Protein 6TOP (pdb70)

Nearest PDB structures (foldseek):
  6top-assembly4_D  TM=9.985E-01  e=7.305E-33  Porphyromonas gingivalis JCVI SC001
  4pwt-assembly3_C  TM=8.663E-01  e=6.242E-11  Yersinia pestis CO92
  4pwt-assembly1_A  TM=8.673E-01  e=6.665E-11  Yersinia pestis CO92
  2hqs-assembly1_H  TM=8.842E-01  e=1.667E-10  Escherichia coli
  5eb1-assembly2_D  TM=8.596E-01  e=2.009E-09  Pseudomonas aeruginosa PAO1

Sequence (604 aa):
HHHHSSGVDLGTENLYFQSLQNIFYDFDKATTLRPESMKSLDELIRILTDNPDIRIELGSHADRKGPDAYNLGLSDRRAKSSVVDYLTSRGIAADRLTWKGYGKSVPKTVTAKIAERHDFLKEGDVLTEEFVAPLTEEQQSVCDQLNRRTEFRVIESSGVDLGTENLYFQSLQNIFYDFDKATLRPESMKSLDELIRILTDNPDIRIELGSHADRKGPDAYNLGLSDRRAKSVVDYLTSRGIAADRLTWKGYGKSVPKTVTAKIAERHDFLKEGDVLTEEFVAPLTEEQQSVCDQLNRRTEFRVIESSGVDLGTENLYFQSLQNIFYDFDKATLRPESMKSLDELIRILTDNPDIRIELGSHADRKGPDAYNLGLSDRRAKSVVDYLTSRGIAADRLTWKGYGKSVPKTVTAKIAERHDFLKEGDVLTEEFVAPLTEEQQSVCDQLNRRTEFRVIESSGVDLGTENLYFQSLQNIFYDFDKATLRPESMKSLDELIRILTDNPDIRIELGSHADRKGPDAYNLGLSDRRAKSVVDYLTSRGIAADRLTWKGYGKSVPKTVTAKIAERHDFLKEGDVLTEEFVAPLTEEQQSVCDQLNRRTEFRVIE

B-factor: mean 36.29, std 10.47, range [19.32, 85.64]

Secondary structure (DSSP, 8-state):
--SSS-----BSSS--BTTBPPEE--TT-----HHHHHHHHHHHHHHHHSTT-EEEEEE---SSS-HHHHHHHHHHHHHHHHHHHHHTT--GGGEEEEE-TTSSPPBPPHHHHHH-TT--TT-B--HHHHTTS-HHHHHHHHHHHSEEEEEEE-/--S---BTTT--BTTBPPEE--TT-----HHHHHHHHHHHHHHHHSTT-EEEEEE---SSS-HHHHHHHHHHHHHHHHHHHHHTT--GGGEEEEE-TTSSPPBPPHHHHHH-TT--TT-B--HHHHTTS-HHHHHHHHHHHSEEEEEEE-/-PBPBSBTTT--BTTBPPEE--TT-----HHHHHHHHHHHHHHHHSTT-EEEEEE---SSS-HHHHHHHHHHHHHHHHHHHHHTT--GGGEEEEE-TTSSPPBPPHHHHHH-TT--TT-B--HHHHTTS-HHHHHHHHHHHSEEEEEEE-/-PBPB-BSSS--BTTBPPEE--TT-----HHHHHHHHHHHHHHHHSTT-EEEEEE---SSS-HHHHHHHHHHHHHHHHHHHHHTT--GGGEEEEE-TTSSPPBPPHHHHHH-TT--TT-B--HHHHTTS-HHHHHHHHHHHSEEEEEEE-

Solvent-accessible surface area: 25087 Å² total; per-residue (Å²): 142,102,172,67,101,82,10,12,23,0,7,5,92,122,21,26,3,50,8,4,13,18,1,8,0,39,118,69,84,20,73,20,9,22,11,2,22,10,11,0,33,14,2,23,50,6,0,77,11,13,63,114,16,78,0,64,3,10,0,3,5,6,36,106,41,94,92,79,105,4,86,24,8,0,54,110,1,0,40,26,0,24,91,13,0,49,80,92,67,10,50,68,119,32,16,51,120,118,11,71,2,54,81,60,38,4,60,2,11,19,16,17,22,115,31,30,99,53,2,127,99,44,34,60,3,51,100,156,55,0,59,107,43,84,129,92,45,36,50,27,0,7,13,5,4,24,3,0,7,6,50,0,15,136,86,88,23,11,19,0,2,6,104,72,5,26,1,32,13,4,24,18,0,10,0,33,117,70,78,19,65,25,7,23,14,2,19,17,17,0,34,23,2,21,115,8,0,67,6,6,63,113,6,78,0,65,2,9,0,2,5,6,42,109,44,94,98,83,104,5,88,26,8,0,57,112,1,0,96,25,0,9,74,14,0,48,81,100,67,8,51,68,120,32,18,49,93,132,19,82,2,58,84,58,39,5,61,2,19,20,23,17,22,113,29,27,152,48,8,57,101,44,39,62,3,51,102,157,56,0,63,109,37,75,143,122,44,43,40,39,0,7,12,2,6,21,3,0,8,5,31,0,18,141,118,61,20,6,48,0,2,5,101,77,19,25,3,50,6,5,14,17,1,7,0,36,114,70,87,16,72,20,5,23,11,1,23,15,11,0,32,13,1,22,53,8,0,83,12,13,66,112,16,65,0,54,2,8,0,3,4,6,48,109,43,94,100,80,105,4,87,25,8,0,76,112,1,0,92,30,0,3,75,14,0,48,81,92,68,10,50,57,113,34,7,64,96,118,12,68,1,49,84,58,38,5,61,2,12,19,15,17,22,112,32,28,136,51,2,128,98,45,34,60,3,52,99,153,56,1,64,108,37,82,155,101,48,43,52,32,0,8,15,3,7,20,3,0,8,5,54,0,3,124,98,60,19,15,70,0,7,5,89,131,9,28,3,33,14,4,22,19,0,10,0,33,116,69,76,16,62,24,6,24,15,2,21,15,16,0,32,24,2,20,118,8,0,67,7,7,67,112,7,59,0,50,6,9,0,4,5,6,43,112,41,95,95,81,105,4,87,26,7,0,45,107,1,0,101,30,0,22,91,13,0,48,80,90,67,8,50,68,112,30,15,52,87,124,20,77,0,54,82,56,40,4,59,2,17,21,40,18,22,74,30,28,140,49,2,130,98,45,34,62,3,44,94,141,54,0,61,108,38,82,151,137,47,42,44,41,0,8,12,3,7,23,3,0,8,6,62,0,3,133

Radius of gyration: 25.02 Å; Cα contacts (8 Å, |Δi|>4): 1187; chains: 4; bounding box: 57×63×71 Å

Structure (mmCIF, N/CA/C/O backbone):
data_6TOP
#
_entry.id   6TOP
#
_cell.length_a   208.030
_cell.length_b   52.220
_cell.length_c   66.560
_cell.angle_alpha   90.00
_cell.angle_beta   108.38
_cell.angle_gamma   90.00
#
_symmetry.space_group_name_H-M   'C 1 2 1'
#
loop_
_entity.id
_entity.type
_entity.pdbx_description
1 polymer 'OmpA family protein'
2 polymer 'OmpA family protein'
3 non-polymer GLCNAC(BETA1-4)-MURNAC(1,6-ANHYDRO)-L-ALA-GAMMA-D-GLU-MESO-A2PM-D-ALA
4 non-polymer 'SODIUM ION'
5 water water
#
loop_
_atom_site.group_PDB
_atom_site.id
_atom_site.type_symbol
_atom_site.label_atom_id
_atom_site.label_alt_id
_atom_site.label_comp_id
_atom_site.label_asym_id
_atom_site.label_entity_id
_atom_site.label_seq_id
_atom_site.pdbx_PDB_ins_code
_atom_site.Cartn_x
_atom_site.Cartn_y
_atom_site.Cartn_z
_atom_site.occupancy
_atom_site.B_iso_or_equiv
_atom_site.auth_seq_id
_atom_site.auth_comp_id
_atom_site.auth_asym_id
_atom_site.auth_atom_id
_atom_site.pdbx_PDB_model_num
ATOM 1 N N . HIS A 1 1 ? 43.300 -0.928 11.730 1.00 55.98 -19 HIS A N 1
ATOM 2 C CA . HIS A 1 1 ? 44.552 -1.442 11.166 1.00 56.28 -19 HIS A CA 1
ATOM 3 C C . HIS A 1 1 ? 45.561 -0.280 10.879 1.00 55.90 -19 HIS A C 1
ATOM 4 O O . HIS A 1 1 ? 46.116 0.265 11.837 1.00 56.86 -19 HIS A O 1
ATOM 6 N N . HIS A 1 2 ? 45.815 0.095 9.604 1.00 54.15 -18 HIS A N 1
ATOM 7 C CA . HIS A 1 2 ? 46.673 1.232 9.303 1.00 52.39 -18 HIS A CA 1
ATOM 8 C C . HIS A 1 2 ? 45.766 2.460 9.288 1.00 48.78 -18 HIS A C 1
ATOM 9 O O . HIS A 1 2 ? 44.692 2.438 8.694 1.00 50.01 -18 HIS A O 1
ATOM 16 N N . HIS A 1 3 ? 46.179 3.510 9.968 1.00 44.67 -17 HIS A N 1
ATOM 17 C CA . HIS A 1 3 ? 45.384 4.722 10.110 1.00 41.39 -17 HIS A CA 1
ATOM 18 C C . HIS A 1 3 ? 45.663 5.741 9.009 1.00 38.28 -17 HIS A C 1
ATOM 19 O O . HIS A 1 3 ? 45.657 6.939 9.257 1.00 37.99 -17 HIS A O 1
ATOM 26 N N . HIS A 1 4 ? 45.893 5.262 7.804 1.00 36.44 -16 HIS A N 1
ATOM 27 C CA . HIS A 1 4 ? 46.155 6.126 6.663 1.00 36.47 -16 HIS A CA 1
ATOM 28 C C . HIS A 1 4 ? 46.054 5.340 5.365 1.00 37.16 -16 HIS A C 1
ATOM 29 O O . HIS A 1 4 ? 46.157 4.108 5.378 1.00 37.61 -16 HIS A O 1
ATOM 36 N N . SER A 1 5 ? 45.885 6.047 4.235 1.00 36.59 -15 SER A N 1
ATOM 37 C CA . SER A 1 5 ? 45.849 5.382 2.937 1.00 37.63 -15 SER A CA 1
ATOM 38 C C . SER A 1 5 ? 47.245 4.828 2.628 1.00 39.67 -15 SER A C 1
ATOM 39 O O . SER A 1 5 ? 48.235 5.256 3.229 1.00 38.57 -15 SER A O 1
ATOM 42 N N . SER A 1 6 ? 47.329 3.863 1.713 1.00 41.72 -14 SER A N 1
ATOM 43 C CA . SER A 1 6 ? 48.616 3.244 1.372 1.00 43.21 -14 SER A CA 1
ATOM 44 C C . SER A 1 6 ? 49.743 4.245 1.050 1.00 42.73 -14 SER A C 1
ATOM 45 O O . SER A 1 6 ? 49.541 5.198 0.296 1.00 42.84 -14 SER A O 1
ATOM 48 N N . GLY A 1 7 ? 50.881 4.055 1.699 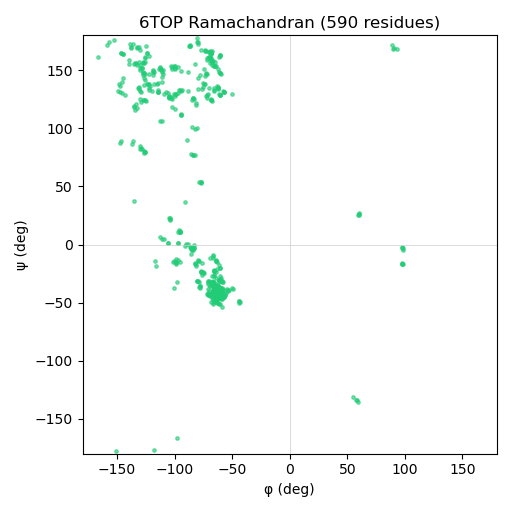1.00 41.74 -13 GLY A N 1
ATOM 49 C CA . GLY A 1 7 ? 52.068 4.871 1.471 1.00 41.31 -13 GLY A CA 1
ATOM 50 C C . GLY A 1 7 ? 53.029 4.187 0.512 1.00 40.40 -13 GLY A C 1
ATOM 51 O O . GLY A 1 7 ? 52.656 3.211 -0.146 1.00 41.26 -13 GLY A O 1
ATOM 52 N N . VAL A 1 8 ? 54.271 4.678 0.416 1.00 38.81 -12 VAL A N 1
ATOM 53 C CA . VAL A 1 8 ? 55.252 4.085 -0.488 1.00 38.21 -12 VAL A CA 1
ATOM 54 C C . VAL A 1 8 ? 55.878 2.805 0.110 1.00 37.63 -12 VAL A C 1
ATOM 55 O O . VAL A 1 8 ? 56.244 2.775 1.275 1.00 37.86 -12 VAL A O 1
ATOM 59 N N . ASP A 1 9 ? 55.967 1.757 -0.699 1.00 36.71 -11 ASP A N 1
ATOM 60 C CA . ASP A 1 9 ? 56.560 0.491 -0.280 1.00 36.12 -11 ASP A CA 1
ATOM 61 C C . ASP A 1 9 ? 58.077 0.615 -0.296 1.00 33.91 -11 ASP A C 1
ATOM 62 O O . ASP A 1 9 ? 58.652 1.272 -1.175 1.00 33.73 -11 ASP A O 1
ATOM 67 N N . LEU A 1 10 ? 58.744 -0.065 0.635 1.00 31.83 -10 LEU A N 1
ATOM 68 C CA . LEU A 1 10 ? 60.194 -0.161 0.619 1.00 31.26 -10 LEU A CA 1
ATOM 69 C C . LEU A 1 10 ? 60.497 -1.351 -0.334 1.00 30.38 -10 LEU A C 1
ATOM 70 O O . LEU A 1 10 ? 60.305 -2.520 0.005 1.00 29.78 -10 LEU A O 1
ATOM 75 N N . GLY A 1 11 ? 60.871 -1.023 -1.558 1.00 29.30 -9 GLY A N 1
ATOM 76 C CA . GLY A 1 11 ? 61.124 -2.032 -2.578 1.00 29.11 -9 GLY A CA 1
ATOM 77 C C . GLY A 1 11 ? 62.007 -1.492 -3.681 1.00 28.17 -9 GLY A C 1
ATOM 78 O O . GLY A 1 11 ? 62.331 -0.301 -3.684 1.00 29.33 -9 GLY A O 1
ATOM 79 N N . THR A 1 12 ? 62.456 -2.373 -4.585 1.00 25.80 -8 THR A N 1
ATOM 80 C CA . THR A 1 12 ? 63.371 -1.963 -5.654 1.00 24.33 -8 THR A CA 1
ATOM 81 C C . THR A 1 12 ? 62.676 -1.669 -7.001 1.00 24.97 -8 THR A C 1
ATOM 82 O O . THR A 1 12 ? 63.322 -1.127 -7.892 1.00 26.32 -8 THR A O 1
ATOM 86 N N . GLU A 1 13 ? 61.398 -2.060 -7.163 1.00 25.67 -7 GLU A N 1
ATOM 87 C CA . GLU A 1 13 ? 60.742 -1.845 -8.459 1.00 27.20 -7 GLU A CA 1
ATOM 88 C C . GLU A 1 13 ? 60.421 -0.398 -8.769 1.00 30.45 -7 GLU A C 1
ATOM 89 O O . GLU A 1 13 ? 60.589 0.033 -9.923 1.00 31.78 -7 GLU A O 1
ATOM 95 N N . ASN A 1 14 ? 59.896 0.341 -7.794 1.00 32.25 -6 ASN A N 1
ATOM 96 C CA . ASN A 1 14 ? 59.435 1.698 -8.089 1.00 36.48 -6 ASN A CA 1
ATOM 97 C C . ASN A 1 14 ? 60.410 2.777 -7.733 1.00 38.70 -6 ASN A C 1
ATOM 98 O O . ASN A 1 14 ? 60.495 3.788 -8.443 1.00 38.98 -6 ASN A O 1
ATOM 103 N N . LEU A 1 15 ? 61.178 2.534 -6.667 1.00 39.25 -5 LEU A N 1
ATOM 104 C CA . LEU A 1 15 ? 62.113 3.491 -6.137 1.00 39.34 -5 LEU A CA 1
ATOM 105 C C . LEU A 1 15 ? 63.523 2.956 -6.005 1.00 37.40 -5 LEU A C 1
ATOM 106 O O . LEU A 1 15 ? 63.722 1.745 -5.868 1.00 37.59 -5 LEU A O 1
ATOM 111 N N . TYR A 1 16 ? 64.486 3.891 -5.913 1.00 35.03 -4 TYR A N 1
ATOM 112 C CA . TYR A 1 16 ? 65.897 3.596 -5.735 1.00 32.85 -4 TYR A CA 1
ATOM 113 C C . TYR A 1 16 ? 66.323 3.948 -4.337 1.00 32.04 -4 TYR A C 1
ATOM 114 O O . TYR A 1 16 ? 66.161 5.079 -3.875 1.00 30.78 -4 TYR A O 1
ATOM 123 N N . PHE A 1 17 ? 66.999 3.001 -3.723 1.00 32.48 -3 PHE A N 1
ATOM 124 C CA . PHE A 1 17 ? 67.555 3.198 -2.414 1.00 32.66 -3 PHE A CA 1
ATOM 125 C C . PHE A 1 17 ? 68.986 2.718 -2.479 1.00 33.43 -3 PHE A C 1
ATOM 126 O O . PHE A 1 17 ? 69.261 1.612 -2.958 1.00 33.07 -3 PHE A O 1
ATOM 134 N N . GLN A 1 18 ? 69.903 3.505 -1.915 1.00 33.77 -2 GLN A N 1
ATOM 135 C CA . GLN A 1 18 ? 71.286 3.056 -1.795 1.00 34.51 -2 GLN A CA 1
ATOM 136 C C . GLN A 1 18 ? 71.331 1.770 -0.889 1.00 34.18 -2 GLN A C 1
ATOM 137 O O . GLN A 1 18 ? 72.100 0.851 -1.175 1.00 34.89 -2 GLN A O 1
ATOM 143 N N . SER A 1 19 ? 70.489 1.702 0.138 1.00 32.25 -1 SER A N 1
ATOM 144 C CA . SER A 1 19 ? 70.541 0.623 1.106 1.00 31.80 -1 SER A CA 1
ATOM 145 C C . SER A 1 19 ? 69.565 -0.530 0.872 1.00 29.93 -1 SER A C 1
ATOM 146 O O . SER A 1 19 ? 69.457 -1.415 1.712 1.00 30.02 -1 SER A O 1
ATOM 149 N N . LEU A 1 20 ? 68.897 -0.585 -0.303 1.00 27.93 534 LEU A N 1
ATOM 150 C CA . LEU A 1 20 ? 68.067 -1.737 -0.662 1.00 27.69 534 LEU A CA 1
ATOM 151 C C . LEU A 1 20 ? 68.190 -1.841 -2.186 1.00 26.55 534 LEU A C 1
ATOM 152 O O . LEU A 1 20 ? 67.426 -1.210 -2.926 1.00 26.77 534 LEU A O 1
ATOM 157 N N . GLN A 1 21 ? 69.221 -2.571 -2.642 1.00 25.72 535 GLN A N 1
ATOM 158 C CA . GLN A 1 21 ? 69.547 -2.653 -4.055 1.00 25.41 535 GLN A CA 1
ATOM 159 C C . GLN A 1 21 ? 68.997 -3.881 -4.753 1.00 25.22 535 GLN A C 1
ATOM 160 O O . GLN A 1 21 ? 68.900 -4.962 -4.177 1.00 26.23 535 GLN A O 1
ATOM 166 N N . ASN A 1 22 ? 68.772 -3.751 -6.069 1.00 24.36 536 ASN A N 1
ATOM 167 C CA . ASN A 1 22 ? 68.545 -4.908 -6.915 1.00 24.09 536 ASN A CA 1
ATOM 168 C C . ASN A 1 22 ? 69.835 -5.763 -6.925 1.00 24.75 536 ASN A C 1
ATOM 169 O O . ASN A 1 22 ? 70.939 -5.230 -6.750 1.00 25.54 536 ASN A O 1
ATOM 174 N N . ILE A 1 23 ? 69.685 -7.054 -7.155 1.00 23.57 537 ILE A N 1
ATOM 175 C CA . ILE A 1 23 ? 70.807 -7.951 -7.391 1.00 24.02 537 ILE A CA 1
ATOM 176 C C . ILE A 1 23 ? 70.864 -8.097 -8.904 1.00 24.47 537 ILE A C 1
ATOM 177 O O . ILE A 1 23 ? 69.827 -8.389 -9.513 1.00 24.87 537 ILE A O 1
ATOM 182 N N . PHE A 1 24 ? 72.037 -7.901 -9.502 1.00 23.92 538 PHE A N 1
ATOM 183 C CA . PHE A 1 24 ? 72.168 -8.089 -10.963 1.00 24.73 538 PHE A CA 1
ATOM 184 C C . PHE A 1 24 ? 73.076 -9.298 -11.215 1.00 25.84 538 PHE A C 1
ATOM 185 O O . PHE A 1 24 ? 73.953 -9.605 -10.381 1.00 26.69 538 PHE A O 1
ATOM 193 N N . TYR A 1 25 ? 72.884 -9.975 -12.351 1.00 26.00 539 TYR A N 1
ATOM 194 C CA . TYR A 1 25 ? 73.613 -11.194 -12.642 1.00 27.23 539 TYR A CA 1
ATOM 195 C C . TYR A 1 25 ? 74.302 -11.148 -13.983 1.00 28.12 539 TYR A C 1
ATOM 196 O O . TYR A 1 25 ? 73.869 -10.435 -14.894 1.00 27.70 539 TYR A O 1
ATOM 205 N N . ASP A 1 26 ? 75.348 -11.985 -14.129 1.00 28.91 540 ASP A N 1
ATOM 206 C CA . ASP A 1 26 ? 76.031 -12.170 -15.389 1.00 30.13 540 ASP A CA 1
ATOM 207 C C . ASP A 1 26 ? 75.096 -12.937 -16.346 1.00 30.74 540 ASP A C 1
ATOM 208 O O . ASP A 1 26 ? 74.167 -13.644 -15.913 1.00 30.48 540 ASP A O 1
ATOM 213 N N . PHE A 1 27 ? 75.387 -12.858 -17.643 1.00 32.38 541 PHE A N 1
ATOM 214 C CA . PHE A 1 27 ? 74.614 -13.580 -18.643 1.00 33.84 541 PHE A CA 1
ATOM 215 C C . PHE A 1 27 ? 74.679 -15.083 -18.393 1.00 34.22 541 PHE A C 1
ATOM 216 O O . PHE A 1 27 ? 75.766 -15.627 -18.168 1.00 34.99 541 PHE A O 1
ATOM 224 N N . ASP A 1 28 ? 73.511 -15.715 -18.345 1.00 33.96 542 ASP A N 1
ATOM 225 C CA . ASP A 1 28 ? 73.337 -17.142 -18.128 1.00 34.36 542 ASP A CA 1
ATOM 226 C C . ASP A 1 28 ? 73.898 -17.639 -16.795 1.00 34.43 542 ASP A C 1
ATOM 227 O O . ASP A 1 28 ? 74.262 -18.816 -16.675 1.00 35.49 542 ASP A O 1
ATOM 232 N N . LYS A 1 29 ? 73.980 -16.749 -15.795 1.00 32.58 543 LYS A N 1
ATOM 233 C CA . LYS A 1 29 ? 74.481 -17.119 -14.487 1.00 31.72 543 LYS A CA 1
ATOM 234 C C . LYS A 1 29 ? 73.498 -16.753 -13.398 1.00 31.09 543 LYS A C 1
ATOM 235 O O . LYS A 1 29 ? 72.806 -15.738 -13.480 1.00 30.41 543 LYS A O 1
ATOM 241 N N . ALA A 1 30 ? 73.468 -17.578 -12.362 1.00 30.79 544 ALA A N 1
ATOM 242 C CA . ALA A 1 30 ? 72.711 -17.324 -11.142 1.00 30.67 544 ALA A CA 1
ATOM 243 C C . ALA A 1 30 ? 73.665 -17.000 -9.932 1.00 29.82 544 ALA A C 1
ATOM 244 O O . ALA A 1 30 ? 73.188 -16.823 -8.811 1.00 29.75 544 ALA A O 1
ATOM 246 N N A THR A 1 31 ? 74.987 -16.898 -10.188 0.50 28.90 545 THR A N 1
ATOM 247 N N B THR A 1 31 ? 74.995 -16.951 -10.168 0.50 28.97 545 THR A N 1
ATOM 248 C CA A THR A 1 31 ? 76.031 -16.617 -9.204 0.50 28.50 545 THR A CA 1
ATOM 249 C CA B THR A 1 31 ? 75.972 -16.680 -9.121 0.50 28.66 545 THR A CA 1
ATOM 250 C C A THR A 1 31 ? 75.854 -15.244 -8.558 0.50 28.41 545 THR A C 1
ATOM 251 C C B THR A 1 31 ? 75.843 -15.274 -8.546 0.50 28.46 545 THR A C 1
ATOM 252 O O A THR A 1 31 ? 75.408 -14.306 -9.215 0.50 28.87 545 THR A O 1
ATOM 253 O O B THR A 1 31 ? 75.413 -14.349 -9.235 0.50 28.87 545 THR A O 1
ATOM 260 N N . LEU A 1 32 ? 76.235 -15.121 -7.280 1.00 27.63 546 LEU A N 1
ATOM 261 C CA . LEU A 1 32 ? 76.214 -13.845 -6.598 1.00 27.41 546 LEU A CA 1
ATOM 262 C C . LEU A 1 32 ? 77.581 -13.188 -6.775 1.00 27.70 546 LEU A C 1
ATOM 263 O O . LEU A 1 32 ? 78.596 -13.703 -6.282 1.00 28.00 546 LEU A O 1
ATOM 268 N N . ARG A 1 33 ? 77.609 -12.084 -7.522 1.00 27.23 547 ARG A N 1
ATOM 269 C CA . ARG A 1 33 ? 78.820 -11.269 -7.712 1.00 27.77 547 ARG A CA 1
ATOM 270 C C . ARG A 1 33 ? 79.267 -10.735 -6.334 1.00 28.67 547 ARG A C 1
ATOM 271 O O . ARG A 1 33 ? 78.439 -10.604 -5.417 1.00 28.87 547 ARG A O 1
ATOM 279 N N . PRO A 1 34 ? 80.536 -10.303 -6.197 1.00 28.57 548 PRO A N 1
ATOM 280 C CA . PRO A 1 34 ? 80.969 -9.673 -4.933 1.00 27.73 548 PRO A CA 1
ATOM 281 C C . PRO A 1 34 ? 80.039 -8.506 -4.519 1.00 27.30 548 PRO A C 1
ATOM 282 O O . PRO A 1 34 ? 79.703 -8.344 -3.343 1.00 28.20 548 PRO A O 1
ATOM 286 N N . GLU A 1 35 ? 79.598 -7.709 -5.505 1.00 26.01 549 GLU A N 1
ATOM 287 C CA . GLU A 1 35 ? 78.705 -6.576 -5.248 1.00 26.32 549 GLU A CA 1
ATOM 288 C C . GLU A 1 35 ? 77.365 -7.041 -4.687 1.00 25.46 549 GLU A C 1
ATOM 289 O O . GLU A 1 35 ? 76.773 -6.371 -3.849 1.00 26.38 549 GLU A O 1
ATOM 295 N N . SER A 1 36 ? 76.872 -8.178 -5.191 1.00 24.96 550 SER A N 1
ATOM 296 C CA . SER A 1 36 ? 75.608 -8.753 -4.735 1.00 25.02 550 SER A CA 1
ATOM 297 C C . SER A 1 36 ? 75.705 -9.125 -3.248 1.00 25.19 550 SER A C 1
ATOM 298 O O . SER A 1 36 ? 74.727 -8.996 -2.522 1.00 25.81 550 SER A O 1
ATOM 301 N N . MET A 1 37 ? 76.874 -9.634 -2.815 1.00 24.53 551 MET A N 1
ATOM 302 C CA . MET A 1 37 ? 77.043 -10.018 -1.416 1.00 25.71 551 MET A CA 1
ATOM 303 C C . MET A 1 37 ? 76.969 -8.799 -0.495 1.00 26.86 551 MET A C 1
ATOM 304 O O . MET A 1 37 ? 76.331 -8.879 0.568 1.00 28.23 551 MET A O 1
ATOM 309 N N . LYS A 1 38 ? 77.539 -7.638 -0.915 1.00 25.22 552 LYS A N 1
ATOM 310 C CA . LYS A 1 38 ? 77.390 -6.412 -0.131 1.00 25.29 552 LYS A CA 1
ATOM 311 C C . LYS A 1 38 ? 75.897 -6.024 -0.057 1.00 24.52 552 LYS A C 1
ATOM 312 O O . LYS A 1 38 ? 75.369 -5.742 1.031 1.00 25.16 552 LYS A O 1
ATOM 318 N N . SER A 1 39 ? 75.198 -6.069 -1.213 1.00 23.45 553 SER A N 1
ATOM 319 C CA . SER A 1 39 ? 73.771 -5.722 -1.224 1.00 23.43 553 SER A CA 1
ATOM 320 C C . SER A 1 39 ? 72.958 -6.644 -0.303 1.00 22.93 553 SER A C 1
ATOM 321 O O . SER A 1 39 ? 72.080 -6.165 0.435 1.00 23.97 553 SER A O 1
ATOM 324 N N . LEU A 1 40 ? 73.270 -7.943 -0.304 1.00 22.02 554 LEU A N 1
ATOM 325 C CA . LEU A 1 40 ? 72.532 -8.879 0.554 1.00 23.58 554 LEU A CA 1
ATOM 326 C C . LEU A 1 40 ? 72.878 -8.668 2.039 1.00 23.37 554 LEU A C 1
ATOM 327 O O . LEU A 1 40 ? 72.007 -8.835 2.888 1.00 23.87 554 LEU A O 1
ATOM 332 N N . ASP A 1 41 ? 74.108 -8.245 2.350 1.00 23.09 555 ASP A N 1
ATOM 333 C CA . ASP A 1 41 ? 74.459 -7.916 3.735 1.00 23.67 555 ASP A CA 1
ATOM 334 C C . ASP A 1 41 ? 73.611 -6.730 4.230 1.00 25.15 555 ASP A C 1
ATOM 335 O O . ASP A 1 41 ? 73.185 -6.734 5.393 1.00 26.68 555 ASP A O 1
ATOM 340 N N . GLU A 1 42 ? 73.312 -5.765 3.345 1.00 25.27 556 GLU A N 1
ATOM 341 C CA . GLU A 1 42 ? 72.451 -4.617 3.693 1.00 25.51 556 GLU A CA 1
ATOM 342 C C . GLU A 1 42 ? 71.021 -5.121 3.969 1.00 25.05 556 GLU A C 1
ATOM 343 O O . GLU A 1 42 ? 70.374 -4.653 4.903 1.00 25.59 556 GLU A O 1
ATOM 349 N N . LEU A 1 43 ? 70.548 -6.080 3.166 1.00 23.83 557 LEU A N 1
ATOM 350 C CA . LEU A 1 43 ? 69.211 -6.668 3.362 1.00 24.87 557 LEU A CA 1
ATOM 351 C C . LEU A 1 43 ? 69.163 -7.452 4.689 1.00 24.97 557 LEU A C 1
ATOM 352 O O . LEU A 1 43 ? 68.195 -7.338 5.447 1.00 25.08 557 LEU A O 1
ATOM 357 N N . ILE A 1 44 ? 70.232 -8.198 5.012 1.00 24.15 558 ILE A N 1
ATOM 358 C CA . ILE A 1 44 ? 70.314 -8.928 6.273 1.00 25.74 558 ILE A CA 1
ATOM 359 C C . ILE A 1 44 ? 70.217 -7.953 7.447 1.00 25.23 558 ILE A C 1
ATOM 360 O O . ILE A 1 44 ? 69.528 -8.256 8.414 1.00 26.24 558 ILE A O 1
ATOM 365 N N . ARG A 1 45 ? 70.812 -6.748 7.325 1.00 24.43 559 ARG A N 1
ATOM 366 C CA . ARG A 1 45 ? 70.728 -5.745 8.412 1.00 25.28 559 ARG A CA 1
ATOM 367 C C . ARG A 1 45 ? 69.256 -5.332 8.614 1.00 24.90 559 ARG A C 1
ATOM 368 O O . ARG A 1 45 ? 68.786 -5.255 9.755 1.00 25.00 559 ARG A O 1
ATOM 376 N N . ILE A 1 46 ? 68.523 -5.096 7.512 1.00 24.15 560 ILE A N 1
ATOM 377 C CA . ILE A 1 46 ? 67.093 -4.742 7.636 1.00 23.66 560 ILE A CA 1
ATOM 378 C C . ILE A 1 46 ? 66.305 -5.880 8.307 1.00 23.41 560 ILE A C 1
ATOM 379 O O . ILE A 1 46 ? 65.457 -5.633 9.179 1.00 24.66 560 ILE A O 1
ATOM 384 N N . LEU A 1 47 ? 66.580 -7.122 7.901 1.00 23.15 561 LEU A N 1
ATOM 385 C CA . LEU A 1 47 ? 65.885 -8.288 8.454 1.00 24.00 561 LEU A CA 1
ATOM 386 C C . LEU A 1 47 ? 66.168 -8.502 9.945 1.00 24.42 561 LEU A C 1
ATOM 387 O O . LEU A 1 47 ? 65.287 -8.915 10.713 1.00 24.95 561 LEU A O 1
ATOM 392 N N . THR A 1 48 ? 67.429 -8.277 10.353 1.00 24.62 562 THR A N 1
ATOM 393 C CA . THR A 1 48 ? 67.805 -8.494 11.743 1.00 25.84 562 THR A CA 1
ATOM 394 C C . THR A 1 48 ? 67.348 -7.329 12.639 1.00 25.49 562 THR A C 1
ATOM 395 O O . THR A 1 48 ? 67.007 -7.547 13.805 1.00 28.00 562 THR A O 1
ATOM 399 N N . ASP A 1 49 ? 67.324 -6.104 12.088 1.00 24.55 563 ASP A N 1
ATOM 400 C CA . ASP A 1 49 ? 66.867 -4.937 12.863 1.00 24.62 563 ASP A CA 1
ATOM 401 C C . ASP A 1 49 ? 65.330 -4.912 13.021 1.00 25.72 563 ASP A C 1
ATOM 402 O O . ASP A 1 49 ? 64.827 -4.265 13.931 1.00 27.25 563 ASP A O 1
ATOM 407 N N . ASN A 1 50 ? 64.610 -5.572 12.109 1.00 25.14 564 ASN A N 1
ATOM 408 C CA . ASN A 1 50 ? 63.140 -5.609 12.099 1.00 25.41 564 ASN A CA 1
ATOM 409 C C . ASN A 1 50 ? 62.751 -7.093 12.068 1.00 26.47 564 ASN A C 1
ATOM 410 O O . ASN A 1 50 ? 62.478 -7.644 11.007 1.00 25.69 564 ASN A O 1
ATOM 415 N N . PRO A 1 51 ? 62.781 -7.765 13.221 1.00 27.69 565 PRO A N 1
ATOM 416 C CA . PRO A 1 51 ? 62.661 -9.223 13.231 1.00 28.57 565 PRO A CA 1
ATOM 417 C C . PRO A 1 51 ? 61.366 -9.834 12.732 1.00 30.30 565 PRO A C 1
ATOM 418 O O . PRO A 1 51 ? 61.380 -11.028 12.448 1.00 32.58 565 PRO A O 1
ATOM 422 N N . ASP A 1 52 ? 60.304 -9.053 12.586 1.00 28.76 566 ASP A N 1
ATOM 423 C CA . ASP A 1 52 ? 59.028 -9.608 12.147 1.00 30.35 566 ASP A CA 1
ATOM 424 C C . ASP A 1 52 ? 58.734 -9.425 10.670 1.00 30.02 566 ASP A C 1
ATOM 425 O O . ASP A 1 52 ? 57.806 -10.076 10.164 1.00 31.89 566 ASP A O 1
ATOM 430 N N . ILE A 1 53 ? 59.453 -8.515 9.980 1.00 27.83 567 ILE A N 1
ATOM 431 C CA . ILE A 1 53 ? 59.174 -8.303 8.555 1.00 27.10 567 ILE A CA 1
ATOM 432 C C . ILE A 1 53 ? 59.612 -9.509 7.718 1.00 25.81 567 ILE A C 1
ATOM 433 O O . ILE A 1 53 ? 60.414 -10.342 8.154 1.00 25.13 567 ILE A O 1
ATOM 438 N N . ARG A 1 54 ? 59.055 -9.594 6.513 1.00 24.41 568 ARG A N 1
ATOM 439 C CA . ARG A 1 54 ? 59.414 -10.596 5.520 1.00 24.54 568 ARG A CA 1
ATOM 440 C C . ARG A 1 54 ? 59.877 -9.883 4.247 1.00 25.59 568 ARG A C 1
ATOM 441 O O . ARG A 1 54 ? 59.642 -8.678 4.063 1.00 25.06 568 ARG A O 1
ATOM 449 N N . ILE A 1 55 ? 60.572 -10.635 3.394 1.00 25.16 569 ILE A N 1
ATOM 450 C CA . ILE A 1 55 ? 61.010 -10.100 2.108 1.00 27.07 569 ILE A CA 1
ATOM 451 C C . ILE A 1 55 ? 60.399 -10.942 1.015 1.00 28.51 569 ILE A C 1
ATOM 452 O O . ILE A 1 55 ? 60.471 -12.169 1.060 1.00 29.46 569 ILE A O 1
ATOM 457 N N . GLU A 1 56 ? 59.808 -10.289 0.020 1.00 27.70 570 GLU A N 1
ATOM 458 C CA . GLU A 1 56 ? 59.250 -10.926 -1.157 1.00 27.86 570 GLU A CA 1
ATOM 459 C C . GLU A 1 56 ? 60.285 -10.679 -2.252 1.00 27.72 570 GLU A C 1
ATOM 460 O O . GLU A 1 56 ? 60.665 -9.521 -2.453 1.00 28.77 570 GLU A O 1
ATOM 466 N N . LEU A 1 57 ? 60.780 -11.727 -2.918 1.00 26.66 571 LEU A N 1
ATOM 467 C CA . LEU A 1 57 ? 61.740 -11.509 -4.010 1.00 27.35 571 LEU A CA 1
ATOM 468 C C . LEU A 1 57 ? 61.212 -12.031 -5.331 1.00 26.51 571 LEU A C 1
ATOM 469 O O . LEU A 1 57 ? 60.397 -12.957 -5.351 1.00 27.84 571 LEU A O 1
ATOM 474 N N . GLY A 1 58 ? 61.564 -11.327 -6.401 1.00 24.17 572 GLY A N 1
ATOM 475 C CA . GLY A 1 58 ? 61.136 -11.718 -7.740 1.00 24.31 572 GLY A CA 1
ATOM 476 C C . GLY A 1 58 ? 62.377 -11.755 -8.595 1.00 25.11 572 GLY A C 1
ATOM 477 O O . GLY A 1 58 ? 63.081 -10.750 -8.684 1.00 25.42 572 GLY A O 1
ATOM 478 N N . SER A 1 59 ? 62.669 -12.904 -9.206 1.00 24.72 573 SER A N 1
ATOM 479 C CA . SER A 1 59 ? 63.866 -13.058 -10.019 1.00 25.18 573 SER A CA 1
ATOM 480 C C . SER A 1 59 ? 63.531 -13.181 -11.483 1.00 25.56 573 SER A C 1
ATOM 481 O O . SER A 1 59 ? 62.491 -13.725 -11.838 1.00 25.44 573 SER A O 1
ATOM 484 N N . HIS A 1 60 ? 64.427 -12.653 -12.326 1.00 25.20 574 HIS A N 1
ATOM 485 C CA . HIS A 1 60 ? 64.153 -12.466 -13.738 1.00 26.23 574 HIS A CA 1
ATOM 486 C C . HIS A 1 60 ? 65.294 -12.842 -14.663 1.00 27.83 574 HIS A C 1
ATOM 487 O O . HIS A 1 60 ? 66.425 -13.051 -14.227 1.00 28.17 574 HIS A O 1
ATOM 494 N N . ALA A 1 61 ? 64.980 -12.886 -15.967 1.00 28.46 575 ALA A N 1
ATOM 495 C CA . ALA A 1 61 ? 65.948 -13.172 -17.025 1.00 30.07 575 ALA A CA 1
ATOM 496 C C . ALA A 1 61 ? 65.776 -12.170 -18.170 1.00 30.58 575 ALA A C 1
ATOM 497 O O . ALA A 1 61 ? 64.691 -11.609 -18.340 1.00 31.37 575 ALA A O 1
ATOM 499 N N . ASP A 1 62 ? 66.830 -11.953 -18.962 1.00 30.59 576 ASP A N 1
ATOM 500 C CA . ASP A 1 62 ? 66.728 -11.088 -20.122 1.00 31.33 576 ASP A CA 1
ATOM 501 C C . ASP A 1 62 ? 66.060 -11.853 -21.298 1.00 33.03 576 ASP A C 1
ATOM 502 O O . ASP A 1 62 ? 65.794 -13.060 -21.209 1.00 34.49 576 ASP A O 1
ATOM 507 N N . ARG A 1 63 ? 65.772 -11.146 -22.372 1.00 33.11 577 ARG A N 1
ATOM 508 C CA . ARG A 1 63 ? 65.041 -11.675 -23.532 1.00 34.76 577 ARG A CA 1
ATOM 509 C C . ARG A 1 63 ? 65.699 -12.850 -24.278 1.00 36.52 577 ARG A C 1
ATOM 510 O O . ARG A 1 63 ? 65.012 -13.495 -25.074 1.00 37.01 577 ARG A O 1
ATOM 518 N N . LYS A 1 64 ? 67.012 -13.104 -24.090 1.00 37.27 578 LYS A N 1
ATOM 519 C CA . LYS A 1 64 ? 67.684 -14.141 -24.890 1.00 38.69 578 LYS A CA 1
ATOM 520 C C . LYS A 1 64 ? 67.379 -15.564 -24.448 1.00 40.28 578 LYS A C 1
ATOM 521 O O . LYS A 1 64 ? 67.422 -15.866 -23.261 1.00 40.61 578 LYS A O 1
ATOM 527 N N . GLY A 1 65 ? 67.068 -16.433 -25.408 1.00 41.26 579 GLY A N 1
ATOM 528 C CA . GLY A 1 65 ? 66.800 -17.827 -25.095 1.00 42.45 579 GLY A CA 1
ATOM 529 C C . GLY A 1 65 ? 65.343 -18.161 -24.867 1.00 43.62 579 GLY A C 1
ATOM 530 O O . GLY A 1 65 ? 64.491 -17.275 -24.747 1.00 43.47 579 GLY A O 1
ATOM 531 N N . PRO A 1 66 ? 65.042 -19.471 -24.823 1.00 44.60 580 PRO A N 1
ATOM 532 C CA . PRO A 1 66 ? 63.644 -19.910 -24.675 1.00 44.96 580 PRO A CA 1
ATOM 533 C C . PRO A 1 66 ? 62.978 -19.586 -23.349 1.00 45.59 580 PRO A C 1
ATOM 534 O O . PRO A 1 66 ? 63.651 -19.408 -22.333 1.00 45.61 580 PRO A O 1
ATOM 538 N N . ASP A 1 67 ? 61.637 -19.557 -23.357 1.00 45.80 581 ASP A N 1
ATOM 539 C CA . ASP A 1 67 ? 60.847 -19.245 -22.172 1.00 46.42 581 ASP A CA 1
ATOM 540 C C . ASP A 1 67 ? 61.064 -20.209 -21.010 1.00 45.20 581 ASP A C 1
ATOM 541 O O . ASP A 1 67 ? 61.322 -19.752 -19.890 1.00 44.60 581 ASP A O 1
ATOM 546 N N . ALA A 1 68 ? 60.951 -21.528 -21.256 1.00 44.18 582 ALA A N 1
ATOM 547 C CA . ALA A 1 68 ? 61.113 -22.531 -20.205 1.00 43.88 582 ALA A CA 1
ATOM 548 C C . ALA A 1 68 ? 62.508 -22.476 -19.588 1.00 43.27 582 ALA A C 1
ATOM 549 O O . ALA A 1 68 ? 62.637 -22.495 -18.362 1.00 44.02 582 ALA A O 1
ATOM 551 N N . TYR A 1 69 ? 63.554 -22.344 -20.427 1.00 41.88 583 TYR A N 1
ATOM 552 C CA . TYR A 1 69 ? 64.923 -22.247 -19.919 1.00 40.97 583 TYR A CA 1
ATOM 553 C C . TYR A 1 69 ? 65.073 -21.030 -18.981 1.00 38.60 583 TYR A C 1
ATOM 554 O O . TYR A 1 69 ? 65.619 -21.151 -17.877 1.00 38.34 583 TYR A O 1
ATOM 563 N N . ASN A 1 70 ? 64.559 -19.869 -19.421 1.00 36.88 584 ASN A N 1
ATOM 564 C CA . ASN A 1 70 ? 64.649 -18.650 -18.632 1.00 36.00 584 ASN A CA 1
ATOM 565 C C . ASN A 1 70 ? 63.883 -18.724 -17.308 1.00 35.50 584 ASN A C 1
ATOM 566 O O . ASN A 1 70 ? 64.299 -18.081 -16.349 1.00 34.61 584 ASN A O 1
ATOM 571 N N . LEU A 1 71 ? 62.794 -19.532 -17.239 1.00 35.12 585 LEU A N 1
ATOM 572 C CA . LEU A 1 71 ? 62.058 -19.718 -15.987 1.00 35.52 585 LEU A CA 1
ATOM 573 C C . LEU A 1 71 ? 62.960 -20.419 -14.976 1.00 34.54 585 LEU A C 1
ATOM 574 O O . LEU A 1 71 ? 63.112 -19.942 -13.846 1.00 34.11 585 LEU A O 1
ATOM 579 N N . GLY A 1 72 ? 63.599 -21.506 -15.409 1.00 34.02 586 GLY A N 1
ATOM 580 C CA . GLY A 1 72 ? 64.536 -22.242 -14.562 1.00 34.24 586 GLY A CA 1
ATOM 581 C C . GLY A 1 72 ? 65.703 -21.371 -14.110 1.00 32.90 586 GLY A C 1
ATOM 582 O O . GLY A 1 72 ? 66.072 -21.378 -12.934 1.00 32.39 586 GLY A O 1
ATOM 583 N N . LEU A 1 73 ? 66.260 -20.566 -15.024 1.00 32.03 587 LEU A N 1
ATOM 584 C CA . LEU A 1 73 ? 67.366 -19.659 -14.674 1.00 31.34 587 LEU A CA 1
ATOM 585 C C . LEU A 1 73 ? 66.914 -18.641 -13.624 1.00 30.35 587 LEU A C 1
ATOM 586 O O . LEU A 1 73 ? 67.624 -18.416 -12.634 1.00 30.69 587 LEU A O 1
ATOM 591 N N . SER A 1 74 ? 65.711 -18.068 -13.798 1.00 29.22 588 SER A N 1
ATOM 592 C CA . SER A 1 74 ? 65.191 -17.116 -12.820 1.00 29.31 588 SER A CA 1
ATOM 593 C C . SER A 1 74 ? 64.975 -17.792 -11.443 1.00 29.37 588 SER A C 1
ATOM 594 O O . SER A 1 74 ? 65.272 -17.184 -10.429 1.00 29.60 588 SER A O 1
ATOM 597 N N . ASP A 1 75 ? 64.547 -19.069 -11.414 1.00 30.02 589 ASP A N 1
ATOM 598 C CA . ASP A 1 75 ? 64.403 -19.803 -10.150 1.00 30.30 589 ASP A CA 1
ATOM 599 C C . ASP A 1 75 ? 65.783 -19.970 -9.485 1.00 30.80 589 ASP A C 1
ATOM 600 O O . ASP A 1 75 ? 65.900 -19.810 -8.277 1.00 30.68 589 ASP A O 1
ATOM 605 N N . ARG A 1 76 ? 66.829 -20.284 -10.279 1.00 30.37 590 ARG A N 1
ATOM 606 C CA . ARG A 1 76 ? 68.179 -20.418 -9.732 1.00 31.05 590 ARG A CA 1
ATOM 607 C C . ARG A 1 76 ? 68.698 -19.075 -9.180 1.00 31.07 590 ARG A C 1
ATOM 608 O O . ARG A 1 76 ? 69.389 -19.052 -8.164 1.00 31.87 590 ARG A O 1
ATOM 616 N N . ARG A 1 77 ? 68.322 -17.962 -9.817 1.00 29.53 591 ARG A N 1
ATOM 617 C CA . ARG A 1 77 ? 68.693 -16.628 -9.362 1.00 29.04 591 ARG A CA 1
ATOM 618 C C . ARG A 1 77 ? 68.039 -16.315 -8.013 1.00 28.60 591 ARG A C 1
ATOM 619 O O . ARG A 1 77 ? 68.676 -15.731 -7.137 1.00 28.30 591 ARG A O 1
ATOM 627 N N . ALA A 1 78 ? 66.759 -16.722 -7.840 1.00 27.32 592 ALA A N 1
ATOM 628 C CA . ALA A 1 78 ? 66.079 -16.513 -6.564 1.00 27.83 592 ALA A CA 1
ATOM 629 C C . ALA A 1 78 ? 66.707 -17.407 -5.500 1.00 28.70 592 ALA A C 1
ATOM 630 O O . ALA A 1 78 ? 66.968 -16.946 -4.395 1.00 28.44 592 ALA A O 1
ATOM 632 N N . LYS A 1 79 ? 66.973 -18.678 -5.848 1.00 29.45 593 LYS A N 1
ATOM 633 C CA . LYS A 1 79 ? 67.552 -19.624 -4.905 1.00 30.57 593 LYS A CA 1
ATOM 634 C C . LYS A 1 79 ? 68.923 -19.191 -4.415 1.00 30.34 593 LYS A C 1
ATOM 635 O O . LYS A 1 79 ? 69.220 -19.399 -3.242 1.00 31.90 593 LYS A O 1
ATOM 637 N N A SER A 1 80 ? 69.768 -18.594 -5.280 0.50 29.79 594 SER A N 1
ATOM 638 N N B SER A 1 80 ? 69.751 -18.588 -5.280 0.50 29.67 594 SER A N 1
ATOM 639 C CA A SER A 1 80 ? 71.100 -18.155 -4.826 0.50 29.49 594 SER A CA 1
ATOM 640 C CA B SER A 1 80 ? 71.082 -18.127 -4.862 0.50 29.25 594 SER A CA 1
ATOM 641 C C A SER A 1 80 ? 70.972 -17.071 -3.753 0.50 28.38 594 SER A C 1
ATOM 642 C C B SER A 1 80 ? 70.964 -17.074 -3.762 0.50 28.27 594 SER A C 1
ATOM 643 O O A SER A 1 80 ? 71.735 -17.081 -2.789 0.50 28.56 594 SER A O 1
ATOM 644 O O B SER A 1 80 ? 71.729 -17.103 -2.800 0.50 28.41 594 SER A O 1
ATOM 649 N N . VAL A 1 81 ? 69.971 -16.180 -3.892 1.00 27.17 595 VAL A N 1
ATOM 650 C CA . VAL A 1 81 ? 69.713 -15.133 -2.908 1.00 26.72 595 VAL A CA 1
ATOM 651 C C . VAL A 1 81 ? 69.188 -15.758 -1.608 1.00 27.27 595 VAL A C 1
ATOM 652 O O . VAL A 1 81 ? 69.718 -15.475 -0.535 1.00 27.76 595 VAL A O 1
ATOM 656 N N . VAL A 1 82 ? 68.185 -16.641 -1.709 1.00 27.23 596 VAL A N 1
ATOM 657 C CA . VAL A 1 82 ? 67.636 -17.311 -0.526 1.00 28.67 596 VAL A CA 1
ATOM 658 C C . VAL A 1 82 ? 68.726 -18.083 0.236 1.00 29.61 596 VAL A C 1
ATOM 659 O O . VAL A 1 82 ? 68.849 -17.931 1.453 1.00 29.98 596 VAL A O 1
ATOM 663 N N . ASP A 1 83 ? 69.563 -18.832 -0.486 1.00 29.40 597 ASP A N 1
ATOM 664 C CA . ASP A 1 83 ? 70.626 -19.607 0.148 1.00 30.22 597 ASP A CA 1
ATOM 665 C C . ASP A 1 83 ? 71.650 -18.720 0.847 1.00 29.49 597 ASP A C 1
ATOM 666 O O . ASP A 1 83 ? 72.122 -19.077 1.927 1.00 30.21 597 ASP A O 1
ATOM 671 N N . TYR A 1 84 ? 71.976 -17.550 0.267 1.00 28.37 598 TYR A N 1
ATOM 672 C CA . TYR A 1 84 ? 72.921 -16.633 0.914 1.00 27.85 598 TYR A CA 1
ATOM 673 C C . TYR A 1 84 ? 72.305 -16.124 2.227 1.00 26.95 598 TYR A C 1
ATOM 674 O O . TYR A 1 84 ? 72.967 -16.143 3.268 1.00 27.23 598 TYR A O 1
ATOM 683 N N . LEU A 1 85 ? 71.034 -15.710 2.182 1.00 26.63 599 LEU A N 1
ATOM 684 C CA . LEU A 1 85 ? 70.367 -15.196 3.380 1.00 26.80 599 LEU A CA 1
ATOM 685 C C . LEU A 1 85 ? 70.223 -16.251 4.471 1.00 28.20 599 LEU A C 1
ATOM 686 O O . LEU A 1 85 ? 70.557 -15.976 5.628 1.00 28.50 599 LEU A O 1
ATOM 691 N N . THR A 1 86 ? 69.762 -17.464 4.118 1.00 29.43 600 THR A N 1
ATOM 692 C CA . THR A 1 86 ? 69.609 -18.517 5.118 1.00 31.93 600 THR A CA 1
ATOM 693 C C . THR A 1 86 ? 70.972 -18.960 5.659 1.00 33.38 600 THR A C 1
ATOM 694 O O . THR A 1 86 ? 71.064 -19.268 6.852 1.00 34.29 600 THR A O 1
ATOM 698 N N . SER A 1 87 ? 72.039 -18.913 4.831 1.00 33.46 601 SER A N 1
ATOM 699 C CA . SER A 1 87 ? 73.388 -19.256 5.317 1.00 34.12 601 SER A CA 1
ATOM 700 C C . SER A 1 87 ? 73.903 -18.254 6.372 1.00 34.92 601 SER A C 1
ATOM 701 O O . SER A 1 87 ? 74.820 -18.567 7.132 1.00 36.32 601 SER A O 1
ATOM 704 N N . ARG A 1 88 ? 73.346 -17.030 6.373 1.00 33.81 602 ARG A N 1
ATOM 705 C CA . ARG A 1 88 ? 73.675 -15.985 7.322 1.00 34.00 602 ARG A CA 1
ATOM 706 C C . ARG A 1 88 ? 72.710 -15.936 8.526 1.00 34.10 602 ARG A C 1
ATOM 707 O O . ARG A 1 88 ? 72.737 -14.962 9.272 1.00 35.08 602 ARG A O 1
ATOM 715 N N . GLY A 1 89 ? 71.858 -16.948 8.692 1.00 33.64 603 GLY A N 1
ATOM 716 C CA . GLY A 1 89 ? 70.961 -17.033 9.835 1.00 33.40 603 GLY A CA 1
ATOM 717 C C . GLY A 1 89 ? 69.527 -16.582 9.637 1.00 32.17 603 GLY A C 1
ATOM 718 O O . GLY A 1 89 ? 68.730 -16.699 10.570 1.00 32.74 603 GLY A O 1
ATOM 719 N N . ILE A 1 90 ? 69.179 -16.072 8.454 1.00 30.29 604 ILE A N 1
ATOM 720 C CA . ILE A 1 90 ? 67.802 -15.629 8.204 1.00 29.81 604 ILE A CA 1
ATOM 721 C C . ILE A 1 90 ? 66.889 -16.841 8.111 1.00 30.15 604 ILE A C 1
ATOM 722 O O . ILE A 1 90 ? 67.194 -17.781 7.373 1.00 31.06 604 ILE A O 1
ATOM 727 N N . ALA A 1 91 ? 65.778 -16.839 8.861 1.00 29.57 605 ALA A N 1
ATOM 728 C CA . ALA A 1 91 ? 64.840 -17.964 8.836 1.00 30.33 605 ALA A CA 1
ATOM 729 C C . ALA A 1 91 ? 64.205 -18.051 7.437 1.00 30.96 605 ALA A C 1
ATOM 730 O O . ALA A 1 91 ? 63.782 -17.026 6.899 1.00 30.36 605 ALA A O 1
ATOM 732 N N . ALA A 1 92 ? 64.172 -19.251 6.843 1.00 32.04 606 ALA A N 1
ATOM 733 C CA . ALA A 1 92 ? 63.612 -19.446 5.494 1.00 32.82 606 ALA A CA 1
ATOM 734 C C . ALA A 1 92 ? 62.154 -18.991 5.398 1.00 32.84 606 ALA A C 1
ATOM 735 O O . ALA A 1 92 ? 61.737 -18.484 4.351 1.00 33.05 606 ALA A O 1
ATOM 737 N N . ASP A 1 93 ? 61.396 -19.131 6.496 1.00 32.66 607 ASP A N 1
ATOM 738 C CA . ASP A 1 93 ? 59.982 -18.723 6.500 1.00 32.74 607 ASP A CA 1
ATOM 739 C C . ASP A 1 93 ? 59.778 -17.206 6.357 1.00 31.49 607 ASP A C 1
ATOM 740 O O . ASP A 1 93 ? 58.650 -16.767 6.146 1.00 32.63 607 ASP A O 1
ATOM 745 N N . ARG A 1 94 ? 60.851 -16.414 6.453 1.00 29.38 608 ARG A N 1
ATOM 746 C CA . ARG A 1 94 ? 60.741 -14.965 6.274 1.00 28.76 608 ARG A CA 1
ATOM 747 C C . ARG A 1 94 ? 60.903 -14.525 4.813 1.00 28.60 608 ARG A C 1
ATOM 748 O O . ARG A 1 94 ? 60.884 -13.327 4.541 1.00 29.12 608 ARG A O 1
ATOM 756 N N . LEU A 1 95 ? 61.117 -15.467 3.893 1.00 28.27 609 LEU A N 1
ATOM 757 C CA . LEU A 1 95 ? 61.362 -15.127 2.505 1.00 28.11 609 LEU A CA 1
ATOM 758 C C . LEU A 1 95 ? 60.348 -15.817 1.616 1.00 28.52 609 LEU A C 1
ATOM 759 O O . LEU A 1 95 ? 60.022 -16.985 1.826 1.00 29.85 609 LEU A O 1
ATOM 764 N N . THR A 1 96 ? 59.845 -15.092 0.616 1.00 27.70 610 THR A N 1
ATOM 765 C CA . THR A 1 96 ? 58.981 -15.679 -0.401 1.00 28.30 610 THR A CA 1
ATOM 766 C C . THR A 1 96 ? 59.622 -15.308 -1.726 1.00 28.41 610 THR A C 1
ATOM 767 O O . THR A 1 96 ? 60.195 -14.220 -1.846 1.00 28.71 610 THR A O 1
ATOM 771 N N . TRP A 1 97 ? 59.576 -16.208 -2.694 1.00 27.22 611 TRP A N 1
ATOM 772 C CA . TRP A 1 97 ? 60.196 -15.913 -3.988 1.00 27.17 611 TRP A CA 1
ATOM 773 C C . TRP A 1 97 ? 59.356 -16.395 -5.138 1.00 27.57 611 TRP A C 1
ATOM 774 O O . TRP A 1 97 ? 58.575 -17.324 -4.995 1.00 28.46 611 TRP A O 1
ATOM 785 N N . LYS A 1 98 ? 59.593 -15.809 -6.305 1.00 26.73 612 LYS A N 1
ATOM 786 C CA . LYS A 1 98 ? 58.974 -16.212 -7.555 1.00 26.76 612 LYS A CA 1
ATOM 787 C C . LYS A 1 98 ? 59.959 -15.962 -8.685 1.00 27.26 612 LYS A C 1
ATOM 788 O O . LYS A 1 98 ? 60.630 -14.936 -8.708 1.00 27.42 612 LYS A O 1
ATOM 794 N N . GLY A 1 99 ? 60.051 -16.923 -9.591 1.00 27.75 613 GLY A N 1
ATOM 795 C CA . GLY A 1 99 ? 60.867 -16.825 -10.787 1.00 27.65 613 GLY A CA 1
ATOM 796 C C . GLY A 1 99 ? 59.962 -16.467 -11.943 1.00 29.31 613 GLY A C 1
ATOM 797 O O . GLY A 1 99 ? 59.039 -17.221 -12.266 1.00 30.62 613 GLY A O 1
ATOM 798 N N . TYR A 1 100 ? 60.184 -15.308 -12.537 1.00 28.46 614 TYR A N 1
ATOM 799 C CA . TYR A 1 100 ? 59.328 -14.832 -13.614 1.00 29.25 614 TYR A CA 1
ATOM 800 C C . TYR A 1 100 ? 59.882 -15.119 -15.011 1.00 30.17 614 TYR A C 1
ATOM 801 O O . TYR A 1 100 ? 59.290 -14.677 -15.994 1.00 30.65 614 TYR A O 1
ATOM 810 N N . GLY A 1 101 ? 61.039 -15.771 -15.125 1.00 30.14 615 GLY A N 1
ATOM 811 C CA . GLY A 1 101 ? 61.662 -16.000 -16.434 1.00 30.77 615 GLY A CA 1
ATOM 812 C C . GLY A 1 101 ? 61.903 -14.668 -17.124 1.00 31.01 615 GLY A C 1
ATOM 813 O O . GLY A 1 101 ? 62.249 -13.687 -16.443 1.00 31.49 615 GLY A O 1
ATOM 814 N N . LYS A 1 102 ? 61.552 -14.570 -18.421 1.00 31.14 616 LYS A N 1
ATOM 815 C CA . LYS A 1 102 ? 61.684 -13.286 -19.117 1.00 32.08 616 LYS A CA 1
ATOM 816 C C . LYS A 1 102 ? 60.299 -12.614 -19.301 1.00 32.35 616 LYS A C 1
ATOM 817 O O . LYS A 1 102 ? 60.164 -11.733 -20.143 1.00 33.14 616 LYS A O 1
ATOM 823 N N . SER A 1 103 ? 59.295 -12.977 -18.476 1.00 32.33 617 SER A N 1
ATOM 824 C CA . SER A 1 103 ? 57.918 -12.477 -18.637 1.00 32.35 617 SER A CA 1
ATOM 825 C C . SER A 1 103 ? 57.660 -11.083 -18.107 1.00 31.63 617 SER A C 1
ATOM 826 O O . SER A 1 103 ? 56.633 -10.497 -18.435 1.00 32.65 617 SER A O 1
ATOM 829 N N . VAL A 1 104 ? 58.586 -10.540 -17.297 1.00 29.73 618 VAL A N 1
ATOM 830 C CA . VAL A 1 104 ? 58.404 -9.224 -16.710 1.00 29.43 618 VAL A CA 1
ATOM 831 C C . VAL A 1 104 ? 59.641 -8.343 -16.931 1.00 29.71 618 VAL A C 1
ATOM 832 O O . VAL A 1 104 ? 60.509 -8.236 -16.060 1.00 29.04 618 VAL A O 1
ATOM 836 N N . PRO A 1 105 ? 59.728 -7.688 -18.091 1.00 30.29 619 PRO A N 1
ATOM 837 C CA . PRO A 1 105 ? 60.827 -6.739 -18.303 1.00 29.76 619 PRO A CA 1
ATOM 838 C C . PRO A 1 105 ? 60.765 -5.604 -17.277 1.00 29.54 619 PRO A C 1
ATOM 839 O O . PRO A 1 105 ? 59.682 -5.218 -16.806 1.00 30.08 619 PRO A O 1
ATOM 843 N N . LYS A 1 106 ? 61.930 -5.092 -16.908 1.00 28.11 620 LYS A N 1
ATOM 844 C CA . LYS A 1 106 ? 62.037 -4.062 -15.891 1.00 27.59 620 LYS A CA 1
ATOM 845 C C . LYS A 1 106 ? 61.579 -2.693 -16.386 1.00 28.50 620 LYS A C 1
ATOM 846 O O . LYS A 1 106 ? 61.742 -2.351 -17.577 1.00 29.80 620 LYS A O 1
ATOM 852 N N . THR A 1 107 ? 60.966 -1.920 -15.475 1.00 28.78 621 THR A N 1
ATOM 853 C CA . THR A 1 107 ? 60.581 -0.554 -15.786 1.00 29.56 621 THR A CA 1
ATOM 854 C C . THR A 1 107 ? 61.746 0.353 -15.322 1.00 29.00 621 THR A C 1
ATOM 855 O O . THR A 1 107 ? 62.266 0.196 -14.202 1.00 28.54 621 THR A O 1
ATOM 859 N N . VAL A 1 108 ? 62.155 1.281 -16.198 1.00 29.00 622 VAL A N 1
ATOM 860 C CA . VAL A 1 108 ? 63.234 2.217 -15.890 1.00 28.44 622 VAL A CA 1
ATOM 861 C C . VAL A 1 108 ? 62.802 3.189 -14.795 1.00 28.21 622 VAL A C 1
ATOM 862 O O . VAL A 1 108 ? 61.755 3.837 -14.893 1.00 28.67 622 VAL A O 1
ATOM 866 N N . THR A 1 109 ? 63.577 3.218 -13.701 1.00 27.05 623 THR A N 1
ATOM 867 C CA . THR A 1 109 ? 63.318 4.124 -12.584 1.00 27.43 623 THR A CA 1
ATOM 868 C C . THR A 1 109 ? 64.004 5.480 -12.885 1.00 28.39 623 THR A C 1
ATOM 869 O O . THR A 1 109 ? 64.817 5.587 -13.819 1.00 29.34 623 THR A O 1
ATOM 873 N N . ALA A 1 110 ? 63.734 6.515 -12.057 1.00 28.47 624 ALA A N 1
ATOM 874 C CA . ALA A 1 110 ? 64.382 7.809 -12.243 1.00 29.51 624 ALA A CA 1
ATOM 875 C C . ALA A 1 110 ? 65.907 7.675 -12.123 1.00 29.73 624 ALA A C 1
ATOM 876 O O . ALA A 1 110 ? 66.628 8.302 -12.893 1.00 30.42 624 ALA A O 1
ATOM 878 N N . LYS A 1 111 ? 66.397 6.815 -11.198 1.00 28.84 625 LYS A N 1
ATOM 879 C CA . LYS A 1 111 ? 67.850 6.648 -11.046 1.00 28.85 625 LYS A CA 1
ATOM 880 C C . LYS A 1 111 ? 68.482 6.005 -12.283 1.00 29.36 625 LYS A C 1
ATOM 881 O O . LYS A 1 111 ? 69.503 6.491 -12.775 1.00 29.35 625 LYS A O 1
ATOM 887 N N . ILE A 1 112 ? 67.835 4.957 -12.837 1.00 28.92 626 ILE A N 1
ATOM 888 C CA . ILE A 1 112 ? 68.352 4.330 -14.060 1.00 29.57 626 ILE A CA 1
ATOM 889 C C . ILE A 1 112 ? 68.350 5.329 -15.210 1.00 31.22 626 ILE A C 1
ATOM 890 O O . ILE A 1 112 ? 69.341 5.429 -15.934 1.00 31.55 626 ILE A O 1
ATOM 895 N N . ALA A 1 113 ? 67.268 6.122 -15.321 1.00 31.46 627 ALA A N 1
ATOM 896 C CA . ALA A 1 113 ? 67.157 7.138 -16.371 1.00 32.30 627 ALA A CA 1
ATOM 897 C C . ALA A 1 113 ? 68.226 8.218 -16.242 1.00 32.98 627 ALA A C 1
ATOM 898 O O . ALA A 1 113 ? 68.742 8.684 -17.248 1.00 33.60 627 ALA A O 1
ATOM 900 N N . GLU A 1 114 ? 68.592 8.589 -15.010 1.00 32.27 628 GLU A N 1
ATOM 901 C CA . GLU A 1 114 ? 69.649 9.584 -14.800 1.00 32.38 628 GLU A CA 1
ATOM 902 C C . GLU A 1 114 ? 71.000 9.084 -15.342 1.00 33.12 628 GLU A C 1
ATOM 903 O O . GLU A 1 114 ? 71.821 9.875 -15.831 1.00 35.11 628 GLU A O 1
ATOM 909 N N . ARG A 1 115 ? 71.242 7.781 -15.219 1.00 31.50 629 ARG A N 1
ATOM 910 C CA . ARG A 1 115 ? 72.504 7.161 -15.599 1.00 31.89 629 ARG A CA 1
ATOM 911 C C . ARG A 1 115 ? 72.663 6.855 -17.076 1.00 32.55 629 ARG A C 1
ATOM 912 O O . ARG A 1 115 ? 73.781 6.596 -17.509 1.00 33.28 629 ARG A O 1
ATOM 920 N N . HIS A 1 116 ? 71.566 6.851 -17.830 1.00 32.71 630 HIS A N 1
ATOM 921 C CA . HIS A 1 116 ? 71.612 6.506 -19.256 1.00 33.39 630 HIS A CA 1
ATOM 922 C C . HIS A 1 116 ? 70.809 7.493 -20.074 1.00 34.83 630 HIS A C 1
ATOM 923 O O . HIS A 1 116 ? 69.594 7.580 -19.916 1.00 34.51 630 HIS A O 1
ATOM 930 N N . ASP A 1 117 ? 71.483 8.237 -20.959 1.00 35.98 631 ASP A N 1
ATOM 931 C CA . ASP A 1 117 ? 70.811 9.238 -21.784 1.00 38.22 631 ASP A CA 1
ATOM 932 C C . ASP A 1 117 ? 69.732 8.649 -22.689 1.00 39.23 631 ASP A C 1
ATOM 933 O O . ASP A 1 117 ? 68.768 9.346 -23.020 1.00 41.84 631 ASP A O 1
ATOM 935 N N . PHE A 1 118 ? 69.870 7.371 -23.067 1.00 37.42 632 PHE A N 1
ATOM 936 C CA . PHE A 1 118 ? 68.916 6.752 -23.984 1.00 36.46 632 PHE A CA 1
ATOM 937 C C . PHE A 1 118 ? 67.667 6.175 -23.306 1.00 35.77 632 PHE A C 1
ATOM 938 O O . PHE A 1 118 ? 66.730 5.771 -24.008 1.00 36.11 632 PHE A O 1
ATOM 946 N N . LEU A 1 119 ? 67.645 6.131 -21.961 1.00 34.56 633 LEU A N 1
ATOM 947 C CA . LEU A 1 119 ? 66.518 5.585 -21.211 1.00 34.20 633 LEU A CA 1
ATOM 948 C C . LEU A 1 119 ? 65.782 6.700 -20.480 1.00 35.21 633 LEU A C 1
ATOM 949 O O . LEU A 1 119 ? 66.410 7.605 -19.915 1.00 36.41 633 LEU A O 1
ATOM 954 N N . LYS A 1 120 ? 64.459 6.619 -20.470 1.00 34.53 634 LYS A N 1
ATOM 955 C CA . LYS A 1 120 ? 63.607 7.582 -19.790 1.00 34.38 634 LYS A CA 1
ATOM 956 C C . LYS A 1 120 ? 62.814 6.850 -18.713 1.00 33.79 634 LYS A C 1
ATOM 957 O O . LYS A 1 120 ? 62.449 5.689 -18.897 1.00 33.28 634 LYS A O 1
ATOM 963 N N . GLU A 1 121 ? 62.496 7.537 -17.608 1.00 33.48 635 GLU A N 1
ATOM 964 C CA . GLU A 1 121 ? 61.698 6.960 -16.521 1.00 34.07 635 GLU A CA 1
ATOM 965 C C . GLU A 1 121 ? 60.346 6.466 -17.066 1.00 34.35 635 GLU A C 1
ATOM 966 O O . GLU A 1 121 ? 59.700 7.175 -17.851 1.00 34.86 635 GLU A O 1
ATOM 972 N N . GLY A 1 122 ? 59.977 5.241 -16.724 1.00 33.99 636 GLY A N 1
ATOM 973 C CA . GLY A 1 122 ? 58.729 4.670 -17.211 1.00 34.35 636 GLY A CA 1
ATOM 974 C C . GLY A 1 122 ? 58.896 3.765 -18.419 1.00 34.00 636 GLY A C 1
ATOM 975 O O . GLY A 1 122 ? 57.994 2.982 -18.726 1.00 34.17 636 GLY A O 1
ATOM 976 N N . ASP A 1 123 ? 60.053 3.842 -19.124 1.00 32.39 637 ASP A N 1
ATOM 977 C CA . ASP A 1 123 ? 60.308 2.937 -20.255 1.00 32.66 637 ASP A CA 1
ATOM 978 C C . ASP A 1 123 ? 60.334 1.493 -19.749 1.00 32.86 637 ASP A C 1
ATOM 979 O O . ASP A 1 123 ? 60.926 1.228 -18.704 1.00 33.26 637 ASP A O 1
ATOM 984 N N . VAL A 1 124 ? 59.673 0.581 -20.458 1.00 33.01 638 VAL A N 1
ATOM 985 C CA . VAL A 1 124 ? 59.698 -0.822 -20.071 1.00 32.49 638 VAL A CA 1
ATOM 986 C C . VAL A 1 124 ? 60.636 -1.514 -21.058 1.00 32.42 638 VAL A C 1
ATOM 987 O O . VAL A 1 124 ? 60.467 -1.382 -22.271 1.00 33.33 638 VAL A O 1
ATOM 991 N N . LEU A 1 125 ? 61.632 -2.243 -20.533 1.00 30.85 639 LEU A N 1
ATOM 992 C CA . LEU A 1 125 ? 62.666 -2.897 -21.332 1.00 30.54 639 LEU A CA 1
ATOM 993 C C . LEU A 1 125 ? 62.202 -4.184 -22.024 1.00 31.53 639 LEU A C 1
ATOM 994 O O . LEU A 1 125 ? 62.840 -5.223 -21.911 1.00 31.22 639 LEU A O 1
ATOM 999 N N . THR A 1 126 ? 61.104 -4.090 -22.785 1.00 32.17 640 THR A N 1
ATOM 1000 C CA . THR A 1 126 ? 60.542 -5.225 -23.500 1.00 33.59 640 THR A CA 1
ATOM 1001 C C . THR A 1 126 ? 61.448 -5.650 -24.653 1.00 35.92 640 THR A C 1
ATOM 1002 O O . THR A 1 126 ? 62.315 -4.866 -25.079 1.00 36.10 640 THR A O 1
ATOM 1006 N N . GLU A 1 127 ? 61.217 -6.852 -25.228 1.00 37.16 641 GLU A N 1
ATOM 1007 C CA . GLU A 1 127 ? 61.989 -7.318 -26.381 1.00 39.61 641 GLU A CA 1
ATOM 1008 C C . GLU A 1 127 ? 61.835 -6.328 -27.554 1.00 39.76 641 GLU A C 1
ATOM 1009 O O . GLU A 1 127 ? 62.813 -6.022 -28.219 1.00 41.03 641 GLU A O 1
ATOM 1015 N N . GLU A 1 128 ? 60.626 -5.781 -27.753 1.00 39.77 642 GLU A N 1
ATOM 1016 C CA . GLU A 1 128 ? 60.336 -4.822 -28.824 1.00 40.23 642 GLU A CA 1
ATOM 1017 C C . GLU A 1 128 ? 61.062 -3.491 -28.592 1.00 39.77 642 GLU A C 1
ATOM 1018 O O . GLU A 1 128 ? 61.488 -2.855 -29.549 1.00 41.01 642 GLU A O 1
ATOM 1024 N N . PHE A 1 129 ? 61.230 -3.083 -27.319 1.00 37.96 643 PHE A N 1
ATOM 1025 C CA . PHE A 1 129 ? 61.955 -1.852 -26.995 1.00 37.69 643 PHE A CA 1
ATOM 1026 C C . PHE A 1 129 ? 63.459 -2.042 -27.244 1.00 37.91 643 PHE A C 1
ATOM 1027 O O . PHE A 1 129 ? 64.136 -1.130 -27.718 1.00 38.03 643 PHE A O 1
ATOM 1035 N N . VAL A 1 130 ? 63.998 -3.202 -26.849 1.00 38.35 644 VAL A N 1
ATOM 1036 C CA . VAL A 1 130 ? 65.441 -3.457 -26.912 1.00 39.50 644 VAL A CA 1
ATOM 1037 C C . VAL A 1 130 ? 65.943 -3.822 -28.314 1.00 40.92 644 VAL A C 1
ATOM 1038 O O . VAL A 1 130 ? 67.052 -3.423 -28.687 1.00 40.97 644 VAL A O 1
ATOM 1042 N N . ALA A 1 131 ? 65.145 -4.569 -29.079 1.00 41.41 645 ALA A N 1
ATOM 1043 C CA . ALA A 1 131 ? 65.491 -5.033 -30.434 1.00 43.38 645 ALA A CA 1
ATOM 1044 C C . ALA A 1 131 ? 66.151 -3.998 -31.357 1.00 44.32 645 ALA A C 1
ATOM 1045 O O . ALA A 1 131 ? 67.187 -4.340 -31.953 1.00 45.33 645 ALA A O 1
ATOM 1047 N N . PRO A 1 132 ? 65.635 -2.753 -31.528 1.00 44.47 646 PRO A N 1
ATOM 1048 C CA . PRO A 1 132 ? 66.275 -1.844 -32.499 1.00 44.71 646 PRO A CA 1
ATOM 1049 C C . PRO A 1 132 ? 67.487 -1.068 -31.999 1.00 43.34 646 PRO A C 1
ATOM 1050 O O . PRO A 1 132 ? 68.065 -0.290 -32.755 1.00 44.09 646 PRO A O 1
ATOM 1054 N N . LEU A 1 133 ? 67.871 -1.260 -30.732 1.00 41.06 647 LEU A N 1
ATOM 1055 C CA . LEU A 1 133 ? 68.966 -0.508 -30.146 1.00 40.05 647 LEU A CA 1
ATOM 1056 C C . LEU A 1 133 ? 70.369 -0.980 -30.569 1.00 40.65 647 LEU A C 1
ATOM 1057 O O . LEU A 1 133 ? 70.502 -2.040 -31.182 1.00 42.18 647 LEU A O 1
ATOM 1062 N N . THR A 1 134 ? 71.416 -0.182 -30.274 1.00 39.57 648 THR A N 1
ATOM 1063 C CA . THR A 1 134 ? 72.780 -0.581 -30.620 1.00 39.62 648 THR A CA 1
ATOM 1064 C C . THR A 1 134 ? 73.172 -1.800 -29.764 1.00 40.26 648 THR A C 1
ATOM 1065 O O . THR A 1 134 ? 72.522 -2.071 -28.732 1.00 40.65 648 THR A O 1
ATOM 1069 N N . GLU A 1 135 ? 74.272 -2.495 -30.120 1.00 40.03 649 GLU A N 1
ATOM 1070 C CA . GLU A 1 135 ? 74.748 -3.616 -29.307 1.00 40.64 649 GLU A CA 1
ATOM 1071 C C . GLU A 1 135 ? 75.045 -3.148 -27.859 1.00 39.16 649 GLU A C 1
ATOM 1072 O O . GLU A 1 135 ? 74.653 -3.828 -26.913 1.00 39.49 649 GLU A O 1
ATOM 1076 N N . GLU A 1 136 ? 75.671 -1.968 -27.694 1.00 37.44 650 GLU A N 1
ATOM 1077 C CA . GLU A 1 136 ? 75.959 -1.443 -26.354 1.00 37.16 650 GLU A CA 1
ATOM 1078 C C . GLU A 1 136 ? 74.675 -1.138 -25.567 1.00 36.04 650 GLU A C 1
ATOM 1079 O O . GLU A 1 136 ? 74.595 -1.464 -24.373 1.00 36.03 650 GLU A O 1
ATOM 1082 N N . GLN A 1 137 ? 73.688 -0.508 -26.213 1.00 35.42 651 GLN A N 1
ATOM 1083 C CA . GLN A 1 137 ? 72.417 -0.203 -25.534 1.00 35.21 651 GLN A CA 1
ATOM 1084 C C . GLN A 1 137 ? 71.692 -1.488 -25.167 1.00 35.20 651 GLN A C 1
ATOM 1085 O O . GLN A 1 137 ? 71.119 -1.581 -24.071 1.00 35.05 651 GLN A O 1
ATOM 1091 N N . GLN A 1 138 ? 71.710 -2.499 -26.071 1.00 35.27 652 GLN A N 1
ATOM 1092 C CA . GLN A 1 138 ? 71.085 -3.790 -25.783 1.00 35.72 652 GLN A CA 1
ATOM 1093 C C . GLN A 1 138 ? 71.754 -4.445 -24.577 1.00 34.99 652 GLN A C 1
ATOM 1094 O O . GLN A 1 138 ? 71.059 -5.015 -23.733 1.00 34.38 652 GLN A O 1
ATOM 1100 N N . SER A 1 139 ? 73.087 -4.359 -24.483 1.00 34.07 653 SER A N 1
ATOM 1101 C CA . SER A 1 139 ? 73.806 -4.949 -23.357 1.00 33.80 653 SER A CA 1
ATOM 1102 C C . SER A 1 139 ? 73.403 -4.279 -22.038 1.00 32.88 653 SER A C 1
ATOM 1103 O O . SER A 1 139 ? 73.226 -4.980 -21.047 1.00 33.53 653 SER A O 1
ATOM 1106 N N . VAL A 1 140 ? 73.181 -2.954 -22.040 1.00 31.25 654 VAL A N 1
ATOM 1107 C CA . VAL A 1 140 ? 72.758 -2.231 -20.827 1.00 30.30 654 VAL A CA 1
ATOM 1108 C C . VAL A 1 140 ? 71.348 -2.728 -20.432 1.00 29.57 654 VAL A C 1
ATOM 1109 O O . VAL A 1 140 ? 71.115 -3.061 -19.276 1.00 28.85 654 VAL A O 1
ATOM 1113 N N . CYS A 1 141 ? 70.432 -2.755 -21.408 1.00 30.07 655 CYS A N 1
ATOM 1114 C CA . CYS A 1 141 ? 69.055 -3.178 -21.119 1.00 29.90 655 CYS A CA 1
ATOM 1115 C C . CYS A 1 141 ? 68.969 -4.616 -20.652 1.00 30.16 655 CYS A C 1
ATOM 1116 O O . CYS A 1 141 ? 68.245 -4.914 -19.691 1.00 29.81 655 CYS A O 1
ATOM 1119 N N . ASP A 1 142 ? 69.684 -5.525 -21.336 1.00 30.04 656 ASP A N 1
ATOM 1120 C CA . ASP A 1 142 ? 69.645 -6.949 -20.983 1.00 29.95 656 ASP A CA 1
ATOM 1121 C C . ASP A 1 142 ? 70.206 -7.135 -19.572 1.00 29.24 656 ASP A C 1
ATOM 1122 O O . ASP A 1 142 ? 69.613 -7.853 -18.757 1.00 29.12 656 ASP A O 1
ATOM 1127 N N . GLN A 1 143 ? 71.281 -6.390 -19.234 1.00 27.47 657 GLN A N 1
ATOM 1128 C CA . GLN A 1 143 ? 71.811 -6.454 -17.866 1.00 26.56 657 GLN A CA 1
ATOM 1129 C C . GLN A 1 143 ? 70.736 -6.017 -16.840 1.00 27.42 657 GLN A C 1
ATOM 1130 O O . GLN A 1 143 ? 70.576 -6.678 -15.811 1.00 27.72 657 GLN A O 1
ATOM 1136 N N . LEU A 1 144 ? 70.028 -4.918 -17.122 1.00 27.24 658 LEU A N 1
ATOM 1137 C CA . LEU A 1 144 ? 69.001 -4.429 -16.197 1.00 27.37 658 LEU A CA 1
ATOM 1138 C C . LEU A 1 144 ? 67.884 -5.442 -15.988 1.00 26.84 658 LEU A C 1
ATOM 1139 O O . LEU A 1 144 ? 67.337 -5.500 -14.895 1.00 26.92 658 LEU A O 1
ATOM 1144 N N . ASN A 1 145 ? 67.585 -6.272 -17.027 1.00 26.50 659 ASN A N 1
ATOM 1145 C CA . ASN A 1 145 ? 66.557 -7.305 -16.907 1.00 26.93 659 ASN A CA 1
ATOM 1146 C C . ASN A 1 145 ? 67.038 -8.535 -16.119 1.00 26.02 659 ASN A C 1
ATOM 1147 O O . ASN A 1 145 ? 66.201 -9.269 -15.589 1.00 26.02 659 ASN A O 1
ATOM 1152 N N . ARG A 1 146 ? 68.373 -8.772 -16.055 1.00 25.89 660 ARG A N 1
ATOM 1153 C CA . ARG A 1 146 ? 68.919 -9.914 -15.320 1.00 25.87 660 ARG A CA 1
ATOM 1154 C C . ARG A 1 146 ? 69.038 -9.493 -13.859 1.00 25.77 660 ARG A C 1
ATOM 1155 O O . ARG A 1 146 ? 70.134 -9.167 -13.385 1.00 26.16 660 ARG A O 1
ATOM 1163 N N . ARG A 1 147 ? 67.903 -9.478 -13.163 1.00 24.66 661 ARG A N 1
ATOM 1164 C CA . ARG A 1 147 ? 67.899 -8.994 -11.789 1.00 24.14 661 ARG A CA 1
ATOM 1165 C C . ARG A 1 147 ? 66.938 -9.708 -10.862 1.00 24.32 661 ARG A C 1
ATOM 1166 O O . ARG A 1 147 ? 65.987 -10.366 -11.288 1.00 24.94 661 ARG A O 1
ATOM 1174 N N . THR A 1 148 ? 67.172 -9.494 -9.574 1.00 22.73 662 THR A N 1
ATOM 1175 C CA . THR A 1 148 ? 66.233 -9.884 -8.530 1.00 22.85 662 THR A CA 1
ATOM 1176 C C . THR A 1 148 ? 65.747 -8.575 -7.895 1.00 24.16 662 THR A C 1
ATOM 1177 O O . THR A 1 148 ? 66.548 -7.668 -7.590 1.00 23.81 662 THR A O 1
ATOM 1181 N N . GLU A 1 149 ? 64.418 -8.474 -7.757 1.00 23.33 663 GLU A N 1
ATOM 1182 C CA . GLU A 1 149 ? 63.718 -7.356 -7.120 1.00 23.71 663 GLU A CA 1
ATOM 1183 C C . GLU A 1 149 ? 63.340 -7.784 -5.708 1.00 24.30 663 GLU A C 1
ATOM 1184 O O . GLU A 1 149 ? 63.077 -8.971 -5.463 1.00 24.20 663 GLU A O 1
ATOM 1190 N N . PHE A 1 150 ? 63.211 -6.806 -4.819 1.00 23.42 664 PHE A N 1
ATOM 1191 C CA . PHE A 1 150 ? 62.809 -7.054 -3.434 1.00 23.87 664 PHE A CA 1
ATOM 1192 C C . PHE A 1 150 ? 61.672 -6.132 -3.038 1.00 24.55 664 PHE A C 1
ATOM 1193 O O . PHE A 1 150 ? 61.614 -4.995 -3.493 1.00 25.21 664 PHE A O 1
ATOM 1201 N N . ARG A 1 151 ? 60.878 -6.566 -2.055 1.00 24.50 665 ARG A N 1
ATOM 1202 C CA . ARG A 1 151 ? 59.874 -5.699 -1.453 1.00 24.51 665 ARG A CA 1
ATOM 1203 C C . ARG A 1 151 ? 59.729 -6.147 -0.009 1.00 25.09 665 ARG A C 1
ATOM 1204 O O . ARG A 1 151 ? 59.617 -7.350 0.238 1.00 26.47 665 ARG A O 1
ATOM 1212 N N . VAL A 1 152 ? 59.752 -5.192 0.924 1.00 23.74 666 VAL A N 1
ATOM 1213 C CA . VAL A 1 152 ? 59.612 -5.501 2.348 1.00 24.38 666 VAL A CA 1
ATOM 1214 C C . VAL A 1 152 ? 58.111 -5.585 2.666 1.00 25.18 666 VAL A C 1
ATOM 1215 O O . VAL A 1 152 ? 57.361 -4.652 2.357 1.00 25.66 666 VAL A O 1
ATOM 1219 N N . ILE A 1 153 ? 57.670 -6.722 3.227 1.00 24.42 667 ILE A N 1
ATOM 1220 C CA . ILE A 1 153 ? 56.253 -6.921 3.526 1.00 25.86 667 ILE A CA 1
ATOM 1221 C C . ILE A 1 153 ? 56.046 -7.455 4.955 1.00 26.32 667 ILE A C 1
ATOM 1222 O O . ILE A 1 153 ? 57.018 -7.802 5.626 1.00 25.98 667 ILE A O 1
ATOM 1227 N N . GLU A 1 154 ? 54.785 -7.488 5.426 1.00 28.50 668 GLU A N 1
ATOM 1228 C CA . GLU A 1 154 ? 54.451 -8.101 6.718 1.00 31.91 668 GLU A CA 1
ATOM 1229 C C . GLU A 1 154 ? 54.262 -9.608 6.439 1.00 35.58 668 GLU A C 1
ATOM 1230 O O . GLU A 1 154 ? 53.580 -9.953 5.431 1.00 38.08 668 GLU A O 1
ATOM 1237 N N . SER B 2 1 ? 50.448 -0.504 -4.023 1.00 62.42 -15 SER B N 1
ATOM 1238 C CA . SER B 2 1 ? 51.314 -0.605 -2.843 1.00 62.75 -15 SER B CA 1
ATOM 1239 C C . SER B 2 1 ? 50.723 -1.496 -1.751 1.00 62.37 -15 SER B C 1
ATOM 1240 O O . SER B 2 1 ? 49.672 -1.181 -1.200 1.00 62.88 -15 SER B O 1
ATOM 1243 N N . SER B 2 2 ? 51.395 -2.610 -1.435 1.00 61.45 -14 SER B N 1
ATOM 1244 C CA . SER B 2 2 ? 50.898 -3.565 -0.439 1.00 60.96 -14 SER B CA 1
ATOM 1245 C C . SER B 2 2 ? 51.984 -4.049 0.549 1.00 59.54 -14 SER B C 1
ATOM 1246 O O . SER B 2 2 ? 52.019 -5.228 0.917 1.00 60.02 -14 SER B O 1
ATOM 1249 N N . GLY B 2 3 ? 52.876 -3.150 0.930 1.00 57.34 -13 GLY B N 1
ATOM 1250 C CA . GLY B 2 3 ? 53.976 -3.460 1.842 1.00 56.00 -13 GLY B 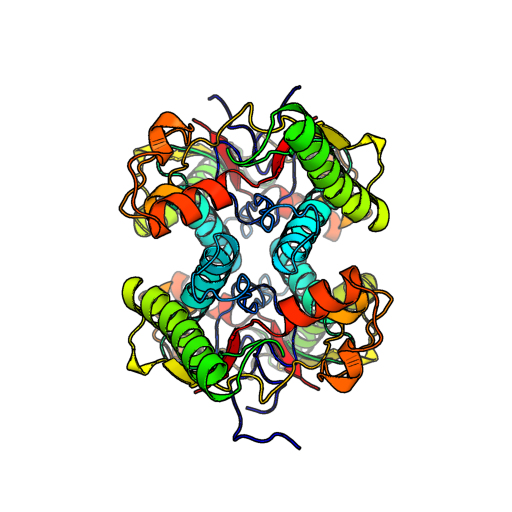CA 1
ATOM 1251 C C . GLY B 2 3 ? 53.913 -2.675 3.139 1.00 54.15 -13 GLY B C 1
ATOM 1252 O O . GLY B 2 3 ? 52.937 -1.953 3.388 1.00 55.12 -13 GLY B O 1
ATOM 1253 N N . VAL B 2 4 ? 54.929 -2.862 4.007 1.00 51.07 -12 VAL B N 1
ATOM 1254 C CA . VAL B 2 4 ? 55.113 -2.205 5.322 1.00 47.85 -12 VAL B CA 1
ATOM 1255 C C . VAL B 2 4 ? 55.322 -0.687 5.112 1.00 44.40 -12 VAL B C 1
ATOM 1256 O O . VAL B 2 4 ? 55.749 -0.314 4.027 1.00 43.55 -12 VAL B O 1
ATOM 1260 N N . ASP B 2 5 ? 55.046 0.178 6.115 1.00 42.37 -11 ASP B N 1
ATOM 1261 C CA . ASP B 2 5 ? 55.281 1.618 5.926 1.00 40.70 -11 ASP B CA 1
ATOM 1262 C C . ASP B 2 5 ? 56.768 1.902 5.882 1.00 38.60 -11 ASP B C 1
ATOM 1263 O O . ASP B 2 5 ? 57.495 1.371 6.731 1.00 38.96 -11 ASP B O 1
ATOM 1268 N N . LEU B 2 6 ? 57.235 2.733 4.921 1.00 36.72 -10 LEU B N 1
ATOM 1269 C CA . LEU B 2 6 ? 58.645 3.116 4.929 1.00 35.29 -10 LEU B CA 1
ATOM 1270 C C . LEU B 2 6 ? 58.633 4.346 5.793 1.00 33.24 -10 LEU B C 1
ATOM 1271 O O . LEU B 2 6 ? 58.343 5.443 5.339 1.00 32.21 -10 LEU B O 1
ATOM 1276 N N . GLY B 2 7 ? 58.804 4.128 7.080 1.00 32.13 -9 GLY B N 1
ATOM 1277 C CA . GLY B 2 7 ? 58.762 5.202 8.052 1.00 31.14 -9 GLY B CA 1
ATOM 1278 C C . GLY B 2 7 ? 59.600 4.860 9.267 1.00 29.98 -9 GLY B C 1
ATOM 1279 O O . GLY B 2 7 ? 60.216 3.795 9.317 1.00 33.01 -9 GLY B O 1
ATOM 1280 N N . THR B 2 8 ? 59.698 5.792 10.183 1.00 26.00 -8 THR B N 1
ATOM 1281 C CA . THR B 2 8 ? 60.504 5.605 11.389 1.00 24.58 -8 THR B CA 1
ATOM 1282 C C . THR B 2 8 ? 59.678 5.117 12.590 1.00 25.86 -8 THR B C 1
ATOM 1283 O O . THR B 2 8 ? 60.272 4.740 13.605 1.00 25.92 -8 THR B O 1
ATOM 1287 N N . GLU B 2 9 ? 58.338 5.202 12.534 1.00 27.29 -7 GLU B N 1
ATOM 1288 C CA . GLU B 2 9 ? 57.541 4.787 13.687 1.00 27.47 -7 GLU B CA 1
ATOM 1289 C C . GLU B 2 9 ? 57.578 3.287 13.913 1.00 28.50 -7 GLU B C 1
ATOM 1290 O O . GLU B 2 9 ? 57.585 2.837 15.059 1.00 28.69 -7 GLU B O 1
ATOM 1296 N N . ASN B 2 10 ? 57.615 2.527 12.829 1.00 28.27 -6 ASN B N 1
ATOM 1297 C CA . ASN B 2 10 ? 57.505 1.081 12.813 1.00 30.57 -6 ASN B CA 1
ATOM 1298 C C . ASN B 2 10 ? 58.738 0.342 12.302 1.00 32.58 -6 ASN B C 1
ATOM 1299 O O . ASN B 2 10 ? 58.796 -0.873 12.441 1.00 35.59 -6 ASN B O 1
ATOM 1304 N N . LEU B 2 11 ? 59.612 1.019 11.591 1.00 31.14 -5 LEU B N 1
ATOM 1305 C CA . LEU B 2 11 ? 60.743 0.357 10.927 1.00 31.34 -5 LEU B CA 1
ATOM 1306 C C . LEU B 2 11 ? 62.021 1.037 11.336 1.00 30.84 -5 LEU B C 1
ATOM 1307 O O . LEU B 2 11 ? 62.021 2.245 11.560 1.00 31.82 -5 LEU B O 1
ATOM 1312 N N . TYR B 2 12 ? 63.125 0.270 11.427 1.00 29.18 -4 TYR B N 1
ATOM 1313 C CA . TYR B 2 12 ? 64.462 0.826 11.672 1.00 27.96 -4 TYR B CA 1
ATOM 1314 C C . TYR B 2 12 ? 65.253 0.570 10.362 1.00 28.77 -4 TYR B C 1
ATOM 1315 O O . TYR B 2 12 ? 65.514 -0.595 10.018 1.00 27.59 -4 TYR B O 1
ATOM 1324 N N . PHE B 2 13 ? 65.497 1.635 9.544 1.00 30.11 -3 PHE B N 1
ATOM 1325 C CA . PHE B 2 13 ? 66.144 1.556 8.211 1.00 30.82 -3 PHE B CA 1
ATOM 1326 C C . PHE B 2 13 ? 67.255 2.593 8.158 1.00 32.32 -3 PHE B C 1
ATOM 1327 O O . PHE B 2 13 ? 67.024 3.758 8.483 1.00 32.68 -3 PHE B O 1
ATOM 1335 N N . GLN B 2 14 ? 68.482 2.161 7.847 1.00 31.90 -2 GLN B N 1
ATOM 1336 C CA . GLN B 2 14 ? 69.669 3.014 7.965 1.00 31.31 -2 GLN B CA 1
ATOM 1337 C C . GLN B 2 14 ? 69.566 4.369 7.326 1.00 30.95 -2 GLN B C 1
ATOM 1338 O O . GLN B 2 14 ? 70.032 5.360 7.904 1.00 33.46 -2 GLN B O 1
ATOM 1344 N N . SER B 2 15 ? 68.912 4.451 6.174 1.00 29.83 -1 SER B N 1
ATOM 1345 C CA . SER B 2 15 ? 68.772 5.694 5.420 1.00 29.55 -1 SER B CA 1
ATOM 1346 C C . SER B 2 15 ? 67.663 6.582 5.842 1.00 29.28 -1 SER B C 1
ATOM 1347 O O . SER B 2 15 ? 67.556 7.693 5.328 1.00 30.51 -1 SER B O 1
ATOM 1350 N N . LEU B 2 16 ? 66.812 6.134 6.810 1.00 28.01 534 LEU B N 1
ATOM 1351 C CA . LEU B 2 16 ? 65.662 6.909 7.227 1.00 27.18 534 LEU B CA 1
ATOM 1352 C C . LEU B 2 16 ? 65.585 6.854 8.725 1.00 26.11 534 LEU B C 1
ATOM 1353 O O . LEU B 2 16 ? 64.964 5.956 9.288 1.00 26.63 534 LEU B O 1
ATOM 1358 N N . GLN B 2 17 ? 66.303 7.779 9.375 1.00 24.86 535 GLN B N 1
ATOM 1359 C CA . GLN B 2 17 ? 66.419 7.816 10.832 1.00 24.29 535 GLN B CA 1
ATOM 1360 C C . GLN B 2 17 ? 65.542 8.862 11.450 1.00 24.23 535 GLN B C 1
ATOM 1361 O O . GLN B 2 17 ? 65.315 9.912 10.870 1.00 24.95 535 GLN B O 1
ATOM 1367 N N . ASN B 2 18 ? 65.127 8.635 12.712 1.00 22.77 536 ASN B N 1
ATOM 1368 C CA . ASN B 2 18 ? 64.465 9.695 13.474 1.00 22.85 536 ASN B CA 1
ATOM 1369 C C . ASN B 2 18 ? 65.481 10.825 13.701 1.00 23.48 536 ASN B C 1
ATOM 1370 O O . ASN B 2 18 ? 66.713 10.568 13.754 1.00 24.37 536 ASN B O 1
ATOM 1375 N N . ILE B 2 19 ? 64.960 12.042 13.859 1.00 23.29 537 ILE B N 1
ATOM 1376 C CA . ILE B 2 19 ? 65.748 13.204 14.274 1.00 23.28 537 ILE B CA 1
ATOM 1377 C C . ILE B 2 19 ? 65.466 13.348 15.750 1.00 23.38 537 ILE B C 1
ATOM 1378 O O . ILE B 2 19 ? 64.300 13.360 16.133 1.00 23.07 537 ILE B O 1
ATOM 1383 N N . PHE B 2 20 ? 66.509 13.431 16.577 1.00 22.70 538 PHE B N 1
ATOM 1384 C CA . PHE B 2 20 ? 66.325 13.632 18.027 1.00 23.90 538 PHE B CA 1
ATOM 1385 C C . PHE B 2 20 ? 66.836 15.025 18.410 1.00 24.14 538 PHE B C 1
ATOM 1386 O O . PHE B 2 20 ? 67.748 15.544 17.775 1.00 23.39 538 PHE B O 1
ATOM 1394 N N . TYR B 2 21 ? 66.260 15.625 19.466 1.00 23.57 539 TYR B N 1
ATOM 1395 C CA . TYR B 2 21 ? 66.598 16.985 19.840 1.00 24.02 539 TYR B CA 1
ATOM 1396 C C . TYR B 2 21 ? 67.036 17.103 21.283 1.00 24.98 539 TYR B C 1
ATOM 1397 O O . TYR B 2 21 ? 66.657 16.290 22.138 1.00 25.30 539 TYR B O 1
ATOM 1406 N N . ASP B 2 22 ? 67.793 18.167 21.561 1.00 24.91 540 ASP B N 1
ATOM 1407 C CA . ASP B 2 22 ? 68.204 18.516 22.917 1.00 25.89 540 ASP B CA 1
ATOM 1408 C C . ASP B 2 22 ? 66.956 19.002 23.676 1.00 27.04 540 ASP B C 1
ATOM 1409 O O . ASP B 2 22 ? 65.970 19.461 23.073 1.00 27.39 540 ASP B O 1
ATOM 1414 N N . PHE B 2 23 ? 67.034 18.988 25.010 1.00 28.28 541 PHE B N 1
ATOM 1415 C CA . PHE B 2 23 ? 65.934 19.467 25.840 1.00 29.83 541 PHE B CA 1
ATOM 1416 C C . PHE B 2 23 ? 65.669 20.947 25.562 1.00 30.36 541 PHE B C 1
ATOM 1417 O O . PHE B 2 23 ? 66.602 21.747 25.506 1.00 30.46 541 PHE B O 1
ATOM 1425 N N . ASP B 2 24 ? 64.413 21.273 25.304 1.00 30.60 542 ASP B N 1
ATOM 1426 C CA . ASP B 2 24 ? 63.940 22.622 25.024 1.00 31.43 542 ASP B CA 1
ATOM 1427 C C . ASP B 2 24 ? 64.590 23.256 23.793 1.00 31.24 542 ASP B C 1
ATOM 1428 O O . ASP B 2 24 ? 64.685 24.478 23.714 1.00 32.15 542 ASP B O 1
ATOM 1433 N N . LYS B 2 25 ? 65.036 22.433 22.837 1.00 29.38 543 LYS B N 1
ATOM 1434 C CA . LYS B 2 25 ? 65.655 22.943 21.626 1.00 28.66 543 LYS B CA 1
ATOM 1435 C C . LYS B 2 25 ? 64.990 22.357 20.399 1.00 28.42 543 LYS B C 1
ATOM 1436 O O . LYS B 2 25 ? 64.582 21.191 20.384 1.00 28.62 543 LYS B O 1
ATOM 1442 N N . ALA B 2 26 ? 64.957 23.148 19.349 1.00 28.20 544 ALA B N 1
ATOM 1443 C CA . ALA B 2 26 ? 64.494 22.723 18.021 1.00 29.17 544 ALA B CA 1
ATOM 1444 C C . ALA B 2 26 ? 65.679 22.675 17.018 1.00 29.43 544 ALA B C 1
ATOM 1445 O O . ALA B 2 26 ? 65.468 22.431 15.841 1.00 30.36 544 ALA B O 1
ATOM 1447 N N . THR B 2 27 ? 66.911 22.912 17.484 1.00 28.39 545 THR B N 1
ATOM 1448 C CA . THR B 2 27 ? 68.104 22.915 16.650 1.00 28.71 545 THR B CA 1
ATOM 1449 C C . THR B 2 27 ? 68.433 21.535 16.126 1.00 28.29 545 THR B C 1
ATOM 1450 O O . THR B 2 27 ? 68.048 20.518 16.707 1.00 28.53 545 THR B O 1
ATOM 1454 N N . LEU B 2 28 ? 69.125 21.502 14.996 1.00 27.16 546 LEU B N 1
ATOM 1455 C CA . LEU B 2 28 ? 69.545 20.268 14.371 1.00 25.96 546 LEU B CA 1
ATOM 1456 C C . LEU B 2 28 ? 70.965 19.949 14.818 1.00 26.18 546 LEU B C 1
ATOM 1457 O O . LEU B 2 28 ? 71.911 20.662 14.473 1.00 27.52 546 LEU B O 1
ATOM 1462 N N . ARG B 2 29 ? 71.113 18.885 15.596 1.00 25.20 547 ARG B N 1
ATOM 1463 C CA . ARG B 2 29 ? 72.435 18.399 16.037 1.00 25.12 547 ARG B CA 1
ATOM 1464 C C . ARG B 2 29 ? 73.290 18.012 14.812 1.00 24.81 547 ARG B C 1
ATOM 1465 O O . ARG B 2 29 ? 72.741 17.688 13.760 1.00 24.26 547 ARG B O 1
ATOM 1473 N N . PRO B 2 30 ? 74.625 17.869 14.964 1.00 25.19 548 PRO B N 1
ATOM 1474 C CA . PRO B 2 30 ? 75.448 17.350 13.851 1.00 25.86 548 PRO B CA 1
ATOM 1475 C C . PRO B 2 30 ? 74.923 16.009 13.307 1.00 25.86 548 PRO B C 1
ATOM 1476 O O . PRO B 2 30 ? 74.861 15.808 12.091 1.00 26.98 548 PRO B O 1
ATOM 1480 N N . GLU B 2 31 ? 74.468 15.122 14.214 1.00 25.04 549 GLU B N 1
ATOM 1481 C CA . GLU B 2 31 ? 73.942 13.817 13.810 1.00 24.30 549 GLU B CA 1
ATOM 1482 C C . GLU B 2 31 ? 72.674 13.967 12.972 1.00 23.87 549 GLU B C 1
ATOM 1483 O O . GLU B 2 31 ? 72.427 13.184 12.055 1.00 25.02 549 GLU B O 1
ATOM 1489 N N . SER B 2 32 ? 71.846 14.950 13.329 1.00 23.13 550 SER B N 1
ATOM 1490 C CA . SER B 2 32 ? 70.596 15.198 12.606 1.00 23.56 550 SER B CA 1
ATOM 1491 C C . SER B 2 32 ? 70.898 15.617 11.172 1.00 24.71 550 SER B C 1
ATOM 1492 O O . SER B 2 32 ? 70.142 15.265 10.265 1.00 25.28 550 SER B O 1
ATOM 1495 N N . MET B 2 33 ? 71.964 16.414 10.964 1.00 24.91 551 MET B N 1
ATOM 1496 C CA . MET B 2 33 ? 72.316 16.872 9.630 1.00 25.66 551 MET B CA 1
ATOM 1497 C C . MET B 2 33 ? 72.730 15.714 8.752 1.00 25.24 551 MET B C 1
ATOM 1498 O O . MET B 2 33 ? 72.338 15.670 7.580 1.00 26.12 551 MET B O 1
ATOM 1503 N N . LYS B 2 34 ? 73.479 14.742 9.308 1.00 24.58 552 LYS B N 1
ATOM 1504 C CA . LYS B 2 34 ? 73.826 13.539 8.540 1.00 24.12 552 LYS B CA 1
ATOM 1505 C C . LYS B 2 34 ? 72.524 12.768 8.177 1.00 23.93 552 LYS B C 1
ATOM 1506 O O . LYS B 2 34 ? 72.328 12.412 7.011 1.00 24.62 552 LYS B O 1
ATOM 1512 N N . SER B 2 35 ? 71.611 12.590 9.149 1.00 23.16 553 SER B N 1
ATOM 1513 C CA . SER B 2 35 ? 70.351 11.885 8.866 1.00 23.64 553 SER B CA 1
ATOM 1514 C C . SER B 2 35 ? 69.545 12.608 7.779 1.00 23.62 553 SER B C 1
ATOM 1515 O O . SER B 2 35 ? 68.992 11.957 6.879 1.00 25.23 553 SER B O 1
ATOM 1518 N N . LEU B 2 36 ? 69.500 13.947 7.834 1.00 22.92 554 LEU B N 1
ATOM 1519 C CA . LEU B 2 36 ? 68.753 14.705 6.816 1.00 24.75 554 LEU B CA 1
ATOM 1520 C C . LEU B 2 36 ? 69.435 14.658 5.453 1.00 25.17 554 LEU B C 1
ATOM 1521 O O . LEU B 2 36 ? 68.743 14.617 4.426 1.00 25.97 554 LEU B O 1
ATOM 1526 N N . ASP B 2 37 ? 70.777 14.574 5.413 1.00 25.08 555 ASP B N 1
ATOM 1527 C CA . ASP B 2 37 ? 71.479 14.415 4.139 1.00 26.12 555 ASP B CA 1
ATOM 1528 C C . ASP B 2 37 ? 71.104 13.077 3.489 1.00 26.58 555 ASP B C 1
ATOM 1529 O O . ASP B 2 37 ? 70.934 13.016 2.264 1.00 26.73 555 ASP B O 1
ATOM 1534 N N . GLU B 2 38 ? 70.907 12.029 4.306 1.00 26.34 556 GLU B N 1
ATOM 1535 C CA . GLU B 2 38 ? 70.496 10.730 3.784 1.00 27.60 556 GLU B CA 1
ATOM 1536 C C . GLU B 2 38 ? 69.049 10.782 3.264 1.00 27.12 556 GLU B C 1
ATOM 1537 O O . GLU B 2 38 ? 68.734 10.196 2.222 1.00 28.3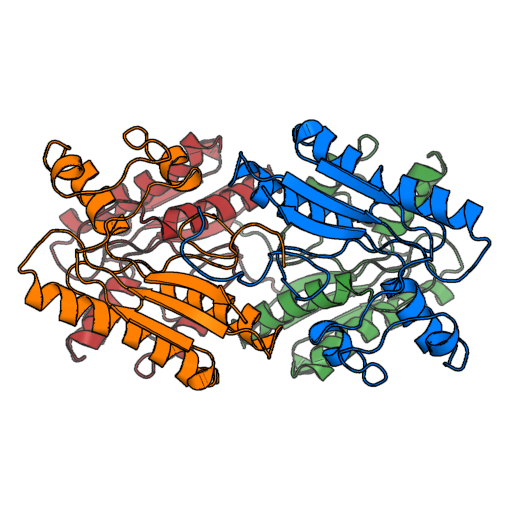1 556 GLU B O 1
ATOM 1543 N N . LEU B 2 39 ? 68.195 11.555 3.934 1.00 26.18 557 LEU B N 1
ATOM 1544 C CA . LEU B 2 39 ? 66.808 11.753 3.499 1.00 26.18 557 LEU B CA 1
ATOM 1545 C C . LEU B 2 39 ? 66.800 12.545 2.179 1.00 26.10 557 LEU B C 1
ATOM 1546 O O . LEU B 2 39 ? 66.049 12.210 1.258 1.00 26.85 557 LEU B O 1
ATOM 1551 N N . ILE B 2 40 ? 67.657 13.571 2.059 1.00 25.74 558 ILE B N 1
ATOM 1552 C CA . ILE B 2 40 ? 67.775 14.351 0.821 1.00 26.55 558 ILE B CA 1
ATOM 1553 C C . ILE B 2 40 ? 68.164 13.444 -0.345 1.00 26.68 558 ILE B C 1
ATOM 1554 O O . ILE B 2 40 ? 67.610 13.580 -1.429 1.00 27.68 558 ILE B O 1
ATOM 1559 N N . ARG B 2 41 ? 69.036 12.451 -0.095 1.00 26.54 559 ARG B N 1
ATOM 1560 C CA . ARG B 2 41 ? 69.446 11.519 -1.146 1.00 28.19 559 ARG B CA 1
ATOM 1561 C C . ARG B 2 41 ? 68.238 10.696 -1.629 1.00 27.18 559 ARG B C 1
ATOM 1562 O O . ARG B 2 41 ? 68.026 10.561 -2.842 1.00 28.28 559 ARG B O 1
ATOM 1570 N N . ILE B 2 42 ? 67.394 10.228 -0.689 1.00 26.95 560 ILE B N 1
ATOM 1571 C CA . ILE B 2 42 ? 66.173 9.501 -1.076 1.00 27.54 560 ILE B CA 1
ATOM 1572 C C . ILE B 2 42 ? 65.256 10.411 -1.917 1.00 27.56 560 ILE B C 1
ATOM 1573 O O . ILE B 2 42 ? 64.718 9.981 -2.932 1.00 28.75 560 ILE B O 1
ATOM 1578 N N . LEU B 2 43 ? 65.088 11.670 -1.486 1.00 27.60 561 LEU B N 1
ATOM 1579 C CA . LEU B 2 43 ? 64.214 12.612 -2.193 1.00 28.21 561 LEU B CA 1
ATOM 1580 C C . LEU B 2 43 ? 64.733 12.964 -3.596 1.00 28.96 561 LEU B C 1
ATOM 1581 O O . LEU B 2 43 ? 63.934 13.158 -4.526 1.00 29.31 561 LEU B O 1
ATOM 1586 N N . THR B 2 44 ? 66.059 13.095 -3.751 1.00 29.16 562 THR B N 1
ATOM 1587 C CA . THR B 2 44 ? 66.632 13.462 -5.044 1.00 31.04 562 THR B CA 1
ATOM 1588 C C . THR B 2 44 ? 66.705 12.255 -5.991 1.00 30.51 562 THR B C 1
ATOM 1589 O O . THR B 2 44 ? 66.561 12.415 -7.214 1.00 31.79 562 THR B O 1
ATOM 1593 N N . ASP B 2 45 ? 66.891 11.044 -5.437 1.00 29.38 563 ASP B N 1
ATOM 1594 C CA . ASP B 2 45 ? 66.930 9.834 -6.259 1.00 29.76 563 ASP B CA 1
ATOM 1595 C C . ASP B 2 45 ? 65.526 9.414 -6.727 1.00 30.87 563 ASP B C 1
ATOM 1596 O O . ASP B 2 45 ? 65.410 8.706 -7.726 1.00 31.96 563 ASP B O 1
ATOM 1601 N N . ASN B 2 46 ? 64.478 9.812 -5.974 1.00 30.81 564 ASN B N 1
ATOM 1602 C CA . ASN B 2 46 ? 63.071 9.461 -6.247 1.00 30.74 564 ASN B CA 1
ATOM 1603 C C . ASN B 2 46 ? 62.311 10.789 -6.310 1.00 31.96 564 ASN B C 1
ATOM 1604 O O . ASN B 2 46 ? 61.699 11.203 -5.334 1.00 31.48 564 ASN B O 1
ATOM 1609 N N . PRO B 2 47 ? 62.390 11.495 -7.449 1.00 33.32 565 PRO B N 1
ATOM 1610 C CA . PRO B 2 47 ? 61.885 12.873 -7.492 1.00 34.59 565 PRO B CA 1
ATOM 1611 C C . PRO B 2 47 ? 60.397 13.087 -7.270 1.00 35.73 565 PRO B C 1
ATOM 1612 O O . PRO B 2 47 ? 60.017 14.230 -7.026 1.00 37.71 565 PRO B O 1
ATOM 1616 N N . ASP B 2 48 ? 59.580 12.041 -7.317 1.00 34.83 566 ASP B N 1
ATOM 1617 C CA . ASP B 2 48 ? 58.141 12.221 -7.166 1.00 36.12 566 ASP B CA 1
ATOM 1618 C C . ASP B 2 48 ? 57.602 11.900 -5.775 1.00 35.74 566 ASP B C 1
ATOM 1619 O O . ASP B 2 48 ? 56.457 12.255 -5.487 1.00 37.38 566 ASP B O 1
ATOM 1624 N N . ILE B 2 49 ? 58.391 11.228 -4.918 1.00 33.36 567 ILE B N 1
ATOM 1625 C CA . ILE B 2 49 ? 57.898 10.896 -3.576 1.00 32.60 567 ILE B CA 1
ATOM 1626 C C . ILE B 2 49 ? 57.820 12.149 -2.695 1.00 31.69 567 ILE B C 1
ATOM 1627 O O . ILE B 2 49 ? 58.465 13.161 -2.955 1.00 31.93 567 ILE B O 1
ATOM 1632 N N . ARG B 2 50 ? 57.034 12.062 -1.631 1.00 30.26 568 ARG B N 1
ATOM 1633 C CA . ARG B 2 50 ? 56.907 13.115 -0.640 1.00 29.51 568 ARG B CA 1
ATOM 1634 C C . ARG B 2 50 ? 57.234 12.530 0.736 1.00 29.46 568 ARG B C 1
ATOM 1635 O O . ARG B 2 50 ? 57.298 11.307 0.905 1.00 29.25 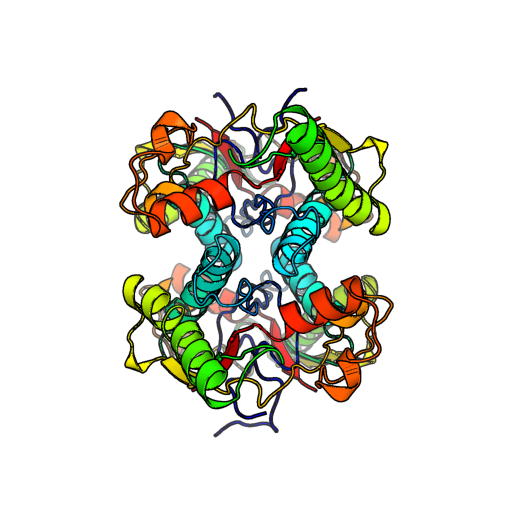568 ARG B O 1
ATOM 1643 N N . ILE B 2 51 ? 57.474 13.405 1.713 1.00 28.79 569 ILE B N 1
ATOM 1644 C CA . ILE B 2 51 ? 57.767 12.974 3.072 1.00 29.58 569 ILE B CA 1
ATOM 1645 C C . ILE B 2 51 ? 56.753 13.586 4.009 1.00 30.09 569 ILE B C 1
ATOM 1646 O O . ILE B 2 51 ? 56.477 14.780 3.932 1.00 31.62 569 ILE B O 1
ATOM 1651 N N . GLU B 2 52 ? 56.210 12.773 4.924 1.00 29.00 570 GLU B N 1
ATOM 1652 C CA . GLU B 2 52 ? 55.312 13.229 5.959 1.00 28.70 570 GLU B CA 1
ATOM 1653 C C . GLU B 2 52 ? 56.159 13.272 7.250 1.00 28.37 570 GLU B C 1
ATOM 1654 O O . GLU B 2 52 ? 56.827 12.297 7.544 1.00 28.79 570 GLU B O 1
ATOM 1660 N N . LEU B 2 53 ? 56.192 14.410 7.937 1.00 28.57 571 LEU B N 1
ATOM 1661 C CA . LEU B 2 53 ? 56.945 14.614 9.183 1.00 30.47 571 LEU B CA 1
ATOM 1662 C C . LEU B 2 53 ? 55.962 14.760 10.330 1.00 29.18 571 LEU B C 1
ATOM 1663 O O . LEU B 2 53 ? 54.938 15.439 10.197 1.00 30.00 571 LEU B O 1
ATOM 1668 N N . GLY B 2 54 ? 56.339 14.242 11.484 1.00 27.17 572 GLY B N 1
ATOM 1669 C CA . GLY B 2 54 ? 55.584 14.448 12.714 1.00 27.06 572 GLY B CA 1
ATOM 1670 C C . GLY B 2 54 ? 56.572 14.788 13.813 1.00 27.50 572 GLY B C 1
ATOM 1671 O O . GLY B 2 54 ? 57.501 14.005 14.040 1.00 28.43 572 GLY B O 1
ATOM 1672 N N . SER B 2 55 ? 56.457 15.974 14.429 1.00 27.09 573 SER B N 1
ATOM 1673 C CA . SER B 2 55 ? 57.429 16.376 15.462 1.00 28.10 573 SER B CA 1
ATOM 1674 C C . SER B 2 55 ? 56.800 16.406 16.847 1.00 28.91 573 SER B C 1
ATOM 1675 O O . SER B 2 55 ? 55.604 16.658 17.010 1.00 29.33 573 SER B O 1
ATOM 1678 N N . HIS B 2 56 ? 57.620 16.099 17.852 1.00 28.78 574 HIS B N 1
ATOM 1679 C CA . HIS B 2 56 ? 57.121 15.871 19.189 1.00 28.94 574 HIS B CA 1
ATOM 1680 C C . HIS B 2 56 ? 57.938 16.524 20.295 1.00 30.04 574 HIS B C 1
ATOM 1681 O O . HIS B 2 56 ? 59.033 17.043 20.057 1.00 30.30 574 HIS B O 1
ATOM 1688 N N . ALA B 2 57 ? 57.400 16.445 21.523 1.00 29.94 575 ALA B N 1
ATOM 1689 C CA . ALA B 2 57 ? 58.055 16.937 22.723 1.00 30.63 575 ALA B CA 1
ATOM 1690 C C . ALA B 2 57 ? 57.941 15.907 23.836 1.00 30.87 575 ALA B C 1
ATOM 1691 O O . ALA B 2 57 ? 57.027 15.080 23.822 1.00 31.87 575 ALA B O 1
ATOM 1693 N N . ASP B 2 58 ? 58.861 15.946 24.802 1.00 30.05 576 ASP B N 1
ATOM 1694 C CA . ASP B 2 58 ? 58.775 15.055 25.962 1.00 30.96 576 ASP B CA 1
ATOM 1695 C C . ASP B 2 58 ? 57.759 15.627 26.996 1.00 33.10 576 ASP B C 1
ATOM 1696 O O . ASP B 2 58 ? 57.257 16.737 26.824 1.00 34.53 576 ASP B O 1
ATOM 1701 N N . ARG B 2 59 ? 57.474 14.869 28.059 1.00 33.67 577 ARG B N 1
ATOM 1702 C CA . ARG B 2 59 ? 56.470 15.201 29.087 1.00 35.26 577 ARG B CA 1
ATOM 1703 C C . ARG B 2 59 ? 56.674 16.499 29.877 1.00 37.37 577 ARG B C 1
ATOM 1704 O O . ARG B 2 59 ? 55.724 16.959 30.540 1.00 38.66 577 ARG B O 1
ATOM 1712 N N . LYS B 2 60 ? 57.899 17.043 29.904 1.00 38.08 578 LYS B N 1
ATOM 1713 C CA . LYS B 2 60 ? 58.175 18.201 30.760 1.00 40.11 578 LYS B CA 1
ATOM 1714 C C . LYS B 2 60 ? 57.629 19.525 30.244 1.00 41.55 578 LYS B C 1
ATOM 1715 O O . LYS B 2 60 ? 57.671 19.796 29.054 1.00 41.30 578 LYS B O 1
ATOM 1721 N N . GLY B 2 61 ? 57.092 20.337 31.154 1.00 43.26 579 GLY B N 1
ATOM 1722 C CA . GLY B 2 61 ? 56.590 21.652 30.787 1.00 45.18 579 GLY B CA 1
ATOM 1723 C C . GLY B 2 61 ? 55.143 21.660 30.360 1.00 47.30 579 GLY B C 1
ATOM 1724 O O . GLY B 2 61 ? 54.536 20.604 30.167 1.00 48.15 579 GLY B O 1
ATOM 1725 N N . PRO B 2 62 ? 54.576 22.860 30.173 1.00 48.45 580 PRO B N 1
ATOM 1726 C CA . PRO B 2 62 ? 53.154 22.952 29.803 1.00 48.95 580 PRO B CA 1
ATOM 1727 C C . PRO B 2 62 ? 52.791 22.437 28.412 1.00 49.87 580 PRO B C 1
ATOM 1728 O O . PRO B 2 62 ? 53.615 22.418 27.505 1.00 49.74 580 PRO B O 1
ATOM 1732 N N . ASP B 2 63 ? 51.527 22.077 28.236 1.00 49.90 581 ASP B N 1
ATOM 1733 C CA . ASP B 2 63 ? 51.021 21.556 26.979 1.00 49.78 581 ASP B CA 1
ATOM 1734 C C . ASP B 2 63 ? 51.128 22.562 25.810 1.00 49.24 581 ASP B C 1
ATOM 1735 O O . ASP B 2 63 ? 51.616 22.191 24.743 1.00 49.31 581 ASP B O 1
ATOM 1740 N N . ALA B 2 64 ? 50.654 23.814 25.999 1.00 48.08 582 ALA B N 1
ATOM 1741 C CA . ALA B 2 64 ? 50.686 24.825 24.943 1.00 47.59 582 ALA B CA 1
ATOM 1742 C C . ALA B 2 64 ? 52.125 25.115 24.510 1.00 46.86 582 ALA B C 1
ATOM 1743 O O . ALA B 2 64 ? 52.417 25.159 23.311 1.00 47.39 582 ALA B O 1
ATOM 1745 N N . TYR B 2 65 ? 53.039 25.257 25.486 1.00 45.37 583 TYR B N 1
ATOM 1746 C CA . TYR B 2 65 ? 54.441 25.505 25.175 1.00 44.27 583 TYR B CA 1
ATOM 1747 C C . TYR B 2 65 ? 55.032 24.377 24.312 1.00 42.22 583 TYR B C 1
ATOM 1748 O O . TYR B 2 65 ? 55.685 24.659 23.309 1.00 41.87 583 TYR B O 1
ATOM 1757 N N . ASN B 2 66 ? 54.773 23.115 24.687 1.00 40.74 584 ASN B N 1
ATOM 1758 C CA . ASN B 2 66 ? 55.299 21.967 23.940 1.00 39.83 584 ASN B CA 1
ATOM 1759 C C . ASN B 2 66 ? 54.739 21.846 22.529 1.00 39.14 584 ASN B C 1
ATOM 1760 O O . ASN B 2 66 ? 55.408 21.293 21.652 1.00 38.60 584 ASN B O 1
ATOM 1765 N N . LEU B 2 67 ? 53.513 22.373 22.293 1.00 38.58 585 LEU B N 1
ATOM 1766 C CA . LEU B 2 67 ? 52.944 22.350 20.946 1.00 38.77 585 LEU B CA 1
ATOM 1767 C C . LEU B 2 67 ? 53.784 23.281 20.046 1.00 39.11 585 LEU B C 1
ATOM 1768 O O . LEU B 2 67 ? 54.232 22.860 18.973 1.00 40.26 585 LEU B O 1
ATOM 1773 N N . GLY B 2 68 ? 54.083 24.485 20.547 1.00 38.29 586 GLY B N 1
ATOM 1774 C CA . GLY B 2 68 ? 54.921 25.435 19.828 1.00 37.83 586 GLY B CA 1
ATOM 1775 C C . GLY B 2 68 ? 56.322 24.881 19.592 1.00 36.49 586 GLY B C 1
ATOM 1776 O O . GLY B 2 68 ? 56.854 24.978 18.484 1.00 36.99 586 GLY B O 1
ATOM 1777 N N . LEU B 2 69 ? 56.905 24.248 20.612 1.00 34.62 587 LEU B N 1
ATOM 1778 C CA . LEU B 2 69 ? 58.240 23.639 20.485 1.00 33.60 587 LEU B CA 1
ATOM 1779 C C . LEU B 2 69 ? 58.243 22.548 19.411 1.00 33.12 587 LEU B C 1
ATOM 1780 O O . LEU B 2 69 ? 59.142 22.523 18.570 1.00 33.05 587 LEU B O 1
ATOM 1785 N N . SER B 2 70 ? 57.194 21.701 19.377 1.00 33.09 588 SER B N 1
ATOM 1786 C CA . SER B 2 70 ? 57.113 20.656 18.364 1.00 33.23 588 SER B CA 1
ATOM 1787 C C . SER B 2 70 ? 56.982 21.255 16.958 1.00 33.95 588 SER B C 1
ATOM 1788 O O . SER B 2 70 ? 57.597 20.743 16.023 1.00 33.55 588 SER B O 1
ATOM 1791 N N . ASP B 2 71 ? 56.245 22.379 16.817 1.00 33.94 589 ASP B N 1
ATOM 1792 C CA . ASP B 2 71 ? 56.150 23.057 15.517 1.00 35.02 589 ASP B CA 1
ATOM 1793 C C . ASP B 2 71 ? 57.538 23.559 15.076 1.00 35.34 589 ASP B C 1
ATOM 1794 O O . ASP B 2 71 ? 57.919 23.393 13.913 1.00 36.00 589 ASP B O 1
ATOM 1799 N N . ARG B 2 72 ? 58.314 24.122 16.021 1.00 34.69 590 ARG B N 1
ATOM 1800 C CA . ARG B 2 72 ? 59.663 24.604 15.720 1.00 33.34 590 ARG B CA 1
ATOM 1801 C C . ARG B 2 72 ? 60.585 23.457 15.310 1.00 32.12 590 ARG B C 1
ATOM 1802 O O . ARG B 2 72 ? 61.428 23.633 14.437 1.00 32.89 590 ARG B O 1
ATOM 1810 N N . ARG B 2 73 ? 60.399 22.277 15.912 1.00 30.01 591 ARG B N 1
ATOM 1811 C CA . ARG B 2 73 ? 61.181 21.088 15.575 1.00 28.90 591 ARG B CA 1
ATOM 1812 C C . ARG B 2 73 ? 60.887 20.638 14.134 1.00 29.32 591 ARG B C 1
ATOM 1813 O O . ARG B 2 73 ? 61.805 20.246 13.409 1.00 30.09 591 ARG B O 1
ATOM 1821 N N . ALA B 2 74 ? 59.608 20.717 13.711 1.00 29.39 592 ALA B N 1
ATOM 1822 C CA . ALA B 2 74 ? 59.261 20.349 12.335 1.00 29.94 592 ALA B CA 1
ATOM 1823 C C . ALA B 2 74 ? 59.819 21.387 11.368 1.00 30.90 592 ALA B C 1
ATOM 1824 O O . ALA B 2 74 ? 60.436 21.025 10.367 1.00 31.56 592 ALA B O 1
ATOM 1826 N N . LYS B 2 75 ? 59.677 22.672 11.710 1.00 31.47 593 LYS B N 1
ATOM 1827 C CA . LYS B 2 75 ? 60.158 23.751 10.865 1.00 32.75 593 LYS B CA 1
ATOM 1828 C C . LYS B 2 75 ? 61.669 23.714 10.674 1.00 32.78 593 LYS B C 1
ATOM 1829 O O . LYS B 2 75 ? 62.127 24.003 9.582 1.00 33.56 593 LYS B O 1
ATOM 1835 N N . SER B 2 76 ? 62.456 23.340 11.712 1.00 32.00 594 SER B N 1
ATOM 1836 C CA . SER B 2 76 ? 63.909 23.260 11.535 1.00 31.41 594 SER B CA 1
ATOM 1837 C C . SER B 2 76 ? 64.266 22.191 10.480 1.00 30.11 594 SER B C 1
ATOM 1838 O O . SER B 2 76 ? 65.141 22.425 9.647 1.00 30.63 594 SER B O 1
ATOM 1841 N N . VAL B 2 77 ? 63.540 21.058 10.472 1.00 28.69 595 VAL B N 1
ATOM 1842 C CA . VAL B 2 77 ? 63.747 20.002 9.485 1.00 29.00 595 VAL B CA 1
ATOM 1843 C C . VAL B 2 77 ? 63.360 20.512 8.094 1.00 29.44 595 VAL B C 1
ATOM 1844 O O . VAL B 2 77 ? 64.142 20.398 7.143 1.00 29.11 595 VAL B O 1
ATOM 1848 N N . VAL B 2 78 ? 62.170 21.111 7.975 1.00 29.43 596 VAL B N 1
ATOM 1849 C CA . VAL B 2 78 ? 61.714 21.647 6.680 1.00 30.92 596 VAL B CA 1
ATOM 1850 C C . VAL B 2 78 ? 62.696 22.678 6.123 1.00 31.69 596 VAL B C 1
ATOM 1851 O O . VAL B 2 78 ? 63.098 22.573 4.970 1.00 32.74 596 VAL B O 1
ATOM 1855 N N . ASP B 2 79 ? 63.159 23.606 6.969 1.00 32.55 597 ASP B N 1
ATOM 1856 C CA . ASP B 2 79 ? 64.092 24.645 6.540 1.00 33.61 597 ASP B CA 1
ATOM 1857 C C . ASP B 2 79 ? 65.431 24.067 6.082 1.00 33.66 597 ASP B C 1
ATOM 1858 O O . ASP B 2 79 ? 65.995 24.561 5.107 1.00 34.93 597 ASP B O 1
ATOM 1863 N N . TYR B 2 80 ? 65.922 23.006 6.748 1.00 32.19 598 TYR B N 1
ATOM 1864 C CA . TYR B 2 80 ? 67.168 22.362 6.322 1.00 31.64 598 TYR B CA 1
ATOM 1865 C C . TYR B 2 80 ? 66.975 21.745 4.925 1.00 32.39 598 TYR B C 1
ATOM 1866 O O . TYR B 2 80 ? 67.806 21.941 4.040 1.00 32.91 598 TYR B O 1
ATOM 1875 N N . LEU B 2 81 ? 65.863 21.014 4.730 1.00 31.68 599 LEU B N 1
ATOM 1876 C CA . LEU B 2 81 ? 65.597 20.362 3.459 1.00 32.45 599 LEU B CA 1
ATOM 1877 C C . LEU B 2 81 ? 65.420 21.365 2.334 1.00 33.29 599 LEU B C 1
ATOM 1878 O O . LEU B 2 81 ? 66.034 21.197 1.269 1.00 33.56 599 LEU B O 1
ATOM 1883 N N . THR B 2 82 ? 64.611 22.417 2.552 1.00 34.51 600 THR B N 1
ATOM 1884 C CA . THR B 2 82 ? 64.397 23.413 1.499 1.00 36.99 600 THR B CA 1
ATOM 1885 C C . THR B 2 82 ? 65.670 24.202 1.212 1.00 39.22 600 THR B C 1
ATOM 1886 O O . THR B 2 82 ? 65.907 24.543 0.056 1.00 39.61 600 THR B O 1
ATOM 1890 N N . SER B 2 83 ? 66.526 24.427 2.232 1.00 40.41 601 SER B N 1
ATOM 1891 C CA . SER B 2 83 ? 67.803 25.119 2.003 1.00 41.56 601 SER B CA 1
ATOM 1892 C C . SER B 2 83 ? 68.752 24.297 1.105 1.00 41.95 601 SER B C 1
ATOM 1893 O O . SER B 2 83 ? 69.664 24.858 0.504 1.00 43.36 601 SER B O 1
ATOM 1896 N N . ARG B 2 84 ? 68.550 22.973 1.046 1.00 40.62 602 ARG B N 1
ATOM 1897 C CA . ARG B 2 84 ? 69.329 22.057 0.223 1.00 40.36 602 ARG B CA 1
ATOM 1898 C C . ARG B 2 84 ? 68.673 21.764 -1.137 1.00 40.17 602 ARG B C 1
ATOM 1899 O O . ARG B 2 84 ? 69.093 20.828 -1.813 1.00 41.12 602 ARG B O 1
ATOM 1907 N N . GLY B 2 85 ? 67.647 22.521 -1.514 1.00 38.86 603 GLY B N 1
ATOM 1908 C CA . GLY B 2 85 ? 67.005 22.357 -2.809 1.00 38.21 603 GLY B CA 1
ATOM 1909 C C . GLY B 2 85 ? 65.738 21.529 -2.873 1.00 37.61 603 GLY B C 1
ATOM 1910 O O . GLY B 2 85 ? 65.150 21.413 -3.952 1.00 38.64 603 GLY B O 1
ATOM 1911 N N . ILE B 2 86 ? 65.296 20.944 -1.749 1.00 36.46 604 ILE B N 1
ATOM 1912 C CA . ILE B 2 86 ? 64.055 20.161 -1.758 1.00 35.79 604 ILE B CA 1
ATOM 1913 C C . ILE B 2 86 ? 62.868 21.099 -1.861 1.00 36.17 604 ILE B C 1
ATOM 1914 O O . ILE B 2 86 ? 62.766 22.033 -1.071 1.00 36.47 604 ILE B O 1
ATOM 1919 N N . ALA B 2 87 ? 61.973 20.868 -2.828 1.00 35.85 605 ALA B N 1
ATOM 1920 C CA . ALA B 2 87 ? 60.799 21.726 -2.976 1.00 37.18 605 ALA B CA 1
ATOM 1921 C C . ALA B 2 87 ? 59.890 21.569 -1.745 1.00 37.70 605 ALA B C 1
ATOM 1922 O O . ALA B 2 87 ? 59.656 20.447 -1.281 1.00 36.33 605 ALA B O 1
ATOM 1924 N N . ALA B 2 88 ? 59.406 22.699 -1.204 1.00 39.13 606 ALA B N 1
ATOM 1925 C CA . ALA B 2 88 ? 58.548 22.705 -0.016 1.00 40.08 606 ALA B CA 1
ATOM 1926 C C . ALA B 2 88 ? 57.266 21.883 -0.236 1.00 39.43 606 ALA B C 1
ATOM 1927 O O . ALA B 2 88 ? 56.785 21.259 0.705 1.00 39.81 606 ALA B O 1
ATOM 1929 N N . ASP B 2 89 ? 56.762 21.830 -1.467 1.00 38.25 607 ASP B N 1
ATOM 1930 C CA . ASP B 2 89 ? 55.548 21.069 -1.767 1.00 38.00 607 ASP B CA 1
ATOM 1931 C C . ASP B 2 89 ? 55.735 19.544 -1.611 1.00 36.73 607 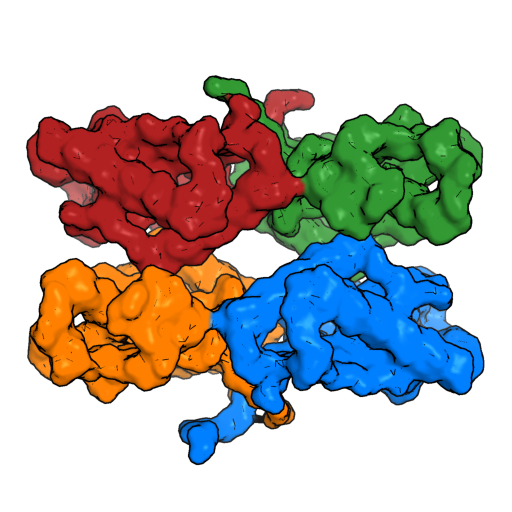ASP B C 1
ATOM 1932 O O . ASP B 2 89 ? 54.749 18.815 -1.639 1.00 38.13 607 ASP B O 1
ATOM 1937 N N . ARG B 2 90 ? 56.968 19.073 -1.408 1.00 35.02 608 ARG B N 1
ATOM 1938 C CA . ARG B 2 90 ? 57.209 17.656 -1.209 1.00 33.55 608 ARG B CA 1
ATOM 1939 C C . ARG B 2 90 ? 57.152 17.242 0.255 1.00 33.67 608 ARG B C 1
ATOM 1940 O O . ARG B 2 90 ? 57.415 16.087 0.553 1.00 33.50 608 ARG B O 1
ATOM 1948 N N . LEU B 2 91 ? 56.892 18.184 1.168 1.00 33.73 609 LEU B N 1
ATOM 1949 C CA . LEU B 2 91 ? 56.909 17.901 2.594 1.00 34.67 609 LEU B CA 1
ATOM 1950 C C . LEU B 2 91 ? 55.573 18.278 3.200 1.00 36.66 609 LEU B C 1
ATOM 1951 O O . LEU B 2 91 ? 54.980 19.293 2.831 1.00 38.33 609 LEU B O 1
ATOM 1956 N N . THR B 2 92 ? 55.069 17.435 4.088 1.00 36.32 610 THR B N 1
ATOM 1957 C CA . THR B 2 92 ? 53.835 17.690 4.824 1.00 37.78 610 THR B CA 1
ATOM 1958 C C . THR B 2 92 ? 54.180 17.448 6.268 1.00 37.22 610 THR B C 1
ATOM 1959 O O . THR B 2 92 ? 54.860 16.469 6.557 1.00 37.20 610 THR B O 1
ATOM 1963 N N . TRP B 2 93 ? 53.814 18.373 7.168 1.00 36.95 611 TRP B N 1
ATOM 1964 C CA . TRP B 2 93 ? 54.238 18.229 8.564 1.00 37.31 611 TRP B CA 1
ATOM 1965 C C . TRP B 2 93 ? 53.187 18.597 9.587 1.00 36.44 611 TRP B C 1
ATOM 1966 O O . TRP B 2 93 ? 52.293 19.400 9.312 1.00 36.59 611 TRP B O 1
ATOM 1977 N N . LYS B 2 94 ? 53.320 18.029 10.790 1.00 35.55 612 LYS B N 1
ATOM 1978 C CA . LYS B 2 94 ? 52.456 18.334 11.922 1.00 35.34 612 LYS B CA 1
ATOM 1979 C C . LYS B 2 94 ? 53.269 18.281 13.207 1.00 34.78 612 LYS B C 1
ATOM 1980 O O . LYS B 2 94 ? 54.176 17.457 13.333 1.00 33.27 612 LYS B O 1
ATOM 1986 N N . GLY B 2 95 ? 52.944 19.177 14.128 1.00 35.11 613 GLY B N 1
ATOM 1987 C CA . GLY B 2 95 ? 53.558 19.219 15.449 1.00 34.85 613 GLY B CA 1
ATOM 1988 C C . GLY B 2 95 ? 52.534 18.657 16.413 1.00 35.08 613 GLY B C 1
ATOM 1989 O O . GLY B 2 95 ? 51.361 19.054 16.373 1.00 35.61 613 GLY B O 1
ATOM 1990 N N . TYR B 2 96 ? 52.930 17.677 17.219 1.00 34.15 614 TYR B N 1
ATOM 1991 C CA . TYR B 2 96 ? 51.996 17.016 18.120 1.00 34.57 614 TYR B CA 1
ATOM 1992 C C . TYR B 2 96 ? 52.143 17.399 19.587 1.00 35.32 614 TYR B C 1
ATOM 1993 O O . TYR B 2 96 ? 51.486 16.798 20.429 1.00 36.34 614 TYR B O 1
ATOM 2002 N N . GLY B 2 97 ? 53.065 18.301 19.926 1.00 35.13 615 GLY B N 1
ATOM 2003 C CA . GLY B 2 97 ? 53.354 18.633 21.317 1.00 36.44 615 GLY B CA 1
ATOM 2004 C C . GLY B 2 97 ? 53.788 17.384 22.065 1.00 37.38 615 GLY B C 1
ATOM 2005 O O . GLY B 2 97 ? 54.500 16.555 21.484 1.00 37.28 615 GLY B O 1
ATOM 2006 N N . LYS B 2 98 ? 53.240 17.162 23.272 1.00 37.93 616 LYS B N 1
ATOM 2007 C CA . LYS B 2 98 ? 53.540 15.931 23.995 1.00 39.01 616 LYS B CA 1
ATOM 2008 C C . LYS B 2 98 ? 52.355 14.936 23.933 1.00 40.09 616 LYS B C 1
ATOM 2009 O O . LYS B 2 98 ? 52.300 14.027 24.754 1.00 41.82 616 LYS B O 1
ATOM 2015 N N . SER B 2 99 ? 51.468 15.056 22.927 1.00 40.07 617 SER B N 1
ATOM 2016 C CA . SER B 2 99 ? 50.265 14.220 22.826 1.00 40.23 617 SER B CA 1
ATOM 2017 C C . SER B 2 99 ? 50.491 12.814 22.290 1.00 38.11 617 SER B C 1
ATOM 2018 O O . SER B 2 99 ? 49.591 11.975 22.382 1.00 39.30 617 SER B O 1
ATOM 2021 N N . VAL B 2 100 ? 51.659 12.554 21.687 1.00 34.85 618 VAL B N 1
ATOM 2022 C CA . VAL B 2 100 ? 51.924 11.247 21.103 1.00 32.65 618 VAL B CA 1
ATOM 2023 C C . VAL B 2 100 ? 53.269 10.682 21.572 1.00 32.10 618 VAL B C 1
ATOM 2024 O O . VAL B 2 100 ? 54.262 10.781 20.851 1.00 31.53 618 VAL B O 1
ATOM 2028 N N . PRO B 2 101 ? 53.319 10.064 22.768 1.00 32.08 619 PRO B N 1
ATOM 2029 C CA . PRO B 2 101 ? 54.567 9.412 23.199 1.00 31.38 619 PRO B CA 1
ATOM 2030 C C . PRO B 2 101 ? 54.961 8.311 22.221 1.00 30.39 619 PRO B C 1
ATOM 2031 O O . PRO B 2 101 ? 54.108 7.692 21.566 1.00 31.06 619 PRO B O 1
ATOM 2035 N N . LYS B 2 102 ? 56.272 8.111 22.069 1.00 28.35 620 LYS B N 1
ATOM 2036 C CA . LYS B 2 102 ? 56.802 7.161 21.121 1.00 26.95 620 LYS B CA 1
ATOM 2037 C C . LYS B 2 102 ? 56.607 5.715 21.538 1.00 27.63 620 LYS B C 1
ATOM 2038 O O . LYS B 2 102 ? 56.623 5.396 22.735 1.00 28.35 620 LYS B O 1
ATOM 2044 N N . THR B 2 103 ? 56.426 4.828 20.536 1.00 27.74 621 THR B N 1
ATOM 2045 C CA . THR B 2 103 ? 56.327 3.406 20.788 1.00 27.91 621 THR B CA 1
ATOM 2046 C C . THR B 2 103 ? 57.715 2.799 20.558 1.00 27.47 621 THR B C 1
ATOM 2047 O O . THR B 2 103 ? 58.384 3.111 19.569 1.00 26.86 621 THR B O 1
ATOM 2051 N N . VAL B 2 104 ? 58.159 1.969 21.504 1.00 26.05 622 VAL B N 1
ATOM 2052 C CA . VAL B 2 104 ? 59.476 1.332 21.415 1.00 25.69 622 VAL B CA 1
ATOM 2053 C C . VAL B 2 104 ? 59.506 0.306 20.275 1.00 25.65 622 VAL B C 1
ATOM 2054 O O . VAL B 2 104 ? 58.661 -0.584 20.204 1.00 26.97 622 VAL B O 1
ATOM 2058 N N . THR B 2 105 ? 60.466 0.462 19.365 1.00 25.29 623 THR B N 1
ATOM 2059 C CA . THR B 2 105 ? 60.654 -0.454 18.247 1.00 25.24 623 THR B CA 1
ATOM 2060 C C . THR B 2 105 ? 61.577 -1.610 18.701 1.00 25.68 623 THR B C 1
ATOM 2061 O O . THR B 2 105 ? 62.188 -1.546 19.772 1.00 25.71 623 THR B O 1
ATOM 2065 N N . ALA B 2 106 ? 61.722 -2.670 17.855 1.00 25.88 624 ALA B N 1
ATOM 2066 C CA . ALA B 2 106 ? 62.615 -3.778 18.194 1.00 26.55 624 ALA B CA 1
ATOM 2067 C C . ALA B 2 106 ? 64.062 -3.270 18.374 1.00 25.61 624 ALA B C 1
ATOM 2068 O O . ALA B 2 106 ? 64.750 -3.713 19.297 1.00 26.57 624 ALA B O 1
ATOM 2070 N N . LYS B 2 107 ? 64.492 -2.294 17.532 1.00 24.77 625 LYS B N 1
ATOM 2071 C CA . LYS B 2 107 ? 65.864 -1.783 17.635 1.00 24.27 625 LYS B CA 1
ATOM 2072 C C . LYS B 2 107 ? 66.078 -1.046 18.970 1.00 24.30 625 LYS B C 1
ATOM 2073 O O . LYS B 2 107 ? 67.089 -1.267 19.656 1.00 25.39 625 LYS B O 1
ATOM 2079 N N . ILE B 2 108 ? 65.106 -0.184 19.352 1.00 23.35 626 ILE B N 1
ATOM 2080 C CA . ILE B 2 108 ? 65.231 0.531 20.628 1.00 24.10 626 ILE B CA 1
ATOM 2081 C C . ILE B 2 108 ? 65.238 -0.472 21.797 1.00 24.89 626 ILE B C 1
ATOM 2082 O O . ILE B 2 108 ? 66.048 -0.354 22.718 1.00 24.80 626 ILE B O 1
ATOM 2087 N N . ALA B 2 109 ? 64.373 -1.491 21.723 1.00 25.38 627 ALA B N 1
ATOM 2088 C CA . ALA B 2 109 ? 64.304 -2.505 22.777 1.00 26.29 627 ALA B CA 1
ATOM 2089 C C . ALA B 2 109 ? 65.596 -3.309 22.910 1.00 26.86 627 ALA B C 1
ATOM 2090 O O . ALA B 2 109 ? 65.993 -3.674 24.020 1.00 26.75 627 ALA B O 1
ATOM 2092 N N . GLU B 2 110 ? 66.264 -3.566 21.781 1.00 27.02 628 GLU B N 1
ATOM 2093 C CA . GLU B 2 110 ? 67.535 -4.293 21.814 1.00 28.49 628 GLU B CA 1
ATOM 2094 C C . GLU B 2 110 ? 68.594 -3.501 22.613 1.00 28.75 628 GLU B C 1
ATOM 2095 O O . GLU B 2 110 ? 69.443 -4.089 23.273 1.00 30.29 628 GLU B O 1
ATOM 2101 N N . ARG B 2 111 ? 68.552 -2.178 22.514 1.00 27.30 629 ARG B N 1
ATOM 2102 C CA . ARG B 2 111 ? 69.529 -1.280 23.103 1.00 26.94 629 ARG B CA 1
ATOM 2103 C C . ARG B 2 111 ? 69.310 -0.958 24.572 1.00 28.02 629 ARG B C 1
ATOM 2104 O O . ARG B 2 111 ? 70.213 -0.434 25.207 1.00 28.56 629 ARG B O 1
ATOM 2112 N N . HIS B 2 112 ? 68.101 -1.229 25.098 1.00 27.12 630 HIS B N 1
ATOM 2113 C CA . HIS B 2 112 ? 67.824 -0.882 26.488 1.00 28.44 630 HIS B CA 1
ATOM 2114 C C . HIS B 2 112 ? 67.156 -2.033 27.209 1.00 29.67 630 HIS B C 1
ATOM 2115 O O . HIS B 2 112 ? 66.064 -2.442 26.828 1.00 29.60 630 HIS B O 1
ATOM 2122 N N . ASP B 2 113 ? 67.794 -2.522 28.293 1.00 31.15 631 ASP B N 1
ATOM 2123 C CA . ASP B 2 113 ? 67.242 -3.651 29.043 1.00 33.37 631 ASP B CA 1
ATOM 2124 C C . ASP B 2 113 ? 65.893 -3.356 29.720 1.00 34.81 631 ASP B C 1
ATOM 2125 O O . ASP B 2 113 ? 65.146 -4.286 30.028 1.00 38.28 631 ASP B O 1
ATOM 2130 N N . PHE B 2 114 ? 65.593 -2.097 29.986 1.00 32.58 632 PHE B N 1
ATOM 2131 C CA . PHE B 2 114 ? 64.350 -1.721 30.655 1.00 32.08 632 PHE B CA 1
ATOM 2132 C C . PHE B 2 114 ? 63.192 -1.426 29.682 1.00 30.87 632 PHE B C 1
ATOM 2133 O O . PHE B 2 114 ? 62.088 -1.132 30.133 1.00 30.99 632 PHE B O 1
ATOM 2141 N N . LEU B 2 115 ? 63.430 -1.518 28.359 1.00 29.13 633 LEU B N 1
ATOM 2142 C CA . LEU B 2 115 ? 62.404 -1.242 27.365 1.00 28.70 633 LEU B CA 1
ATOM 2143 C C . LEU B 2 115 ? 62.121 -2.486 26.539 1.00 30.14 633 LEU B C 1
ATOM 2144 O O . LEU B 2 115 ? 63.052 -3.185 26.128 1.00 30.90 633 LEU B O 1
ATOM 2149 N N . LYS B 2 116 ? 60.838 -2.739 26.259 1.00 29.96 634 LYS B N 1
ATOM 2150 C CA . LYS B 2 116 ? 60.398 -3.867 25.446 1.00 30.45 634 LYS B CA 1
ATOM 2151 C C . LYS B 2 116 ? 59.669 -3.325 24.214 1.00 30.62 634 LYS B C 1
ATOM 2152 O O . LYS B 2 116 ? 59.008 -2.289 24.287 1.00 30.86 634 LYS B O 1
ATOM 2154 N N . GLU B 2 117 ? 59.735 -4.045 23.087 1.00 29.55 635 GLU B N 1
ATOM 2155 C CA . GLU B 2 117 ? 59.033 -3.651 21.855 1.00 30.05 635 GLU B CA 1
ATOM 2156 C C . GLU B 2 117 ? 57.525 -3.511 22.141 1.00 30.21 635 GLU B C 1
ATOM 2157 O O . GLU B 2 117 ? 56.941 -4.365 22.817 1.00 30.40 635 GLU B O 1
ATOM 2163 N N . GLY B 2 118 ? 56.941 -2.408 21.708 1.00 30.04 636 GLY B N 1
ATOM 2164 C CA . GLY B 2 118 ? 55.524 -2.162 21.945 1.00 30.55 636 GLY B CA 1
ATOM 2165 C C . GLY B 2 118 ? 55.255 -1.255 23.134 1.00 30.70 636 GLY B C 1
ATOM 2166 O O . GLY B 2 118 ? 54.150 -0.721 23.264 1.00 31.69 636 GLY B O 1
ATOM 2167 N N . ASP B 2 119 ? 56.254 -1.067 24.034 1.00 30.30 637 ASP B N 1
ATOM 2168 C CA . ASP B 2 119 ? 56.062 -0.166 25.190 1.00 30.34 637 ASP B CA 1
ATOM 2169 C C . ASP B 2 119 ? 55.828 1.256 24.671 1.00 31.37 637 ASP B C 1
ATOM 2170 O O . ASP B 2 119 ? 56.519 1.680 23.743 1.00 31.96 637 ASP B O 1
ATOM 2175 N N . VAL B 2 120 ? 54.863 1.967 25.236 1.00 31.83 638 VAL B N 1
ATOM 2176 C CA . VAL B 2 120 ? 54.605 3.341 24.840 1.00 31.78 638 VAL B CA 1
ATOM 2177 C C . VAL B 2 120 ? 55.158 4.209 25.963 1.00 31.75 638 VAL B C 1
ATOM 2178 O O . VAL B 2 120 ? 54.841 3.990 27.130 1.00 32.77 638 VAL B O 1
ATOM 2182 N N . LEU B 2 121 ? 56.012 5.172 25.611 1.00 30.54 639 LEU B N 1
ATOM 2183 C CA . LEU B 2 121 ? 56.696 6.028 26.581 1.00 29.32 639 LEU B CA 1
ATOM 2184 C C . LEU B 2 121 ? 55.820 7.139 27.160 1.00 30.52 639 LEU B C 1
ATOM 2185 O O . LEU B 2 121 ? 56.205 8.310 27.151 1.00 31.41 639 LEU B O 1
ATOM 2190 N N . THR B 2 122 ? 54.646 6.758 27.696 1.00 30.27 640 THR B N 1
ATOM 2191 C CA . THR B 2 122 ? 53.714 7.700 28.302 1.00 32.15 640 THR B CA 1
ATOM 2192 C C . THR B 2 122 ? 54.296 8.281 29.596 1.00 33.15 640 THR B C 1
ATOM 2193 O O . THR B 2 122 ? 55.228 7.708 30.167 1.00 33.04 640 THR B O 1
ATOM 2197 N N . GLU B 2 123 ? 53.700 9.367 30.114 1.00 34.92 641 GLU B N 1
ATOM 2198 C CA . GLU B 2 123 ? 54.131 9.966 31.377 1.00 36.30 641 GLU B CA 1
ATOM 2199 C C . GLU B 2 123 ? 54.051 8.931 32.518 1.00 36.64 641 GLU B C 1
ATOM 2200 O O . GLU B 2 123 ? 54.944 8.856 33.355 1.00 37.71 641 GLU B O 1
ATOM 2206 N N . GLU B 2 124 ? 52.981 8.109 32.515 1.00 36.51 642 GLU B N 1
ATOM 2207 C CA . GLU B 2 124 ? 52.770 7.076 33.525 1.00 36.61 642 GLU B CA 1
ATOM 2208 C C . GLU B 2 124 ? 53.810 5.959 33.436 1.00 35.69 642 GLU B C 1
ATOM 2209 O O . GLU B 2 124 ? 54.206 5.401 34.464 1.00 36.29 642 GLU B O 1
ATOM 2215 N N . PHE B 2 125 ? 54.266 5.645 32.213 1.00 34.02 643 PHE B N 1
ATOM 2216 C CA . PHE B 2 125 ? 55.312 4.646 32.020 1.00 32.88 643 PHE B CA 1
ATOM 2217 C C . PHE B 2 125 ? 56.672 5.179 32.509 1.00 32.23 643 PHE B C 1
ATOM 2218 O O . PHE B 2 125 ? 57.455 4.442 33.115 1.00 32.24 643 PHE B O 1
ATOM 2226 N N . VAL B 2 126 ? 56.973 6.444 32.208 1.00 32.17 644 VAL B N 1
ATOM 2227 C CA . VAL B 2 126 ? 58.285 7.032 32.522 1.00 32.51 644 VAL B CA 1
ATOM 2228 C C . VAL B 2 126 ? 58.443 7.424 33.998 1.00 34.34 644 VAL B C 1
ATOM 2229 O O . VAL B 2 126 ? 59.525 7.263 34.553 1.00 34.97 644 VAL B O 1
ATOM 2233 N N . ALA B 2 127 ? 57.365 7.905 34.625 1.00 35.14 645 ALA B N 1
ATOM 2234 C CA . ALA B 2 127 ? 57.371 8.359 36.029 1.00 37.11 645 ALA B CA 1
ATOM 2235 C C . ALA B 2 127 ? 58.113 7.462 37.032 1.00 38.24 645 ALA B C 1
ATOM 2236 O O . ALA B 2 127 ? 58.898 8.017 37.820 1.00 39.34 645 ALA B O 1
ATOM 2238 N N . PRO B 2 128 ? 57.891 6.124 37.103 1.00 38.23 646 PRO B N 1
ATOM 2239 C CA . PRO B 2 128 ? 58.563 5.340 38.158 1.00 38.42 646 PRO B CA 1
ATOM 2240 C C . PRO B 2 128 ? 59.991 4.895 37.865 1.00 37.41 646 PRO B C 1
ATOM 2241 O O . PRO B 2 128 ? 60.616 4.273 38.726 1.00 38.16 646 PRO B O 1
ATOM 2245 N N . LEU B 2 129 ? 60.507 5.194 36.666 1.00 35.54 647 LEU B N 1
ATOM 2246 C CA . LEU B 2 129 ? 61.844 4.765 36.275 1.00 34.09 647 LEU B CA 1
ATOM 2247 C C . LEU B 2 129 ? 62.967 5.538 36.986 1.00 34.25 647 LEU B C 1
ATOM 2248 O O . LEU B 2 129 ? 62.712 6.559 37.635 1.00 35.01 647 LEU B O 1
ATOM 2253 N N . THR B 2 130 ? 64.205 5.038 36.895 1.00 33.85 648 THR B N 1
ATOM 2254 C CA . THR B 2 130 ? 65.341 5.737 37.504 1.00 33.80 648 THR B CA 1
ATOM 2255 C C . THR B 2 130 ? 65.583 7.049 36.728 1.00 33.23 648 THR B C 1
ATOM 2256 O O . THR B 2 130 ? 65.129 7.190 35.584 1.00 32.06 648 THR B O 1
ATOM 2260 N N . GLU B 2 131 ? 66.353 7.985 37.315 1.00 33.83 649 GLU B N 1
ATOM 2261 C CA . GLU B 2 131 ? 66.669 9.246 36.648 1.00 34.33 649 GLU B CA 1
ATOM 2262 C C . GLU B 2 131 ? 67.326 9.022 35.262 1.00 33.25 649 GLU B C 1
ATOM 2263 O O . GLU B 2 131 ? 66.957 9.679 34.286 1.00 34.06 649 GLU B O 1
ATOM 2269 N N . GLU B 2 132 ? 68.253 8.056 35.177 1.00 32.31 650 GLU B N 1
ATOM 2270 C CA . GLU B 2 132 ? 68.948 7.755 33.918 1.00 31.46 650 GLU B CA 1
ATOM 2271 C C . GLU B 2 132 ? 67.968 7.169 32.894 1.00 30.27 650 GLU B C 1
ATOM 2272 O O . GLU B 2 132 ? 68.006 7.540 31.718 1.00 30.42 650 GLU B O 1
ATOM 2278 N N . GLN B 2 133 ? 67.070 6.274 33.348 1.00 29.53 651 GLN B N 1
ATOM 2279 C CA . GLN B 2 133 ? 66.070 5.653 32.455 1.00 29.39 651 GLN B CA 1
ATOM 2280 C C . GLN B 2 133 ? 65.070 6.692 31.951 1.00 28.94 651 GLN B C 1
ATOM 2281 O O . GLN B 2 133 ? 64.705 6.685 30.764 1.00 28.63 651 GLN B O 1
ATOM 2287 N N . GLN B 2 134 ? 64.674 7.626 32.835 1.00 29.31 652 GLN B N 1
ATOM 2288 C CA . GLN B 2 134 ? 63.754 8.708 32.472 1.00 29.39 652 GLN B CA 1
ATOM 2289 C C . GLN B 2 134 ? 64.413 9.590 31.416 1.00 28.81 652 GLN B C 1
ATOM 2290 O O . GLN B 2 134 ? 63.753 9.988 30.462 1.00 29.25 652 GLN B O 1
ATOM 2296 N N . SER B 2 135 ? 65.726 9.878 31.563 1.00 27.85 653 SER B N 1
ATOM 2297 C CA . SER B 2 135 ? 66.421 10.701 30.579 1.00 28.07 653 SER B CA 1
ATOM 2298 C C . SER B 2 135 ? 66.447 10.011 29.211 1.00 27.08 653 SER B C 1
ATOM 2299 O O . SER B 2 135 ? 66.277 10.675 28.189 1.00 27.93 653 SER B O 1
ATOM 2302 N N . VAL B 2 136 ? 66.598 8.675 29.182 1.00 26.86 654 VAL B N 1
ATOM 2303 C CA . VAL B 2 136 ? 66.574 7.907 27.930 1.00 26.48 654 VAL B CA 1
ATOM 2304 C C . VAL B 2 136 ? 65.191 8.051 27.266 1.00 25.95 654 VAL B C 1
ATOM 2305 O O . VAL B 2 136 ? 65.091 8.347 26.075 1.00 25.03 654 VAL B O 1
ATOM 2309 N N . CYS B 2 137 ? 64.122 7.821 28.051 1.00 25.68 655 CYS B N 1
ATOM 2310 C CA . CYS B 2 137 ? 62.762 7.904 27.512 1.00 26.79 655 CYS B CA 1
ATOM 2311 C C . CYS B 2 137 ? 62.407 9.287 27.033 1.00 26.96 655 CYS B C 1
ATOM 2312 O O . CYS B 2 137 ? 61.831 9.417 25.950 1.00 27.27 655 CYS B O 1
ATOM 2315 N N . ASP B 2 138 ? 62.728 10.332 27.832 1.00 26.48 656 ASP B N 1
ATOM 2316 C CA . ASP B 2 138 ? 62.427 11.714 27.448 1.00 26.90 656 ASP B CA 1
ATOM 2317 C C . ASP B 2 138 ? 63.163 12.066 26.147 1.00 25.91 656 ASP B C 1
ATOM 2318 O O . ASP B 2 138 ? 62.565 12.651 25.236 1.00 26.67 656 ASP B O 1
ATOM 2323 N N . GLN B 2 139 ? 64.426 11.615 26.023 1.00 24.99 657 GLN B N 1
ATOM 2324 C CA . GLN B 2 139 ? 65.152 11.843 24.762 1.00 24.62 657 GLN B CA 1
ATOM 2325 C C . GLN B 2 139 ? 64.424 11.179 23.577 1.00 23.87 657 GLN B C 1
ATOM 2326 O O . GLN B 2 139 ? 64.289 11.799 22.521 1.00 25.47 657 GLN B O 1
ATOM 2332 N N . LEU B 2 140 ? 63.960 9.939 23.757 1.00 23.65 658 LEU B N 1
ATOM 2333 C CA . LEU B 2 140 ? 63.271 9.227 22.679 1.00 24.65 658 LEU B CA 1
ATOM 2334 C C . LEU B 2 140 ? 62.000 9.940 22.252 1.00 24.50 658 LEU B C 1
ATOM 2335 O O . LEU B 2 140 ? 61.668 9.887 21.078 1.00 24.10 658 LEU B O 1
ATOM 2340 N N . ASN B 2 141 ? 61.326 10.641 23.189 1.00 25.16 659 ASN B N 1
ATOM 2341 C CA . ASN B 2 141 ? 60.111 11.410 22.875 1.00 26.17 659 ASN B CA 1
ATOM 2342 C C . ASN B 2 141 ? 60.405 12.738 22.166 1.00 25.28 659 ASN B C 1
ATOM 2343 O O . ASN B 2 141 ? 59.530 13.252 21.460 1.00 26.14 659 ASN B O 1
ATOM 2348 N N . ARG B 2 142 ? 61.635 13.280 22.321 1.00 24.88 660 ARG B N 1
ATOM 2349 C CA . ARG B 2 142 ? 61.997 14.547 21.675 1.00 25.07 660 ARG B CA 1
ATOM 2350 C C . ARG B 2 142 ? 62.481 14.188 20.265 1.00 24.17 660 ARG B C 1
ATOM 2351 O O . ARG B 2 142 ? 63.688 14.153 19.995 1.00 23.51 660 ARG B O 1
ATOM 2359 N N . ARG B 2 143 ? 61.522 13.916 19.363 1.00 23.74 661 ARG B N 1
ATOM 2360 C CA . ARG B 2 143 ? 61.905 13.459 18.025 1.00 23.69 661 ARG B CA 1
ATOM 2361 C C . ARG B 2 143 ? 60.983 13.917 16.914 1.00 24.36 661 ARG B C 1
ATOM 2362 O O . ARG B 2 143 ? 59.841 14.307 17.160 1.00 24.86 661 ARG B O 1
ATOM 2370 N N . THR B 2 144 ? 61.492 13.776 15.688 1.00 23.59 662 THR B N 1
ATOM 2371 C CA . THR B 2 144 ? 60.711 13.927 14.474 1.00 23.91 662 THR B CA 1
ATOM 2372 C C . THR B 2 144 ? 60.688 12.548 13.803 1.00 24.03 662 THR B C 1
ATOM 2373 O O . THR B 2 144 ? 61.729 11.862 13.670 1.00 23.71 662 THR B O 1
ATOM 2377 N N . GLU B 2 145 ? 59.482 12.126 13.432 1.00 24.34 663 GLU B N 1
ATOM 2378 C CA . GLU B 2 145 ? 59.197 10.889 12.712 1.00 24.12 663 GLU B CA 1
ATOM 2379 C C . GLU B 2 145 ? 59.013 11.231 11.232 1.00 24.97 663 GLU B C 1
ATOM 2380 O O . GLU B 2 145 ? 58.529 12.317 10.891 1.00 25.19 663 GLU B O 1
ATOM 2386 N N . PHE B 2 146 ? 59.328 10.278 10.380 1.00 24.80 664 PHE B N 1
ATOM 2387 C CA . PHE B 2 146 ? 59.143 10.436 8.936 1.00 25.50 664 PHE B CA 1
ATOM 2388 C C . PHE B 2 146 ? 58.376 9.272 8.381 1.00 26.26 664 PHE B C 1
ATOM 2389 O O . PHE B 2 146 ? 58.527 8.142 8.845 1.00 26.18 664 PHE B O 1
ATOM 2397 N N . ARG B 2 147 ? 57.650 9.513 7.282 1.00 26.16 665 ARG B N 1
ATOM 2398 C CA . ARG B 2 147 ? 56.997 8.454 6.533 1.00 26.84 665 ARG B CA 1
ATOM 2399 C C . ARG B 2 147 ? 57.041 8.855 5.064 1.00 27.60 665 ARG B C 1
ATOM 2400 O O . ARG B 2 147 ? 56.718 9.991 4.744 1.00 28.77 665 ARG B O 1
ATOM 2408 N N . VAL B 2 148 ? 57.482 7.956 4.193 1.00 26.74 666 VAL B N 1
ATOM 2409 C CA . VAL B 2 148 ? 57.573 8.229 2.758 1.00 27.16 666 VAL B CA 1
ATOM 2410 C C . VAL B 2 148 ? 56.212 7.966 2.148 1.00 28.15 666 VAL B C 1
ATOM 2411 O O . VAL B 2 148 ? 55.625 6.899 2.343 1.00 28.80 666 VAL B O 1
ATOM 2415 N N . ILE B 2 149 ? 55.667 8.960 1.433 1.00 28.31 667 ILE B N 1
ATOM 2416 C CA . ILE B 2 149 ? 54.341 8.837 0.838 1.00 29.10 667 ILE B CA 1
ATOM 2417 C C . ILE B 2 149 ? 54.344 9.295 -0.630 1.00 30.93 667 ILE B C 1
ATOM 2418 O O . ILE B 2 149 ? 55.339 9.863 -1.086 1.00 30.34 667 ILE B O 1
ATOM 2423 N N . GLU B 2 150 ? 53.244 9.024 -1.356 1.00 33.65 668 GLU B N 1
ATOM 2424 C CA . GLU B 2 150 ? 53.074 9.495 -2.720 1.00 36.85 668 GLU B CA 1
ATOM 2425 C C . GLU B 2 150 ? 52.342 10.852 -2.628 1.00 39.51 668 GLU B C 1
ATOM 2426 O O . GLU B 2 150 ? 51.379 10.944 -1.840 1.00 41.07 668 GLU B O 1
ATOM 2433 N N . SER C 2 1 ? 100.102 3.446 17.106 1.00 57.64 -15 SER C N 1
ATOM 2434 C CA . SER C 2 1 ? 100.340 4.774 16.539 1.00 57.92 -15 SER C CA 1
ATOM 2435 C C . SER C 2 1 ? 100.299 4.804 15.003 1.00 56.57 -15 SER C C 1
ATOM 2436 O O . SER C 2 1 ? 100.058 5.860 14.422 1.00 57.27 -15 SER C O 1
ATOM 2439 N N . SER C 2 2 ? 100.505 3.653 14.343 1.00 54.08 -14 SER C N 1
ATOM 2440 C CA . SER C 2 2 ? 100.480 3.591 12.886 1.00 52.15 -14 SER C CA 1
ATOM 2441 C C . SER C 2 2 ? 99.044 3.506 12.371 1.00 48.91 -14 SER C C 1
ATOM 2442 O O . SER C 2 2 ? 98.353 2.533 12.644 1.00 47.86 -14 SER C O 1
ATOM 2445 N N . GLY C 2 3 ? 98.644 4.488 11.575 1.00 47.07 -13 GLY C N 1
ATOM 2446 C CA . GLY C 2 3 ? 97.302 4.535 11.011 1.00 46.21 -13 GLY C CA 1
ATOM 2447 C C . GLY C 2 3 ? 97.133 3.685 9.770 1.00 45.46 -13 GLY C C 1
ATOM 2448 O O . GLY C 2 3 ? 98.109 3.370 9.092 1.00 46.02 -13 GLY C O 1
ATOM 2449 N N . VAL C 2 4 ? 95.899 3.268 9.490 1.00 43.90 -12 VAL C N 1
ATOM 2450 C CA . VAL C 2 4 ? 95.633 2.464 8.310 1.00 43.56 -12 VAL C CA 1
ATOM 2451 C C . VAL C 2 4 ? 95.202 3.397 7.174 1.00 43.53 -12 VAL C C 1
ATOM 2452 O O . VAL C 2 4 ? 94.616 4.456 7.409 1.00 42.59 -12 VAL C O 1
ATOM 2456 N N . ASP C 2 5 ? 95.505 3.010 5.938 1.00 44.83 -11 ASP C N 1
ATOM 2457 C CA . ASP C 2 5 ? 95.092 3.787 4.772 1.00 45.80 -11 ASP C CA 1
ATOM 2458 C C . ASP C 2 5 ? 93.642 3.489 4.459 1.00 44.77 -11 ASP C C 1
ATOM 2459 O O . ASP C 2 5 ? 93.210 2.346 4.591 1.00 45.30 -11 ASP C O 1
ATOM 2464 N N . LEU C 2 6 ? 92.881 4.497 4.028 1.00 42.80 -10 LEU C N 1
ATOM 2465 C CA . LEU C 2 6 ? 91.525 4.281 3.575 1.00 41.66 -10 LEU C CA 1
ATOM 2466 C C . LEU C 2 6 ? 91.650 3.807 2.104 1.00 40.49 -10 LEU C C 1
ATOM 2467 O O . LEU C 2 6 ? 91.927 4.602 1.199 1.00 40.11 -10 LEU C O 1
ATOM 2472 N N . GLY C 2 7 ? 91.554 2.502 1.913 1.00 38.85 -9 GLY C N 1
ATOM 2473 C CA . GLY C 2 7 ? 91.717 1.906 0.594 1.00 37.23 -9 GLY C CA 1
ATOM 2474 C C . GLY C 2 7 ? 91.046 0.558 0.483 1.00 35.20 -9 GLY C C 1
ATOM 2475 O O . GLY C 2 7 ? 90.532 0.026 1.473 1.00 35.77 -9 GLY C O 1
ATOM 2476 N N . THR C 2 8 ? 91.043 -0.008 -0.726 1.00 31.75 -8 THR C N 1
ATOM 2477 C CA . THR C 2 8 ? 90.387 -1.293 -0.956 1.00 30.51 -8 THR C CA 1
ATOM 2478 C C . THR C 2 8 ? 91.344 -2.489 -0.955 1.00 31.43 -8 THR C C 1
ATOM 2479 O O . THR C 2 8 ? 90.866 -3.618 -0.912 1.00 31.48 -8 THR C O 1
ATOM 2483 N N . GLU C 2 9 ? 92.665 -2.267 -1.052 1.00 32.12 -7 GLU C N 1
ATOM 2484 C CA . GLU C 2 9 ? 93.590 -3.400 -1.105 1.00 33.57 -7 GLU C CA 1
ATOM 2485 C C . GLU C 2 9 ? 93.722 -4.162 0.197 1.00 35.58 -7 GLU C C 1
ATOM 2486 O O . GLU C 2 9 ? 93.799 -5.390 0.181 1.00 36.87 -7 GLU C O 1
ATOM 2492 N N . ASN C 2 10 ? 93.757 -3.455 1.323 1.00 35.80 -6 ASN C N 1
ATOM 2493 C CA . ASN C 2 10 ? 94.055 -4.041 2.622 1.00 37.54 -6 ASN C CA 1
ATOM 2494 C C . ASN C 2 10 ? 92.864 -4.320 3.505 1.00 37.69 -6 ASN C C 1
ATOM 2495 O O . ASN C 2 10 ? 92.870 -5.299 4.260 1.00 38.67 -6 ASN C O 1
ATOM 2500 N N . LEU C 2 11 ? 91.882 -3.421 3.461 1.00 35.91 -5 LEU C N 1
ATOM 2501 C CA . LEU C 2 11 ? 90.710 -3.484 4.309 1.00 35.68 -5 LEU C CA 1
ATOM 2502 C C . LEU C 2 11 ? 89.413 -3.443 3.520 1.00 33.83 -5 LEU C C 1
ATOM 2503 O O . LEU C 2 11 ? 89.389 -3.031 2.363 1.00 34.49 -5 LEU C O 1
ATOM 2508 N N . TYR C 2 12 ? 88.329 -3.883 4.162 1.00 31.33 -4 TYR C N 1
ATOM 2509 C CA . TYR C 2 12 ? 87.018 -3.859 3.559 1.00 29.71 -4 TYR C CA 1
ATOM 2510 C C . TYR C 2 12 ? 86.182 -2.820 4.227 1.00 30.01 -4 TYR C C 1
ATOM 2511 O O . TYR C 2 12 ? 85.974 -2.834 5.445 1.00 29.37 -4 TYR C O 1
ATOM 2520 N N . PHE C 2 13 ? 85.596 -2.000 3.394 1.00 31.26 -3 PHE C N 1
ATOM 2521 C CA . PHE C 2 13 ? 84.708 -0.965 3.844 1.00 32.97 -3 PHE C CA 1
ATOM 2522 C C . PHE C 2 13 ? 83.472 -1.050 3.008 1.00 34.00 -3 PHE C C 1
ATOM 2523 O O . PHE C 2 13 ? 83.553 -1.100 1.773 1.00 34.39 -3 PHE C O 1
ATOM 2531 N N . GLN C 2 14 ? 82.302 -0.995 3.666 1.00 34.08 -2 GLN C N 1
ATOM 2532 C CA . GLN C 2 14 ? 81.050 -0.961 2.914 1.00 34.20 -2 GLN C CA 1
ATOM 2533 C C . GLN C 2 14 ? 81.003 0.309 2.022 1.00 34.36 -2 GLN C C 1
ATOM 2534 O O . GLN C 2 14 ? 80.529 0.237 0.896 1.00 35.45 -2 GLN C O 1
ATOM 2540 N N . SER C 2 15 ? 81.529 1.425 2.499 1.00 32.94 -1 SER C N 1
ATOM 2541 C CA . SER C 2 15 ? 81.425 2.689 1.801 1.00 33.80 -1 SER C CA 1
ATOM 2542 C C . SER C 2 15 ? 82.625 3.053 0.919 1.00 32.66 -1 SER C C 1
ATOM 2543 O O . SER C 2 15 ? 82.684 4.168 0.407 1.00 33.55 -1 SER C O 1
ATOM 2546 N N . LEU C 2 16 ? 83.554 2.119 0.685 1.00 30.96 534 LEU C N 1
ATOM 2547 C CA . LEU C 2 16 ? 84.644 2.330 -0.285 1.00 30.56 534 LEU C CA 1
ATOM 2548 C C . LEU C 2 16 ? 84.933 0.966 -0.885 1.00 29.39 534 LEU C C 1
ATOM 2549 O O . LEU C 2 16 ? 85.735 0.188 -0.342 1.00 29.38 534 LEU C O 1
ATOM 2554 N N . GLN C 2 17 ? 84.219 0.644 -1.972 1.00 27.96 535 GLN C N 1
ATOM 2555 C CA . GLN C 2 17 ? 84.268 -0.670 -2.583 1.00 27.65 535 GLN C CA 1
ATOM 2556 C C . GLN C 2 17 ? 85.162 -0.750 -3.808 1.00 28.00 535 GLN C C 1
ATOM 2557 O O . GLN C 2 17 ? 85.282 0.206 -4.571 1.00 29.27 535 GLN C O 1
ATOM 2563 N N . ASN C 2 18 ? 85.676 -1.948 -4.076 1.00 27.11 536 ASN C N 1
ATOM 2564 C CA . ASN C 2 18 ? 86.317 -2.247 -5.348 1.00 27.65 536 ASN C CA 1
ATOM 2565 C C . ASN C 2 18 ? 85.235 -2.172 -6.441 1.00 27.70 536 ASN C C 1
ATOM 2566 O O . ASN C 2 18 ? 84.046 -2.419 -6.171 1.00 27.21 536 ASN C O 1
ATOM 2571 N N . ILE C 2 19 ? 85.664 -1.873 -7.666 1.00 28.10 537 ILE C N 1
ATOM 2572 C CA . ILE C 2 19 ? 84.806 -1.934 -8.838 1.00 28.45 537 ILE C CA 1
ATOM 2573 C C . ILE C 2 19 ? 85.175 -3.261 -9.481 1.00 29.10 537 ILE C C 1
ATOM 2574 O O . ILE C 2 19 ? 86.369 -3.523 -9.682 1.00 29.48 537 ILE C O 1
ATOM 2579 N N . PHE C 2 20 ? 84.184 -4.099 -9.802 1.00 28.72 538 PHE C N 1
ATOM 2580 C CA . PHE C 2 20 ? 84.462 -5.372 -10.481 1.00 28.81 538 PHE C CA 1
ATOM 2581 C C . PHE C 2 20 ? 83.868 -5.304 -11.889 1.00 29.66 538 PHE C C 1
ATOM 2582 O O . PHE C 2 20 ? 82.882 -4.583 -12.112 1.00 30.55 538 PHE C O 1
ATOM 2590 N N . TYR C 2 21 ? 84.451 -6.055 -12.822 1.00 29.92 539 TYR C N 1
ATOM 2591 C CA . TYR C 2 21 ? 84.034 -5.987 -14.220 1.00 31.09 539 TYR C CA 1
ATOM 2592 C C . TYR C 2 21 ? 83.696 -7.339 -14.807 1.00 32.16 539 TYR C C 1
ATOM 2593 O O . TYR C 2 21 ? 84.214 -8.368 -14.367 1.00 32.97 539 TYR C O 1
ATOM 2602 N N . ASP C 2 22 ? 82.874 -7.323 -15.855 1.00 32.11 540 ASP C N 1
ATOM 2603 C CA . ASP C 2 22 ? 82.566 -8.517 -16.626 1.00 34.16 540 ASP C CA 1
ATOM 2604 C C . ASP C 2 22 ? 83.836 -8.932 -17.407 1.00 36.45 540 ASP C C 1
ATOM 2605 O O . ASP C 2 22 ? 84.713 -8.110 -17.683 1.00 36.33 540 ASP C O 1
ATOM 2610 N N . PHE C 2 23 ? 83.883 -10.193 -17.836 1.00 38.11 541 PHE C N 1
ATOM 2611 C CA . PHE C 2 23 ? 84.992 -10.711 -18.626 1.00 40.45 541 PHE C CA 1
ATOM 2612 C C . PHE C 2 23 ? 85.114 -9.936 -19.931 1.00 41.05 541 PHE C C 1
ATOM 2613 O O . PHE C 2 23 ? 84.118 -9.729 -20.630 1.00 41.52 541 PHE C O 1
ATOM 2621 N N . ASP C 2 24 ? 86.325 -9.451 -20.206 1.00 41.55 542 ASP C N 1
ATOM 2622 C CA . ASP C 2 24 ? 86.681 -8.690 -21.399 1.00 41.74 542 ASP C CA 1
ATOM 2623 C C . ASP C 2 24 ? 85.895 -7.383 -21.554 1.00 41.35 542 ASP C C 1
ATOM 2624 O O . ASP C 2 24 ? 85.711 -6.901 -22.676 1.00 42.77 542 ASP C O 1
ATOM 2629 N N . LYS C 2 25 ? 85.421 -6.814 -20.433 1.00 38.98 543 LYS C N 1
ATOM 2630 C CA . LYS C 2 25 ? 84.669 -5.572 -20.471 1.00 38.12 543 LYS C CA 1
ATOM 2631 C C . LYS C 2 25 ? 85.262 -4.541 -19.525 1.00 37.25 543 LYS C C 1
ATOM 2632 O O . LYS C 2 25 ? 85.765 -4.875 -18.458 1.00 36.56 543 LYS C O 1
ATOM 2638 N N . ALA C 2 26 ? 85.176 -3.277 -19.927 1.00 36.89 544 ALA C N 1
ATOM 2639 C CA . ALA C 2 26 ? 85.557 -2.131 -19.099 1.00 36.23 544 ALA C CA 1
ATOM 2640 C C . ALA C 2 26 ? 84.304 -1.320 -18.649 1.00 35.55 544 ALA C C 1
ATOM 2641 O O . ALA C 2 26 ? 84.435 -0.291 -17.996 1.00 35.61 544 ALA C O 1
ATOM 2643 N N . THR C 2 27 ? 83.093 -1.805 -18.979 1.00 34.61 545 THR C N 1
ATOM 2644 C CA . THR C 2 27 ? 81.820 -1.174 -18.661 1.00 35.10 545 THR C CA 1
ATOM 2645 C C . THR C 2 27 ? 81.609 -1.082 -17.167 1.00 33.81 545 THR C C 1
ATOM 2646 O O . THR C 2 27 ? 82.057 -1.956 -16.413 1.00 33.60 545 THR C O 1
ATOM 2650 N N . LEU C 2 28 ? 80.859 -0.069 -16.746 1.00 33.14 546 LEU C N 1
ATOM 2651 C CA . LEU C 2 28 ? 80.495 0.071 -15.341 1.00 32.06 546 LEU C CA 1
ATOM 2652 C C . LEU C 2 28 ? 79.135 -0.572 -15.124 1.00 31.51 546 LEU C C 1
ATOM 2653 O O . LEU C 2 28 ? 78.130 -0.091 -15.643 1.00 32.38 546 LEU C O 1
ATOM 2658 N N . ARG C 2 29 ? 79.111 -1.684 -14.386 1.00 30.39 547 ARG C N 1
ATOM 2659 C CA . ARG C 2 29 ? 77.866 -2.375 -14.020 1.00 29.70 547 ARG C CA 1
ATOM 2660 C C . ARG C 2 29 ? 76.991 -1.392 -13.199 1.00 29.51 547 ARG C C 1
ATOM 2661 O O . ARG C 2 29 ? 77.519 -0.470 -12.562 1.00 29.35 547 ARG C O 1
ATOM 2669 N N . PRO C 2 30 ? 75.680 -1.663 -13.074 1.00 29.93 548 PRO C N 1
ATOM 2670 C CA . PRO C 2 30 ? 74.833 -0.822 -12.202 1.00 29.12 548 PRO C CA 1
ATOM 2671 C C . PRO C 2 30 ? 75.396 -0.721 -10.767 1.00 28.82 548 PRO C C 1
ATOM 2672 O O . PRO C 2 30 ? 75.428 0.362 -10.172 1.00 28.79 548 PRO C O 1
ATOM 2676 N N . GLU C 2 31 ? 75.948 -1.836 -10.258 1.00 28.08 549 GLU C N 1
ATOM 2677 C CA . GLU C 2 31 ? 76.546 -1.881 -8.918 1.00 27.61 549 GLU C CA 1
ATOM 2678 C C . GLU C 2 31 ? 77.761 -0.955 -8.814 1.00 26.74 549 GLU C C 1
ATOM 2679 O O . GLU C 2 31 ? 78.025 -0.356 -7.768 1.00 26.82 549 GLU C O 1
ATOM 2685 N N . SER C 2 32 ? 78.534 -0.879 -9.901 1.00 26.17 550 SER C N 1
ATOM 2686 C CA . SER C 2 32 ? 79.721 -0.029 -9.940 1.00 26.95 550 SER C CA 1
ATOM 2687 C C . SER C 2 32 ? 79.312 1.440 -9.822 1.00 27.37 550 SER C C 1
ATOM 2688 O O . SER C 2 32 ? 80.041 2.221 -9.217 1.00 28.01 550 SER C O 1
ATOM 2691 N N . MET C 2 33 ? 78.166 1.820 -10.425 1.00 27.62 551 MET C N 1
ATOM 2692 C CA . MET C 2 33 ? 77.715 3.205 -10.355 1.00 27.93 551 MET C CA 1
ATOM 2693 C C . MET C 2 33 ? 77.351 3.595 -8.931 1.00 27.57 551 MET C C 1
ATOM 2694 O O . MET C 2 33 ? 77.709 4.697 -8.482 1.00 28.29 551 MET C O 1
ATOM 2699 N N . LYS C 2 34 ? 76.735 2.675 -8.171 1.00 25.41 552 LYS C N 1
ATOM 2700 C CA . LYS C 2 34 ? 76.460 2.952 -6.746 1.00 25.41 552 LYS C CA 1
ATOM 2701 C C . LYS C 2 34 ? 77.791 3.137 -6.003 1.00 25.76 552 LYS C C 1
ATOM 2702 O O . LYS C 2 34 ? 77.960 4.103 -5.249 1.00 27.00 552 LYS C O 1
ATOM 2708 N N . SER C 2 35 ? 78.765 2.244 -6.258 1.00 25.18 553 SER C N 1
ATOM 2709 C CA . SER C 2 35 ? 80.062 2.341 -5.571 1.00 25.33 553 SER C CA 1
ATOM 2710 C C . SER C 2 35 ? 80.765 3.666 -5.895 1.00 25.82 553 SER C C 1
ATOM 2711 O O . SER C 2 35 ? 81.335 4.302 -4.997 1.00 26.47 553 SER C O 1
ATOM 2714 N N . LEU C 2 36 ? 80.679 4.110 -7.154 1.00 25.61 554 LEU C N 1
ATOM 2715 C CA . LEU C 2 36 ? 81.313 5.370 -7.542 1.00 26.68 554 LEU C CA 1
ATOM 2716 C C . LEU C 2 36 ? 80.579 6.570 -6.952 1.00 27.35 554 LEU C C 1
ATOM 2717 O O . LEU C 2 36 ? 81.222 7.546 -6.575 1.00 27.70 554 LEU C O 1
ATOM 2722 N N . ASP C 2 37 ? 79.254 6.484 -6.784 1.00 27.47 555 ASP C N 1
ATOM 2723 C CA . ASP C 2 37 ? 78.500 7.546 -6.109 1.00 27.75 555 ASP C CA 1
ATOM 2724 C C . ASP C 2 37 ? 78.969 7.689 -4.653 1.00 27.37 555 ASP C C 1
ATOM 2725 O O . ASP C 2 37 ? 79.092 8.808 -4.161 1.00 28.18 555 ASP C O 1
ATOM 2730 N N . GLU C 2 38 ? 79.286 6.572 -3.981 1.00 26.80 556 GLU C N 1
ATOM 2731 C CA . GLU C 2 38 ? 79.814 6.599 -2.602 1.00 27.69 556 GLU C CA 1
ATOM 2732 C C . GLU C 2 38 ? 81.202 7.281 -2.613 1.00 28.16 556 GLU C C 1
ATOM 2733 O O . GLU C 2 38 ? 81.520 8.048 -1.705 1.00 28.59 556 GLU C O 1
ATOM 2739 N N . LEU C 2 39 ? 82.009 7.011 -3.643 1.00 27.74 557 LEU C N 1
ATOM 2740 C CA . LEU C 2 39 ? 83.337 7.629 -3.797 1.00 28.40 557 LEU C CA 1
ATOM 2741 C C . LEU C 2 39 ? 83.199 9.144 -4.045 1.00 29.20 557 LEU C C 1
ATOM 2742 O O . LEU C 2 39 ? 83.934 9.935 -3.455 1.00 29.74 557 LEU C O 1
ATOM 2747 N N . ILE C 2 40 ? 82.211 9.552 -4.855 1.00 28.81 558 ILE C N 1
ATOM 2748 C CA . ILE C 2 40 ? 81.941 10.963 -5.115 1.00 29.61 558 ILE C CA 1
ATOM 2749 C C . ILE C 2 40 ? 81.561 11.673 -3.806 1.00 29.70 558 ILE C C 1
ATOM 2750 O O . ILE C 2 40 ? 82.024 12.786 -3.576 1.00 30.19 558 ILE C O 1
ATOM 2755 N N . ARG C 2 41 ? 80.809 11.006 -2.917 1.00 29.07 559 ARG C N 1
ATOM 2756 C CA . ARG C 2 41 ? 80.439 11.590 -1.628 1.00 29.64 559 ARG C CA 1
ATOM 2757 C C . ARG C 2 41 ? 81.704 11.881 -0.802 1.00 29.97 559 ARG C C 1
ATOM 2758 O O . ARG C 2 41 ? 81.835 12.973 -0.260 1.00 30.03 559 ARG C O 1
ATOM 2766 N N . ILE C 2 42 ? 82.654 10.937 -0.767 1.00 29.15 560 ILE C N 1
ATOM 2767 C CA . ILE C 2 42 ? 83.918 11.151 -0.046 1.00 29.97 560 ILE C CA 1
ATOM 2768 C C . ILE C 2 42 ? 84.681 12.342 -0.642 1.00 29.08 560 ILE C C 1
ATOM 2769 O O . ILE C 2 42 ? 85.182 13.195 0.093 1.00 29.22 560 ILE C O 1
ATOM 2774 N N . LEU C 2 43 ? 84.738 12.414 -1.980 1.00 28.96 561 LEU C N 1
ATOM 2775 C CA . LEU C 2 43 ? 85.448 13.499 -2.659 1.00 30.53 561 LEU C CA 1
ATOM 2776 C C . LEU C 2 43 ? 84.812 14.875 -2.426 1.00 31.68 561 LEU C C 1
ATOM 2777 O O . LEU C 2 43 ? 85.528 15.879 -2.317 1.00 32.89 561 LEU C O 1
ATOM 2782 N N . THR C 2 44 ? 83.472 14.934 -2.386 1.00 31.30 562 THR C N 1
ATOM 2783 C CA . THR C 2 44 ? 82.785 16.211 -2.219 1.00 31.98 562 THR C CA 1
ATOM 2784 C C . THR C 2 44 ? 82.771 16.638 -0.739 1.00 31.15 562 THR C C 1
ATOM 2785 O O . THR C 2 44 ? 82.826 17.838 -0.450 1.00 31.68 562 THR C O 1
ATOM 2789 N N . ASP C 2 45 ? 82.734 15.669 0.195 1.00 30.43 563 ASP C N 1
ATOM 2790 C CA . ASP C 2 45 ? 82.765 16.002 1.627 1.00 30.14 563 ASP C CA 1
ATOM 2791 C C . ASP C 2 45 ? 84.171 16.403 2.098 1.00 31.66 563 ASP C C 1
ATOM 2792 O O . ASP C 2 45 ? 84.298 17.049 3.132 1.00 33.12 563 ASP C O 1
ATOM 2797 N N . ASN C 2 46 ? 85.218 15.956 1.388 1.00 31.67 564 ASN C N 1
ATOM 2798 C CA . ASN C 2 46 ? 86.620 16.229 1.720 1.00 32.53 564 ASN C CA 1
ATOM 2799 C C . ASN C 2 46 ? 87.241 16.838 0.459 1.00 35.22 564 ASN C C 1
ATOM 2800 O O . ASN C 2 46 ? 87.875 16.133 -0.317 1.00 35.10 564 ASN C O 1
ATOM 2805 N N . PRO C 2 47 ? 87.013 18.138 0.222 1.00 36.96 565 PRO C N 1
ATOM 2806 C CA . PRO C 2 47 ? 87.383 18.730 -1.070 1.00 38.56 565 PRO C CA 1
ATOM 2807 C C . PRO C 2 47 ? 88.852 18.752 -1.459 1.00 40.19 565 PRO C C 1
ATOM 2808 O O . PRO C 2 47 ? 89.139 18.960 -2.644 1.00 41.17 565 PRO C O 1
ATOM 2812 N N . ASP C 2 48 ? 89.765 18.522 -0.518 1.00 40.45 566 ASP C N 1
ATOM 2813 C CA . ASP C 2 48 ? 91.187 18.571 -0.838 1.00 42.01 566 ASP C CA 1
ATOM 2814 C C . ASP C 2 48 ? 91.833 17.214 -1.077 1.00 41.34 566 ASP C C 1
ATOM 2815 O O . ASP C 2 48 ? 92.933 17.175 -1.617 1.00 42.01 566 ASP C O 1
ATOM 2820 N N . ILE C 2 49 ? 91.186 16.108 -0.674 1.00 39.53 567 ILE C N 1
ATOM 2821 C CA . ILE C 2 49 ? 91.782 14.786 -0.874 1.00 39.04 567 ILE C CA 1
ATOM 2822 C C . ILE C 2 49 ? 91.792 14.394 -2.361 1.00 38.38 567 ILE C C 1
ATOM 2823 O O . ILE C 2 49 ? 91.057 14.956 -3.183 1.00 38.48 567 ILE C O 1
ATOM 2828 N N . ARG C 2 50 ? 92.642 13.425 -2.696 1.00 37.44 568 ARG C N 1
ATOM 2829 C CA . ARG C 2 50 ? 92.754 12.871 -4.029 1.00 37.51 568 ARG C CA 1
ATOM 2830 C C . ARG C 2 50 ? 92.550 11.355 -3.953 1.00 37.76 568 ARG C C 1
ATOM 2831 O O . ARG C 2 50 ? 92.573 10.769 -2.863 1.00 37.83 568 ARG C O 1
ATOM 2839 N N . ILE C 2 51 ? 92.303 10.725 -5.107 1.00 37.59 569 ILE C N 1
ATOM 2840 C CA . ILE C 2 51 ? 92.126 9.288 -5.170 1.00 38.61 569 ILE C CA 1
ATOM 2841 C C . ILE C 2 51 ? 93.147 8.701 -6.119 1.00 39.42 569 ILE C C 1
ATOM 2842 O O . ILE C 2 51 ? 93.317 9.180 -7.246 1.00 40.33 569 ILE C O 1
ATOM 2847 N N . GLU C 2 52 ? 93.799 7.640 -5.676 1.00 38.78 570 GLU C N 1
ATOM 2848 C CA . GLU C 2 52 ? 94.707 6.877 -6.502 1.00 38.51 570 GLU C CA 1
ATOM 2849 C C . GLU C 2 52 ? 93.912 5.619 -6.888 1.00 37.07 570 GLU C C 1
ATOM 2850 O O . GLU C 2 52 ? 93.350 4.966 -6.012 1.00 36.22 570 GLU C O 1
ATOM 2856 N N . LEU C 2 53 ? 93.813 5.319 -8.191 1.00 36.26 571 LEU C N 1
ATOM 2857 C CA . LEU C 2 53 ? 93.091 4.139 -8.637 1.00 36.67 571 LEU C CA 1
ATOM 2858 C C . LEU C 2 53 ? 93.940 3.260 -9.536 1.00 36.24 571 LEU C C 1
ATOM 2859 O O . LEU C 2 53 ? 94.719 3.760 -10.361 1.00 37.62 571 LEU C O 1
ATOM 2864 N N . GLY C 2 54 ? 93.862 1.958 -9.304 1.00 34.69 572 GLY C N 1
ATOM 2865 C CA . GLY C 2 54 ? 94.649 0.989 -10.056 1.00 35.25 572 GLY C CA 1
ATOM 2866 C C . GLY C 2 54 ? 93.727 -0.053 -10.644 1.00 35.30 572 GLY C C 1
ATOM 2867 O O . GLY C 2 54 ? 92.936 -0.645 -9.913 1.00 35.37 572 GLY C O 1
ATOM 2868 N N . SER C 2 55 ? 93.769 -0.243 -11.962 1.00 34.87 573 SER C N 1
ATOM 2869 C CA . SER C 2 55 ? 92.883 -1.191 -12.625 1.00 35.40 573 SER C CA 1
ATOM 2870 C C . SER C 2 55 ? 93.611 -2.409 -13.146 1.00 36.59 573 SER C C 1
ATOM 2871 O O . SER C 2 55 ? 94.805 -2.351 -13.479 1.00 37.59 573 SER C O 1
ATOM 2874 N N . HIS C 2 56 ? 92.890 -3.532 -13.179 1.00 36.51 574 HIS C N 1
ATOM 2875 C CA . HIS C 2 56 ? 93.490 -4.821 -13.400 1.00 37.16 574 HIS C CA 1
ATOM 2876 C C . HIS C 2 56 ? 92.717 -5.730 -14.339 1.00 38.38 574 HIS C C 1
ATOM 2877 O O . HIS C 2 56 ? 91.568 -5.454 -14.681 1.00 38.21 574 HIS C O 1
ATOM 2884 N N . ALA C 2 57 ? 93.348 -6.843 -14.717 1.00 39.35 575 ALA C N 1
ATOM 2885 C CA . ALA C 2 57 ? 92.794 -7.861 -15.597 1.00 40.48 575 ALA C CA 1
ATOM 2886 C C . ALA C 2 57 ? 93.027 -9.257 -15.002 1.00 41.06 575 ALA C C 1
ATOM 2887 O O . ALA C 2 57 ? 93.983 -9.450 -14.237 1.00 41.24 575 ALA C O 1
ATOM 2889 N N . ASP C 2 58 ? 92.178 -10.239 -15.362 1.00 40.82 576 ASP C N 1
ATOM 2890 C CA . ASP C 2 58 ? 92.393 -11.600 -14.891 1.00 41.31 576 ASP C CA 1
ATOM 2891 C C . ASP C 2 58 ? 93.477 -12.299 -15.776 1.00 42.99 576 ASP C C 1
ATOM 2892 O O . ASP C 2 58 ? 93.990 -11.693 -16.723 1.00 44.23 576 ASP C O 1
ATOM 2897 N N . ARG C 2 59 ? 93.844 -13.540 -15.456 1.00 43.92 577 ARG C N 1
ATOM 2898 C CA . ARG C 2 59 ? 94.925 -14.272 -16.141 1.00 45.35 577 ARG C CA 1
ATOM 2899 C C . ARG C 2 59 ? 94.737 -14.586 -17.633 1.00 47.38 577 ARG C C 1
ATOM 2900 O O . ARG C 2 59 ? 95.720 -14.893 -18.301 1.00 48.04 577 ARG C O 1
ATOM 2908 N N . LYS C 2 60 ? 93.498 -14.593 -18.139 1.00 48.28 578 LYS C N 1
ATOM 2909 C CA . LYS C 2 60 ? 93.243 -15.005 -19.520 1.00 49.96 578 LYS C CA 1
ATOM 2910 C C . LYS C 2 60 ? 93.670 -13.982 -20.580 1.00 50.94 578 LYS C C 1
ATOM 2911 O O . LYS C 2 60 ? 93.468 -12.788 -20.417 1.00 50.41 578 LYS C O 1
ATOM 2917 N N . GLY C 2 61 ? 94.271 -14.466 -21.661 1.00 52.46 579 GLY C N 1
ATOM 2918 C CA . GLY C 2 61 ? 94.681 -13.597 -22.754 1.00 54.32 579 GLY C CA 1
ATOM 2919 C C . GLY C 2 61 ? 96.080 -13.035 -22.633 1.00 56.56 579 GLY C C 1
ATOM 2920 O O . GLY C 2 61 ? 96.716 -13.124 -21.579 1.00 57.04 579 GLY C O 1
ATOM 2921 N N . PRO C 2 62 ? 96.572 -12.436 -23.733 1.00 57.63 580 PRO C N 1
ATOM 2922 C CA . PRO C 2 62 ? 97.945 -11.905 -23.742 1.00 58.00 580 PRO C CA 1
ATOM 2923 C C . PRO C 2 62 ? 98.202 -10.709 -22.838 1.00 57.85 580 PRO C C 1
ATOM 2924 O O . PRO C 2 62 ? 97.286 -9.976 -22.474 1.00 57.35 580 PRO C O 1
ATOM 2928 N N . ASP C 2 63 ? 99.482 -10.508 -22.503 1.00 57.81 581 ASP C N 1
ATOM 2929 C CA . ASP C 2 63 ? 99.939 -9.431 -21.630 1.00 58.23 581 ASP C CA 1
ATOM 2930 C C . ASP C 2 63 ? 99.589 -8.037 -22.153 1.00 57.09 581 ASP C C 1
ATOM 2931 O O . ASP C 2 63 ? 99.008 -7.244 -21.414 1.00 56.92 581 ASP C O 1
ATOM 2936 N N . ALA C 2 64 ? 99.967 -7.727 -23.413 1.00 56.01 582 ALA C N 1
ATOM 2937 C CA . ALA C 2 64 ? 99.720 -6.408 -23.996 1.00 55.48 582 ALA C CA 1
ATOM 2938 C C . ALA C 2 64 ? 98.229 -6.111 -24.081 1.00 54.20 582 ALA C C 1
ATOM 2939 O O . ALA C 2 64 ? 97.804 -5.016 -23.714 1.00 54.16 582 ALA C O 1
ATOM 2941 N N . TYR C 2 65 ? 97.417 -7.095 -24.505 1.00 52.63 583 TYR C N 1
ATOM 2942 C CA . TYR C 2 65 ? 95.970 -6.904 -24.584 1.00 52.11 583 TYR C CA 1
ATOM 2943 C C . TYR C 2 65 ? 95.389 -6.531 -23.207 1.00 50.28 583 TYR C C 1
ATOM 2944 O O . TYR C 2 65 ? 94.620 -5.580 -23.101 1.00 50.83 583 TYR C O 1
ATOM 2953 N N . ASN C 2 66 ? 95.783 -7.266 -22.164 1.00 48.52 584 ASN C N 1
ATOM 2954 C CA . ASN C 2 66 ? 95.294 -7.037 -20.806 1.00 47.29 584 ASN C CA 1
ATOM 2955 C C . ASN C 2 66 ? 95.719 -5.693 -20.225 1.00 46.44 584 ASN C C 1
ATOM 2956 O O . ASN C 2 66 ? 94.991 -5.136 -19.398 1.00 45.93 584 ASN C O 1
ATOM 2961 N N . LEU C 2 67 ? 96.873 -5.144 -20.684 1.00 45.97 585 LEU C N 1
ATOM 2962 C CA . LEU C 2 67 ? 97.303 -3.817 -20.243 1.00 45.95 585 LEU C CA 1
ATOM 2963 C C . LEU C 2 67 ? 96.317 -2.780 -20.776 1.00 45.47 585 LEU C C 1
ATOM 2964 O O . LEU C 2 67 ? 95.814 -1.966 -20.005 1.00 45.41 585 LEU C O 1
ATOM 2969 N N . GLY C 2 68 ? 95.982 -2.880 -22.066 1.00 44.76 586 GLY C N 1
ATOM 2970 C CA . GLY C 2 68 ? 95.009 -1.997 -22.698 1.00 44.77 586 GLY C CA 1
ATOM 2971 C C . GLY C 2 68 ? 93.645 -2.098 -22.037 1.00 44.17 586 GLY C C 1
ATOM 2972 O O . GLY C 2 68 ? 93.025 -1.078 -21.735 1.00 45.02 586 GLY C O 1
ATOM 2973 N N . LEU C 2 69 ? 93.192 -3.326 -21.750 1.00 42.86 587 LEU C N 1
ATOM 2974 C CA . LEU C 2 69 ? 91.905 -3.544 -21.083 1.00 41.62 587 LEU C CA 1
ATOM 2975 C C . LEU C 2 69 ? 91.889 -2.900 -19.692 1.00 40.60 587 LEU C C 1
ATOM 2976 O O . LEU C 2 69 ? 90.933 -2.201 -19.349 1.00 40.89 587 LEU C O 1
ATOM 2981 N N . SER C 2 70 ? 92.985 -3.051 -18.936 1.00 40.20 588 SER C N 1
ATOM 2982 C CA . SER C 2 70 ? 93.072 -2.436 -17.620 1.00 39.58 588 SER C CA 1
ATOM 2983 C C . SER C 2 70 ? 93.057 -0.902 -17.723 1.00 39.76 588 SER C C 1
ATOM 2984 O O . SER C 2 70 ? 92.432 -0.250 -16.892 1.00 39.39 588 SER C O 1
ATOM 2987 N N . ASP C 2 71 ? 93.701 -0.320 -18.754 1.00 39.59 589 ASP C N 1
ATOM 2988 C CA . ASP C 2 71 ? 93.659 1.133 -18.959 1.00 39.98 589 ASP C CA 1
ATOM 2989 C C . ASP C 2 71 ? 92.206 1.577 -19.236 1.00 40.28 589 ASP C C 1
ATOM 2990 O O . ASP C 2 71 ? 91.770 2.592 -18.698 1.00 41.34 589 ASP C O 1
ATOM 2995 N N . ARG C 2 72 ? 91.462 0.811 -20.051 1.00 39.67 590 ARG C N 1
ATOM 2996 C CA . ARG C 2 72 ? 90.061 1.128 -20.335 1.00 39.58 590 ARG C CA 1
ATOM 2997 C C . ARG C 2 72 ? 89.200 1.041 -19.062 1.00 38.16 590 ARG C C 1
ATOM 2998 O O . ARG C 2 72 ? 88.286 1.841 -18.888 1.00 38.37 590 ARG C O 1
ATOM 3006 N N . ARG C 2 73 ? 89.513 0.101 -18.171 1.00 37.08 591 ARG C N 1
ATOM 3007 C CA . ARG C 2 73 ? 88.798 -0.069 -16.903 1.00 36.41 591 ARG C CA 1
ATOM 3008 C C . ARG C 2 73 ? 89.027 1.147 -16.001 1.00 36.05 591 ARG C C 1
ATOM 3009 O O . ARG C 2 73 ? 88.093 1.602 -15.328 1.00 35.94 591 ARG C O 1
ATOM 3017 N N . ALA C 2 74 ? 90.268 1.675 -15.986 1.00 35.50 592 ALA C N 1
ATOM 3018 C CA . ALA C 2 74 ? 90.585 2.853 -15.175 1.00 35.93 592 ALA C CA 1
ATOM 3019 C C . ALA C 2 74 ? 89.886 4.069 -15.780 1.00 36.73 592 ALA C C 1
ATOM 3020 O O . ALA C 2 74 ? 89.264 4.836 -15.051 1.00 36.66 592 ALA C O 1
ATOM 3022 N N . LYS C 2 75 ? 89.940 4.213 -17.112 1.00 37.83 593 LYS C N 1
ATOM 3023 C CA . LYS C 2 75 ? 89.324 5.330 -17.810 1.00 37.97 593 LYS C CA 1
ATOM 3024 C C . LYS C 2 75 ? 87.813 5.372 -17.635 1.00 36.62 593 LYS C C 1
ATOM 3025 O O . LYS C 2 75 ? 87.271 6.460 -17.514 1.00 37.46 593 LYS C O 1
ATOM 3031 N N . SER C 2 76 ? 87.132 4.215 -17.599 1.00 35.70 594 SER C N 1
ATOM 3032 C CA . SER C 2 76 ? 85.665 4.207 -17.390 1.00 36.60 594 SER C CA 1
ATOM 3033 C C . SER C 2 76 ? 85.315 4.815 -16.027 1.00 35.58 594 SER C C 1
ATOM 3034 O O . SER C 2 76 ? 84.371 5.598 -15.914 1.00 36.22 594 SER C O 1
ATOM 3037 N N . VAL C 2 77 ? 86.128 4.512 -15.019 1.00 34.77 595 VAL C N 1
ATOM 3038 C CA . VAL C 2 77 ? 85.948 5.059 -13.664 1.00 34.08 595 VAL C CA 1
ATOM 3039 C C . VAL C 2 77 ? 86.186 6.565 -13.678 1.00 34.52 595 VAL C C 1
ATOM 3040 O O . VAL C 2 77 ? 85.338 7.330 -13.205 1.00 34.92 595 VAL C O 1
ATOM 3044 N N . VAL C 2 78 ? 87.317 6.999 -14.248 1.00 34.76 596 VAL C N 1
ATOM 3045 C CA . VAL C 2 78 ? 87.644 8.420 -14.334 1.00 35.81 596 VAL C CA 1
ATOM 3046 C C . VAL C 2 78 ? 86.565 9.212 -15.064 1.00 36.61 596 VAL C C 1
ATOM 3047 O O . VAL C 2 78 ? 86.109 10.237 -14.564 1.00 36.69 596 VAL C O 1
ATOM 3051 N N . ASP C 2 79 ? 86.092 8.692 -16.198 1.00 37.50 597 ASP C N 1
ATOM 3052 C CA . ASP C 2 79 ? 85.064 9.373 -16.982 1.00 38.39 597 ASP C CA 1
ATOM 3053 C C . ASP C 2 79 ? 83.758 9.511 -16.203 1.00 37.83 597 ASP C C 1
ATOM 3054 O O . ASP C 2 79 ? 83.110 10.554 -16.286 1.00 39.18 597 ASP C O 1
ATOM 3059 N N . TYR C 2 80 ? 83.376 8.487 -15.422 1.00 35.82 598 TYR C N 1
ATOM 3060 C CA . TYR C 2 80 ? 82.164 8.567 -14.605 1.00 34.97 598 TYR C CA 1
ATOM 3061 C C . TYR C 2 80 ? 82.327 9.685 -13.560 1.00 35.39 598 TYR C C 1
ATOM 3062 O O . TYR C 2 80 ? 81.427 10.511 -13.391 1.00 36.01 598 TYR C O 1
ATOM 3071 N N . LEU C 2 81 ? 83.482 9.718 -12.875 1.00 35.16 599 LEU C N 1
ATOM 3072 C CA . LEU C 2 81 ? 83.719 10.719 -11.833 1.00 35.64 599 LEU C CA 1
ATOM 3073 C C . LEU C 2 81 ? 83.754 12.132 -12.400 1.00 37.03 599 LEU C C 1
ATOM 3074 O O . LEU C 2 81 ? 83.093 13.018 -11.851 1.00 36.75 599 LEU C O 1
ATOM 3079 N N . THR C 2 82 ? 84.498 12.350 -13.499 1.00 38.20 600 THR C N 1
ATOM 3080 C CA . THR C 2 82 ? 84.566 13.686 -14.096 1.00 40.53 600 THR C CA 1
ATOM 3081 C C . THR C 2 82 ? 83.211 14.111 -14.669 1.00 42.01 600 THR C C 1
ATOM 3082 O O . THR C 2 82 ? 82.885 15.298 -14.614 1.00 42.57 600 THR C O 1
ATOM 3086 N N . SER C 2 83 ? 82.399 13.156 -15.167 1.00 42.25 601 SER C N 1
ATOM 3087 C CA . SER C 2 83 ? 81.060 13.495 -15.671 1.00 43.28 601 SER C CA 1
ATOM 3088 C C . SER C 2 83 ? 80.124 13.995 -14.549 1.00 43.81 601 SER C C 1
ATOM 3089 O O . SER C 2 83 ? 79.133 14.678 -14.833 1.00 44.41 601 SER C O 1
ATOM 3092 N N . ARG C 2 84 ? 80.430 13.628 -13.294 1.00 43.17 602 ARG C N 1
ATOM 3093 C CA . ARG C 2 84 ? 79.698 14.027 -12.102 1.00 43.23 602 ARG C CA 1
ATOM 3094 C C . ARG C 2 84 ? 80.307 15.269 -11.402 1.00 43.40 602 ARG C C 1
ATOM 3095 O O . ARG C 2 84 ? 79.928 15.562 -10.270 1.00 44.12 602 ARG C O 1
ATOM 3103 N N . GLY C 2 85 ? 81.249 15.951 -12.046 1.00 42.86 603 GLY C N 1
ATOM 3104 C CA . GLY C 2 85 ? 81.832 17.172 -11.510 1.00 42.60 603 GLY C CA 1
ATOM 3105 C C . GLY C 2 85 ? 83.155 17.059 -10.781 1.00 41.79 603 GLY C C 1
ATOM 3106 O O . GLY C 2 85 ? 83.695 18.086 -10.355 1.00 42.60 603 GLY C O 1
ATOM 3107 N N . ILE C 2 86 ? 83.700 15.843 -10.634 1.00 39.74 604 ILE C N 1
ATOM 3108 C CA . ILE C 2 86 ? 84.994 15.681 -9.968 1.00 38.97 604 ILE C CA 1
ATOM 3109 C C . ILE C 2 86 ? 86.102 16.212 -10.866 1.00 39.71 604 ILE C C 1
ATOM 3110 O O . ILE C 2 86 ? 86.168 15.848 -12.045 1.00 40.12 604 ILE C O 1
ATOM 3115 N N . ALA C 2 87 ? 86.958 17.082 -10.328 1.00 39.62 605 ALA C N 1
ATOM 3116 C CA . ALA C 2 87 ? 88.067 17.637 -11.114 1.00 40.74 605 ALA C CA 1
ATOM 3117 C C . ALA C 2 87 ? 89.049 16.518 -11.473 1.00 41.55 605 ALA C C 1
ATOM 3118 O O . ALA C 2 87 ? 89.406 15.720 -10.607 1.00 41.45 605 ALA C O 1
ATOM 3120 N N . ALA C 2 88 ? 89.465 16.445 -12.753 1.00 42.30 606 ALA C N 1
ATOM 3121 C CA . ALA C 2 88 ? 90.375 15.395 -13.222 1.00 43.35 606 ALA C CA 1
ATOM 3122 C C . ALA C 2 88 ? 91.705 15.394 -12.458 1.00 43.43 606 ALA C C 1
ATOM 3123 O O . ALA C 2 88 ? 92.279 14.327 -12.233 1.00 43.33 606 ALA C O 1
ATOM 3125 N N . ASP C 2 89 ? 92.164 16.569 -12.017 1.00 43.38 607 ASP C N 1
ATOM 3126 C CA . ASP C 2 89 ? 93.424 16.675 -11.274 1.00 44.23 607 ASP C CA 1
ATOM 3127 C C . ASP C 2 89 ? 93.386 16.003 -9.889 1.00 42.58 607 ASP C C 1
ATOM 3128 O O . ASP C 2 89 ? 94.428 15.841 -9.265 1.00 43.10 607 ASP C O 1
ATOM 3133 N N . ARG C 2 90 ? 92.197 15.617 -9.415 1.00 40.52 608 ARG C N 1
ATOM 3134 C CA . ARG C 2 90 ? 92.086 14.933 -8.127 1.00 39.79 608 ARG C CA 1
ATOM 3135 C C . ARG C 2 90 ? 92.260 13.417 -8.243 1.00 40.29 608 ARG C C 1
ATOM 3136 O O . ARG C 2 90 ? 92.212 12.737 -7.233 1.00 40.88 608 ARG C O 1
ATOM 3144 N N . LEU C 2 91 ? 92.442 12.883 -9.459 1.00 40.09 609 LEU C N 1
ATOM 3145 C CA . LEU C 2 91 ? 92.521 11.456 -9.696 1.00 40.64 609 LEU C CA 1
ATOM 3146 C C . LEU C 2 91 ? 93.839 11.088 -10.348 1.00 42.53 609 LEU C C 1
ATOM 3147 O O . LEU C 2 91 ? 94.297 11.768 -11.279 1.00 43.65 609 LEU C O 1
ATOM 3152 N N . THR C 2 92 ? 94.453 10.011 -9.872 1.00 42.66 610 THR C N 1
ATOM 3153 C CA . THR C 2 92 ? 95.675 9.463 -10.460 1.00 43.50 610 THR C CA 1
ATOM 3154 C C . THR C 2 92 ? 95.339 8.026 -10.761 1.00 43.11 610 THR C C 1
ATOM 3155 O O . THR C 2 92 ? 94.850 7.335 -9.873 1.00 42.96 610 THR C O 1
ATOM 3159 N N . TRP C 2 93 ? 95.486 7.601 -12.017 1.00 42.85 611 TRP C N 1
ATOM 3160 C CA . TRP C 2 93 ? 95.098 6.248 -12.405 1.00 43.70 611 TRP C CA 1
ATOM 3161 C C . TRP C 2 93 ? 96.181 5.512 -13.172 1.00 43.90 611 TRP C C 1
ATOM 3162 O O . TRP C 2 93 ? 96.980 6.142 -13.868 1.00 44.11 611 TRP C O 1
ATOM 3173 N N . LYS C 2 94 ? 96.206 4.175 -13.036 1.00 43.86 612 LYS C N 1
ATOM 3174 C CA . LYS C 2 94 ? 97.172 3.304 -13.698 1.00 44.41 612 LYS C CA 1
ATOM 3175 C C . LYS C 2 94 ? 96.552 1.958 -14.011 1.00 44.06 612 LYS C C 1
ATOM 3176 O O . LYS C 2 94 ? 95.807 1.410 -13.198 1.00 44.05 612 LYS C O 1
ATOM 3182 N N . GLY C 2 95 ? 96.841 1.450 -15.198 1.00 43.60 613 GLY C N 1
ATOM 3183 C CA . GLY C 2 95 ? 96.429 0.119 -15.580 1.00 43.65 613 GLY C CA 1
ATOM 3184 C C . GLY C 2 95 ? 97.609 -0.797 -15.340 1.00 44.05 613 GLY C C 1
ATOM 3185 O O . GLY C 2 95 ? 98.740 -0.470 -15.714 1.00 45.03 613 GLY C O 1
ATOM 3186 N N . TYR C 2 96 ? 97.372 -1.915 -14.658 1.00 43.04 614 TYR C N 1
ATOM 3187 C CA . TYR C 2 96 ? 98.415 -2.885 -14.350 1.00 43.14 614 TYR C CA 1
ATOM 3188 C C . TYR C 2 96 ? 98.349 -4.163 -15.180 1.00 44.26 614 TYR C C 1
ATOM 3189 O O . TYR C 2 96 ? 99.132 -5.071 -14.933 1.00 44.81 614 TYR C O 1
ATOM 3198 N N . GLY C 2 97 ? 97.398 -4.278 -16.107 1.00 44.25 615 GLY C N 1
ATOM 3199 C CA . GLY C 2 97 ? 97.201 -5.501 -16.882 1.00 44.70 615 GLY C CA 1
ATOM 3200 C C . GLY C 2 97 ? 96.910 -6.665 -15.949 1.00 44.90 615 GLY C C 1
ATOM 3201 O O . GLY C 2 97 ? 96.234 -6.473 -14.934 1.00 43.66 615 GLY C O 1
ATOM 3202 N N . LYS C 2 98 ? 97.554 -7.820 -16.187 1.00 45.79 616 LYS C N 1
ATOM 3203 C CA . LYS C 2 98 ? 97.409 -8.941 -15.257 1.00 46.65 616 LYS C CA 1
ATOM 3204 C C . LYS C 2 98 ? 98.659 -9.108 -14.364 1.00 46.24 616 LYS C C 1
ATOM 3205 O O . LYS C 2 98 ? 98.841 -10.171 -13.768 1.00 46.65 616 LYS C O 1
ATOM 3211 N N . SER C 2 99 ? 99.477 -8.038 -14.214 1.00 45.06 617 SER C N 1
ATOM 3212 C CA . SER C 2 99 ? 100.729 -8.090 -13.470 1.00 44.47 617 SER C CA 1
ATOM 3213 C C . SER C 2 99 ? 100.592 -8.084 -11.955 1.00 43.75 617 SER C C 1
ATOM 3214 O O . SER C 2 99 ? 101.570 -8.366 -11.260 1.00 44.49 617 SER C O 1
ATOM 3217 N N . VAL C 2 100 ? 99.420 -7.716 -11.433 1.00 42.47 618 VAL C N 1
ATOM 3218 C CA . VAL C 2 100 ? 99.219 -7.638 -9.995 1.00 41.31 618 VAL C CA 1
ATOM 3219 C C . VAL C 2 100 ? 97.971 -8.422 -9.562 1.00 40.59 618 VAL C C 1
ATOM 3220 O O . VAL C 2 100 ? 96.908 -7.835 -9.397 1.00 39.74 618 VAL C O 1
ATOM 3224 N N . PRO C 2 101 ? 98.078 -9.754 -9.386 1.00 40.43 619 PRO C N 1
ATOM 3225 C CA . PRO C 2 101 ? 96.919 -10.513 -8.871 1.00 39.61 619 PRO C CA 1
ATOM 3226 C C . PRO C 2 101 ? 96.526 -10.003 -7.488 1.00 38.48 619 PRO C C 1
ATOM 3227 O O . PRO C 2 101 ? 97.377 -9.525 -6.724 1.00 39.36 619 PRO C O 1
ATOM 3231 N N . LYS C 2 102 ? 95.229 -10.055 -7.190 1.00 36.55 620 LYS C N 1
ATOM 3232 C CA . LYS C 2 102 ? 94.699 -9.542 -5.944 1.00 35.61 620 LYS C CA 1
ATOM 3233 C C . LYS C 2 102 ? 95.039 -10.403 -4.741 1.00 36.58 620 LYS C C 1
ATOM 3234 O O . LYS C 2 102 ? 95.145 -11.628 -4.857 1.00 37.99 620 LYS C O 1
ATOM 3240 N N . THR C 2 103 ? 95.233 -9.759 -3.590 1.00 35.85 621 THR C N 1
ATOM 3241 C CA . THR C 2 103 ? 95.445 -10.458 -2.334 1.00 36.16 621 THR C CA 1
ATOM 3242 C C . THR C 2 103 ? 94.079 -10.576 -1.630 1.00 35.65 621 THR C C 1
ATOM 3243 O O . THR C 2 103 ? 93.318 -9.604 -1.547 1.00 35.31 621 THR C O 1
ATOM 3247 N N . VAL C 2 104 ? 93.756 -11.778 -1.155 1.00 34.97 622 VAL C N 1
ATOM 3248 C CA . VAL C 2 104 ? 92.496 -12.036 -0.474 1.00 34.36 622 VAL C CA 1
ATOM 3249 C C . VAL C 2 104 ? 92.448 -11.324 0.872 1.00 33.80 622 VAL C C 1
ATOM 3250 O O . VAL C 2 104 ? 93.339 -11.491 1.693 1.00 34.92 622 VAL C O 1
ATOM 3254 N N . THR C 2 105 ? 91.417 -10.500 1.076 1.00 32.78 623 THR C N 1
ATOM 3255 C CA . THR C 2 105 ? 91.198 -9.785 2.328 1.00 31.78 623 THR C CA 1
ATOM 3256 C C . THR C 2 105 ? 90.402 -10.693 3.300 1.00 31.23 623 THR C C 1
ATOM 3257 O O . THR C 2 105 ? 89.859 -11.728 2.889 1.00 31.53 623 THR C O 1
ATOM 3261 N N . ALA C 2 106 ? 90.265 -10.279 4.582 1.00 30.16 624 ALA C N 1
ATOM 3262 C CA . ALA C 2 106 ? 89.484 -11.055 5.536 1.00 30.57 624 ALA C CA 1
ATOM 3263 C C . ALA C 2 106 ? 88.017 -11.180 5.060 1.00 30.19 624 ALA C C 1
ATOM 3264 O O . ALA C 2 106 ? 87.415 -12.241 5.216 1.00 30.86 6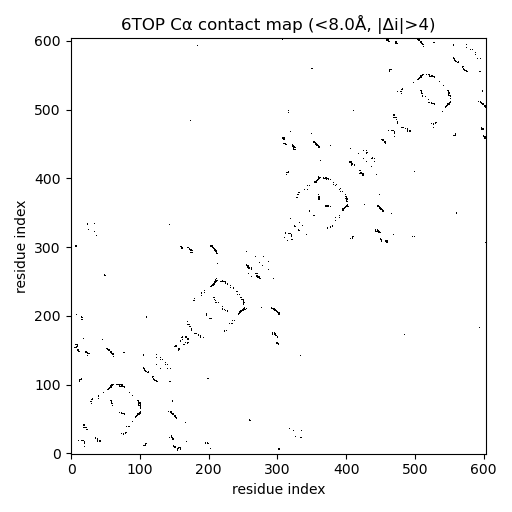24 ALA C O 1
ATOM 3266 N N . LYS C 2 107 ? 87.458 -10.114 4.458 1.00 29.50 625 LYS C N 1
ATOM 3267 C CA . LYS C 2 107 ? 86.056 -10.168 4.001 1.00 28.61 625 LYS C CA 1
ATOM 3268 C C . LYS C 2 107 ? 85.887 -11.156 2.859 1.00 29.45 625 LYS C C 1
ATOM 3269 O O . LYS C 2 107 ? 84.947 -11.967 2.882 1.00 29.04 625 LYS C O 1
ATOM 3275 N N . ILE C 2 108 ? 86.826 -11.149 1.891 1.00 29.96 626 ILE C N 1
ATOM 3276 C CA . ILE C 2 108 ? 86.762 -12.113 0.781 1.00 31.09 626 ILE C CA 1
ATOM 3277 C C . ILE C 2 108 ? 86.897 -13.534 1.320 1.00 32.64 626 ILE C C 1
ATOM 3278 O O . ILE C 2 108 ? 86.125 -14.412 0.937 1.00 33.46 626 ILE C O 1
ATOM 3283 N N . ALA C 2 109 ? 87.818 -13.741 2.273 1.00 32.61 627 ALA C N 1
ATOM 3284 C CA . ALA C 2 109 ? 88.016 -15.054 2.889 1.00 33.43 627 ALA C CA 1
ATOM 3285 C C . ALA C 2 109 ? 86.762 -15.539 3.644 1.00 33.92 627 ALA C C 1
ATOM 3286 O O . ALA C 2 109 ? 86.449 -16.723 3.611 1.00 34.25 627 ALA C O 1
ATOM 3288 N N . GLU C 2 110 ? 86.022 -14.623 4.285 1.00 33.27 628 GLU C N 1
ATOM 3289 C CA . GLU C 2 110 ? 84.797 -14.991 4.997 1.00 33.64 628 GLU C CA 1
ATOM 3290 C C . GLU C 2 110 ? 83.740 -15.537 4.020 1.00 33.88 628 GLU C C 1
ATOM 3291 O O . GLU C 2 110 ? 82.963 -16.422 4.367 1.00 35.11 628 GLU C O 1
ATOM 3297 N N . ARG C 2 111 ? 83.702 -14.978 2.812 1.00 33.30 629 ARG C N 1
ATOM 3298 C CA . ARG C 2 111 ? 82.716 -15.320 1.803 1.00 33.62 629 ARG C CA 1
ATOM 3299 C C . ARG C 2 111 ? 83.003 -16.568 1.00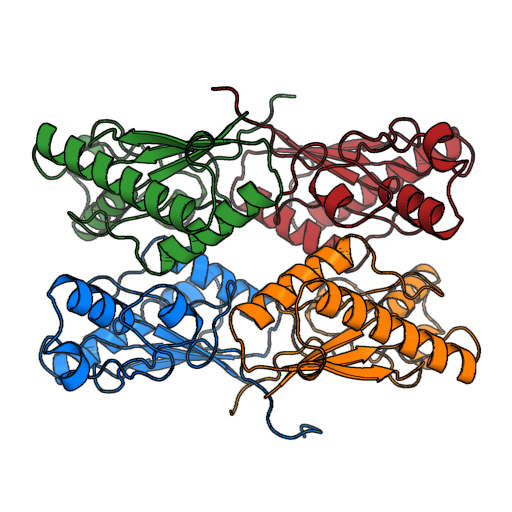2 1.00 35.25 629 ARG C C 1
ATOM 3300 O O . ARG C 2 111 ? 82.091 -17.081 0.347 1.00 35.12 629 ARG C O 1
ATOM 3308 N N . HIS C 2 112 ? 84.261 -17.034 1.003 1.00 35.99 630 HIS C N 1
ATOM 3309 C CA . HIS C 2 112 ? 84.647 -18.203 0.220 1.00 37.61 630 HIS C CA 1
ATOM 3310 C C . HIS C 2 112 ? 85.462 -19.177 1.043 1.00 39.96 630 HIS C C 1
ATOM 3311 O O . HIS C 2 112 ? 86.561 -18.838 1.475 1.00 39.94 630 HIS C O 1
ATOM 3318 N N . ASP C 2 113 ? 84.947 -20.388 1.228 1.00 41.94 631 ASP C N 1
ATOM 3319 C CA . ASP C 2 113 ? 85.611 -21.412 2.025 1.00 44.86 631 ASP C CA 1
ATOM 3320 C C . ASP C 2 113 ? 86.987 -21.811 1.502 1.00 46.12 631 ASP C C 1
ATOM 3321 O O . ASP C 2 113 ? 87.853 -22.173 2.296 1.00 47.63 631 ASP C O 1
ATOM 3326 N N . PHE C 2 114 ? 87.201 -21.726 0.183 1.00 45.27 632 PHE C N 1
ATOM 3327 C CA . PHE C 2 114 ? 88.471 -22.128 -0.432 1.00 44.70 632 PHE C CA 1
ATOM 3328 C C . PHE C 2 114 ? 89.550 -21.028 -0.442 1.00 43.64 632 PHE C C 1
ATOM 3329 O O . PHE C 2 114 ? 90.672 -21.282 -0.897 1.00 43.47 632 PHE C O 1
ATOM 3337 N N . LEU C 2 115 ? 89.221 -19.819 0.047 1.00 42.42 633 LEU C N 1
ATOM 3338 C CA . LEU C 2 115 ? 90.176 -18.718 0.069 1.00 42.20 633 LEU C CA 1
ATOM 3339 C C . LEU C 2 115 ? 90.499 -18.328 1.498 1.00 42.45 633 LEU C C 1
ATOM 3340 O O . LEU C 2 115 ? 89.603 -18.245 2.339 1.00 43.22 633 LEU C O 1
ATOM 3345 N N . LYS C 2 116 ? 91.776 -18.058 1.765 1.00 41.69 634 LYS C N 1
ATOM 3346 C CA . LYS C 2 116 ? 92.244 -17.633 3.077 1.00 41.73 634 LYS C CA 1
ATOM 3347 C C . LYS C 2 116 ? 92.845 -16.237 2.954 1.00 40.67 634 LYS C C 1
ATOM 3348 O O . LYS C 2 116 ? 93.442 -15.905 1.928 1.00 40.44 634 LYS C O 1
ATOM 3354 N N . GLU C 2 117 ? 92.746 -15.429 4.014 1.00 39.30 635 GLU C N 1
ATOM 3355 C CA . GLU C 2 117 ? 93.326 -14.086 4.031 1.00 39.30 635 GLU C CA 1
ATOM 3356 C C . GLU C 2 117 ? 94.836 -14.143 3.741 1.00 39.80 635 GLU C C 1
ATOM 3357 O O . GLU C 2 117 ? 95.532 -14.998 4.291 1.00 40.20 635 GLU C O 1
ATOM 3363 N N . GLY C 2 118 ? 95.304 -13.311 2.822 1.00 39.59 636 GLY C N 1
ATOM 3364 C CA . GLY C 2 118 ? 96.715 -13.315 2.448 1.00 39.93 636 GLY C CA 1
ATOM 3365 C C . GLY C 2 118 ? 97.018 -14.109 1.189 1.00 40.55 636 GLY C C 1
ATOM 3366 O O . GLY C 2 118 ? 98.088 -13.940 0.600 1.00 41.47 636 GLY C O 1
ATOM 3367 N N . ASP C 2 119 ? 96.083 -14.980 0.742 1.00 40.42 637 ASP C N 1
ATOM 3368 C CA . ASP C 2 119 ? 96.283 -15.736 -0.504 1.00 40.94 637 ASP C CA 1
ATOM 3369 C C . ASP C 2 119 ? 96.378 -14.765 -1.677 1.00 41.28 637 ASP C C 1
ATOM 3370 O O . ASP C 2 119 ? 95.585 -13.826 -1.742 1.00 41.49 637 ASP C O 1
ATOM 3375 N N . VAL C 2 120 ? 97.340 -14.964 -2.578 1.00 41.19 638 VAL C N 1
ATOM 3376 C CA . VAL C 2 120 ? 97.467 -14.107 -3.748 1.00 41.84 638 VAL C CA 1
ATOM 3377 C C . VAL C 2 120 ? 96.952 -14.916 -4.927 1.00 41.95 638 VAL C C 1
ATOM 3378 O O . VAL C 2 120 ? 97.406 -16.046 -5.143 1.00 42.76 638 VAL C O 1
ATOM 3382 N N . LEU C 2 121 ? 96.000 -14.353 -5.674 1.00 41.17 639 LEU C N 1
ATOM 3383 C CA . LEU C 2 121 ? 95.320 -15.028 -6.779 1.00 41.22 639 LEU C CA 1
ATOM 3384 C C . LEU C 2 121 ? 96.137 -15.112 -8.070 1.00 42.61 639 LEU C C 1
ATOM 3385 O O . LEU C 2 121 ? 95.651 -14.747 -9.144 1.00 42.75 639 LEU C O 1
ATOM 3390 N N . THR C 2 122 ? 97.360 -15.642 -7.970 1.00 43.59 640 THR C N 1
ATOM 3391 C CA . THR C 2 122 ? 98.255 -15.817 -9.116 1.00 46.09 640 THR C CA 1
ATOM 3392 C C . THR C 2 122 ? 97.722 -16.913 -10.059 1.00 47.77 640 THR C C 1
ATOM 3393 O O . THR C 2 122 ? 96.874 -17.717 -9.650 1.00 47.46 640 THR C O 1
ATOM 3397 N N . GLU C 2 123 ? 98.272 -17.010 -11.291 1.00 49.53 641 GLU C N 1
ATOM 3398 C CA . GLU C 2 123 ? 97.873 -18.056 -12.232 1.00 51.59 641 GLU C CA 1
ATOM 3399 C C . GLU C 2 123 ? 98.135 -19.443 -11.635 1.00 52.71 641 GLU C C 1
ATOM 3400 O O . GLU C 2 123 ? 97.307 -20.338 -11.785 1.00 53.13 641 GLU C O 1
ATOM 3406 N N . GLU C 2 124 ? 99.265 -19.600 -10.916 1.00 52.92 642 GLU C N 1
ATOM 3407 C CA . GLU C 2 124 ? 99.632 -20.862 -10.275 1.00 53.94 642 GLU C CA 1
ATOM 3408 C C . GLU C 2 124 ? 98.663 -21.227 -9.145 1.00 53.49 642 GLU C C 1
ATOM 3409 O O . GLU C 2 124 ? 98.379 -22.405 -8.933 1.00 54.28 642 GLU C O 1
ATOM 3415 N N . PHE C 2 125 ? 98.143 -20.221 -8.429 1.00 51.86 643 PHE C N 1
ATOM 3416 C CA . PHE C 2 125 ? 97.175 -20.459 -7.368 1.00 51.31 643 PHE C CA 1
ATOM 3417 C C . PHE C 2 125 ? 95.825 -20.886 -7.962 1.00 51.45 643 PHE C C 1
ATOM 3418 O O . PHE C 2 125 ? 95.162 -21.768 -7.415 1.00 51.76 643 PHE C O 1
ATOM 3426 N N . VAL C 2 126 ? 95.396 -20.227 -9.046 1.00 51.50 644 VAL C N 1
ATOM 3427 C CA . VAL C 2 126 ? 94.074 -20.460 -9.632 1.00 52.71 644 VAL C CA 1
ATOM 3428 C C . VAL C 2 126 ? 93.988 -21.733 -10.483 1.00 54.75 644 VAL C C 1
ATOM 3429 O O . VAL C 2 126 ? 92.964 -22.414 -10.452 1.00 55.13 644 VAL C O 1
ATOM 3433 N N . ALA C 2 127 ? 95.060 -22.066 -11.207 1.00 55.83 645 ALA C N 1
ATOM 3434 C CA . ALA C 2 127 ? 95.122 -23.233 -12.096 1.00 57.90 645 ALA C CA 1
ATOM 3435 C C . ALA C 2 127 ? 94.547 -24.558 -11.545 1.00 59.75 645 ALA C C 1
ATOM 3436 O O . ALA C 2 127 ? 93.780 -25.193 -12.274 1.00 60.31 645 ALA C O 1
ATOM 3438 N N . PRO C 2 128 ? 94.882 -25.032 -10.317 1.00 60.23 646 PRO C N 1
ATOM 3439 C CA . PRO C 2 128 ? 94.365 -26.344 -9.887 1.00 60.01 646 PRO C CA 1
ATOM 3440 C C . PRO C 2 128 ? 92.963 -26.354 -9.298 1.00 58.86 646 PRO C C 1
ATOM 3441 O O . PRO C 2 128 ? 92.463 -27.425 -8.962 1.00 59.29 646 PRO C O 1
ATOM 3445 N N . LEU C 2 129 ? 92.331 -25.186 -9.160 1.00 57.20 647 LEU C N 1
ATOM 3446 C CA . LEU C 2 129 ? 91.000 -25.078 -8.566 1.00 56.19 647 LEU C CA 1
ATOM 3447 C C . LEU C 2 129 ? 89.877 -25.591 -9.476 1.00 55.51 647 LEU C C 1
ATOM 3448 O O . LEU C 2 129 ? 90.096 -25.810 -10.662 1.00 56.13 647 LEU C O 1
ATOM 3453 N N . THR C 2 130 ? 88.669 -25.797 -8.920 1.00 54.54 648 THR C N 1
ATOM 3454 C CA . THR C 2 130 ? 87.525 -26.231 -9.729 1.00 54.03 648 THR C CA 1
ATOM 3455 C C . THR C 2 130 ? 87.105 -25.087 -10.681 1.00 53.92 648 THR C C 1
ATOM 3456 O O . THR C 2 130 ? 87.469 -23.935 -10.450 1.00 54.50 648 THR C O 1
ATOM 3460 N N . GLU C 2 131 ? 86.299 -25.385 -11.705 1.00 53.03 649 GLU C N 1
ATOM 3461 C CA . GLU C 2 131 ? 85.821 -24.366 -12.642 1.00 52.41 649 GLU C CA 1
ATOM 3462 C C . GLU C 2 131 ? 85.091 -23.213 -11.924 1.00 50.30 649 GLU C C 1
ATOM 3463 O O . GLU C 2 131 ? 85.333 -22.038 -12.224 1.00 50.05 649 GLU C O 1
ATOM 3469 N N . GLU C 2 132 ? 84.234 -23.547 -10.951 1.00 48.19 650 GLU C N 1
ATOM 3470 C CA . GLU C 2 132 ? 83.512 -22.527 -10.190 1.00 47.12 650 GLU C CA 1
ATOM 3471 C C . GLU C 2 132 ? 84.469 -21.679 -9.347 1.00 45.88 650 GLU C C 1
ATOM 3472 O O . GLU C 2 132 ? 84.313 -20.459 -9.287 1.00 45.42 650 GLU C O 1
ATOM 3475 N N . GLN C 2 133 ? 85.465 -22.315 -8.716 1.00 44.94 651 GLN C N 1
ATOM 3476 C CA . GLN C 2 133 ? 86.448 -21.594 -7.897 1.00 44.66 651 GLN C CA 1
ATOM 3477 C C . GLN C 2 133 ? 87.311 -20.674 -8.759 1.00 43.98 651 GLN C C 1
ATOM 3478 O O . GLN C 2 133 ? 87.586 -19.533 -8.367 1.00 44.00 651 GLN C O 1
ATOM 3484 N N . GLN C 2 134 ? 87.698 -21.152 -9.954 1.00 43.29 652 GLN C N 1
ATOM 3485 C CA . GLN C 2 134 ? 88.482 -20.369 -10.906 1.00 42.83 652 GLN C CA 1
ATOM 3486 C C . GLN C 2 134 ? 87.673 -19.136 -11.336 1.00 41.85 652 GLN C C 1
ATOM 3487 O O . GLN C 2 134 ? 88.231 -18.044 -11.426 1.00 42.00 652 GLN C O 1
ATOM 3493 N N . SER C 2 135 ? 86.369 -19.306 -11.583 1.00 40.46 653 SER C N 1
ATOM 3494 C CA . SER C 2 135 ? 85.520 -18.183 -11.980 1.00 39.80 653 SER C CA 1
ATOM 3495 C C . SER C 2 135 ? 85.457 -17.118 -10.876 1.00 38.95 653 SER C C 1
ATOM 3496 O O . SER C 2 135 ? 85.488 -15.920 -11.178 1.00 38.95 653 SER C O 1
ATOM 3499 N N . VAL C 2 136 ? 85.423 -17.554 -9.605 1.00 37.46 654 VAL C N 1
ATOM 3500 C CA . VAL C 2 136 ? 85.420 -16.626 -8.471 1.00 36.34 654 VAL C CA 1
ATOM 3501 C C . VAL C 2 136 ? 86.733 -15.833 -8.446 1.00 35.67 654 VAL C C 1
ATOM 3502 O O . VAL C 2 136 ? 86.712 -14.608 -8.335 1.00 35.36 654 VAL C O 1
ATOM 3506 N N . CYS C 2 137 ? 87.868 -16.537 -8.549 1.00 35.49 655 CYS C N 1
ATOM 3507 C CA . CYS C 2 137 ? 89.170 -15.882 -8.512 1.00 36.19 655 CYS C CA 1
ATOM 3508 C C . CYS C 2 137 ? 89.372 -14.916 -9.662 1.00 36.69 655 CYS C C 1
ATOM 3509 O O . CYS C 2 137 ? 89.860 -13.807 -9.445 1.00 36.83 655 CYS C O 1
ATOM 3512 N N . ASP C 2 138 ? 89.027 -15.336 -10.897 1.00 36.77 656 ASP C N 1
ATOM 3513 C CA . ASP C 2 138 ? 89.192 -14.487 -12.082 1.00 36.48 656 ASP C CA 1
ATOM 3514 C C . ASP C 2 138 ? 88.332 -13.225 -11.926 1.00 35.58 656 ASP C C 1
ATOM 3515 O O . ASP C 2 138 ? 88.815 -12.118 -12.191 1.00 36.36 656 ASP C O 1
ATOM 3520 N N . GLN C 2 139 ? 87.096 -13.374 -11.390 1.00 34.13 657 GLN C N 1
ATOM 3521 C CA . GLN C 2 139 ? 86.269 -12.194 -11.133 1.00 33.02 657 GLN C CA 1
ATOM 3522 C C . GLN C 2 139 ? 86.957 -11.234 -10.148 1.00 33.43 657 GLN C C 1
ATOM 3523 O O . GLN C 2 139 ? 86.980 -10.021 -10.384 1.00 33.55 657 GLN C O 1
ATOM 3529 N N . LEU C 2 140 ? 87.514 -11.770 -9.066 1.00 33.66 658 LEU C N 1
ATOM 3530 C CA . LEU C 2 140 ? 88.185 -10.933 -8.066 1.00 33.76 658 LEU C CA 1
ATOM 3531 C C . LEU C 2 140 ? 89.366 -10.167 -8.652 1.00 34.02 658 LEU C C 1
ATOM 3532 O O . LEU C 2 140 ? 89.622 -9.060 -8.210 1.00 34.05 658 LEU C O 1
ATOM 3537 N N . ASN C 2 141 ? 90.054 -10.738 -9.664 1.00 33.68 659 ASN C N 1
ATOM 3538 C CA . ASN C 2 141 ? 91.173 -10.072 -10.327 1.00 34.30 659 ASN C CA 1
ATOM 3539 C C . ASN C 2 141 ? 90.724 -8.987 -11.313 1.00 34.06 659 ASN C C 1
ATOM 3540 O O . ASN C 2 141 ? 91.508 -8.077 -11.601 1.00 34.29 659 ASN C O 1
ATOM 3545 N N . ARG C 2 142 ? 89.477 -9.078 -11.839 1.00 33.34 660 ARG C N 1
ATOM 3546 C CA . ARG C 2 142 ? 88.956 -8.070 -12.770 1.00 33.16 660 ARG C CA 1
ATOM 3547 C C . ARG C 2 142 ? 88.406 -6.920 -11.944 1.00 33.09 660 ARG C C 1
ATOM 3548 O O . ARG C 2 142 ? 87.192 -6.813 -11.744 1.00 32.59 660 ARG C O 1
ATOM 3556 N N . ARG C 2 143 ? 89.313 -6.084 -11.413 1.00 31.98 661 ARG C N 1
ATOM 3557 C CA . ARG C 2 143 ? 88.890 -5.024 -10.514 1.00 30.87 661 ARG C CA 1
ATOM 3558 C C . ARG C 2 143 ? 89.679 -3.736 -10.614 1.00 30.83 661 ARG C C 1
ATOM 3559 O O . ARG C 2 143 ? 90.802 -3.708 -11.132 1.00 32.29 661 ARG C O 1
ATOM 3567 N N . THR C 2 144 ? 89.095 -2.678 -10.050 1.00 30.03 662 THR C N 1
ATOM 3568 C CA . THR C 2 144 ? 89.772 -1.419 -9.825 1.00 30.35 662 THR C CA 1
ATOM 3569 C C . THR C 2 144 ? 89.868 -1.242 -8.298 1.00 29.56 662 THR C C 1
ATOM 3570 O O . THR C 2 144 ? 88.875 -1.447 -7.562 1.00 28.38 662 THR C O 1
ATOM 3574 N N . GLU C 2 145 ? 91.077 -0.914 -7.838 1.00 29.44 663 GLU C N 1
ATOM 3575 C CA . GLU C 2 145 ? 91.399 -0.628 -6.444 1.00 29.48 663 GLU C CA 1
ATOM 3576 C C . GLU C 2 145 ? 91.450 0.884 -6.260 1.00 30.32 663 GLU C C 1
ATOM 3577 O O . GLU C 2 145 ? 91.815 1.614 -7.178 1.00 30.90 663 GLU C O 1
ATOM 3583 N N . PHE C 2 146 ? 91.152 1.341 -5.042 1.00 29.86 664 PHE C N 1
ATOM 3584 C CA . PHE C 2 146 ? 91.215 2.760 -4.698 1.00 30.13 664 PHE C CA 1
ATOM 3585 C C . PHE C 2 146 ? 92.010 2.972 -3.435 1.00 31.27 664 PHE C C 1
ATOM 3586 O O . PHE C 2 146 ? 91.986 2.136 -2.537 1.00 31.51 664 PHE C O 1
ATOM 3594 N N . ARG C 2 147 ? 92.625 4.143 -3.321 1.00 31.85 665 ARG C N 1
ATOM 3595 C CA . ARG C 2 147 ? 93.277 4.544 -2.075 1.00 33.45 665 ARG C CA 1
ATOM 3596 C C . ARG C 2 147 ? 93.131 6.054 -1.961 1.00 33.84 665 ARG C C 1
ATOM 3597 O O . ARG C 2 147 ? 93.361 6.767 -2.944 1.00 33.86 665 ARG C O 1
ATOM 3605 N N . VAL C 2 148 ? 92.682 6.535 -0.795 1.00 33.67 666 VAL C N 1
ATOM 3606 C CA . VAL C 2 148 ? 92.516 7.964 -0.562 1.00 35.08 666 VAL C CA 1
ATOM 3607 C C . VAL C 2 148 ? 93.862 8.543 -0.159 1.00 36.33 666 VAL C C 1
ATOM 3608 O O . VAL C 2 148 ? 94.487 8.040 0.781 1.00 36.41 666 VAL C O 1
ATOM 3612 N N . ILE C 2 149 ? 94.327 9.573 -0.878 1.00 36.80 667 ILE C N 1
ATOM 3613 C CA . ILE C 2 149 ? 95.637 10.172 -0.607 1.00 38.91 667 ILE C CA 1
ATOM 3614 C C . ILE C 2 149 ? 95.551 11.708 -0.513 1.00 41.79 667 ILE C C 1
ATOM 3615 O O . ILE C 2 149 ? 94.524 12.302 -0.839 1.00 41.39 667 ILE C O 1
ATOM 3620 N N . GLU C 2 150 ? 96.637 12.345 -0.059 1.00 44.95 668 GLU C N 1
ATOM 3621 C CA . GLU C 2 150 ? 96.759 13.798 -0.008 1.00 48.60 668 GLU C CA 1
ATOM 3622 C C . GLU C 2 150 ? 97.213 14.257 -1.398 1.00 51.66 668 GLU C C 1
ATOM 3623 O O . GLU C 2 150 ? 98.117 13.608 -1.989 1.00 52.98 668 GLU C O 1
ATOM 3630 N N . SER D 2 1 ? 101.647 8.066 -3.482 1.00 63.22 -15 SER D N 1
ATOM 3631 C CA . SER D 2 1 ? 101.646 9.254 -2.634 1.00 63.42 -15 SER D CA 1
ATOM 3632 C C . SER D 2 1 ? 101.312 8.933 -1.142 1.00 62.10 -15 SER D C 1
ATOM 3633 O O . SER D 2 1 ? 101.232 7.763 -0.772 1.00 62.51 -15 SER D O 1
ATOM 3636 N N . SER D 2 2 ? 101.149 9.972 -0.288 1.00 60.01 -14 SER D N 1
ATOM 3637 C CA . SER D 2 2 ? 100.865 9.810 1.131 1.00 58.42 -14 SER D CA 1
ATOM 3638 C C . SER D 2 2 ? 99.376 9.555 1.376 1.00 55.89 -14 SER D C 1
ATOM 3639 O O . SER D 2 2 ? 98.533 10.378 1.020 1.00 55.98 -14 SER D O 1
ATOM 3642 N N . GLY D 2 3 ? 99.071 8.428 2.000 1.00 53.37 -13 GLY D N 1
ATOM 3643 C CA . GLY D 2 3 ? 97.693 8.088 2.322 1.00 51.66 -13 GLY D CA 1
ATOM 3644 C C . GLY D 2 3 ? 97.186 8.906 3.490 1.00 49.80 -13 GLY D C 1
ATOM 3645 O O . GLY D 2 3 ? 97.975 9.347 4.329 1.00 50.26 -13 GLY D O 1
ATOM 3646 N N . VAL D 2 4 ? 95.883 9.157 3.534 1.00 47.86 -12 VAL D N 1
ATOM 3647 C CA . VAL D 2 4 ? 95.303 9.905 4.654 1.00 46.56 -12 VAL D CA 1
ATOM 3648 C C . VAL D 2 4 ? 94.936 8.917 5.769 1.00 44.88 -12 VAL D C 1
ATOM 3649 O O . VAL D 2 4 ? 94.594 7.761 5.478 1.00 43.82 -12 VAL D O 1
ATOM 3653 N N . ASP D 2 5 ? 95.016 9.349 7.038 1.00 44.38 -11 ASP D N 1
ATOM 3654 C CA . ASP D 2 5 ? 94.618 8.472 8.144 1.00 43.96 -11 ASP D CA 1
ATOM 3655 C C . ASP D 2 5 ? 93.106 8.382 8.197 1.00 41.44 -11 ASP D C 1
ATOM 3656 O O . ASP D 2 5 ? 92.432 9.402 8.032 1.00 41.92 -11 ASP D O 1
ATOM 3661 N N . LEU D 2 6 ? 92.572 7.173 8.422 1.00 38.86 -10 LEU D N 1
ATOM 3662 C CA . LEU D 2 6 ? 91.140 7.006 8.539 1.00 37.02 -10 LEU D CA 1
ATOM 3663 C C . LEU D 2 6 ? 90.759 7.417 9.961 1.00 35.36 -10 LEU D C 1
ATOM 3664 O O . LEU D 2 6 ? 90.996 6.680 10.916 1.00 34.44 -10 LEU D O 1
ATOM 3669 N N . GLY D 2 7 ? 90.256 8.628 10.084 1.00 33.79 -9 GLY D N 1
ATOM 3670 C CA . GLY D 2 7 ? 89.846 9.149 11.380 1.00 32.21 -9 GLY D CA 1
ATOM 3671 C C . GLY D 2 7 ? 88.727 10.159 11.270 1.00 30.71 -9 GLY D C 1
ATOM 3672 O O . GLY D 2 7 ? 88.227 10.441 10.170 1.00 32.68 -9 GLY D O 1
ATOM 3673 N N . THR D 2 8 ? 88.329 10.721 12.404 1.00 26.30 -8 THR D N 1
ATOM 3674 C CA . THR D 2 8 ? 87.287 11.748 12.416 1.00 24.34 -8 THR D CA 1
ATOM 3675 C C . THR D 2 8 ? 87.850 13.169 12.551 1.00 25.22 -8 THR D C 1
ATOM 3676 O O . THR D 2 8 ? 87.086 14.118 12.363 1.00 25.75 -8 THR D O 1
ATOM 3680 N N . GLU D 2 9 ? 89.132 13.331 12.949 1.00 25.51 -7 GLU D N 1
ATOM 3681 C CA . GLU D 2 9 ? 89.646 14.682 13.159 1.00 27.41 -7 GLU D CA 1
ATOM 3682 C C . GLU D 2 9 ? 89.837 15.435 11.854 1.00 30.12 -7 GLU D C 1
ATOM 3683 O O . GLU D 2 9 ? 89.596 16.644 11.813 1.00 30.89 -7 GLU D O 1
ATOM 3689 N N . ASN D 2 10 ? 90.306 14.745 10.802 1.00 31.47 -6 ASN D N 1
ATOM 3690 C CA . ASN D 2 10 ? 90.632 15.434 9.551 1.00 34.42 -6 ASN D CA 1
ATOM 3691 C C . ASN D 2 10 ? 89.812 15.017 8.337 1.00 36.33 -6 ASN D C 1
ATOM 3692 O O . ASN D 2 10 ? 89.904 15.695 7.316 1.00 38.13 -6 ASN D O 1
ATOM 3697 N N . LEU D 2 11 ? 89.086 13.889 8.418 1.00 35.91 -5 LEU D N 1
ATOM 3698 C CA . LEU D 2 11 ? 88.265 13.350 7.314 1.00 36.68 -5 LEU D CA 1
ATOM 3699 C C . LEU D 2 11 ? 86.801 13.212 7.762 1.00 34.85 -5 LEU D C 1
ATOM 3700 O O . LEU D 2 11 ? 86.566 12.831 8.904 1.00 34.22 -5 LEU D O 1
ATOM 3705 N N . TYR D 2 12 ? 85.825 13.404 6.837 1.00 33.35 -4 TYR D N 1
ATOM 3706 C CA . TYR D 2 12 ? 84.395 13.143 7.084 1.00 32.66 -4 TYR D CA 1
ATOM 3707 C C . TYR D 2 12 ? 84.029 11.905 6.216 1.00 33.34 -4 TYR D C 1
ATOM 3708 O O . TYR D 2 12 ? 84.052 12.009 4.982 1.00 32.36 -4 TYR D O 1
ATOM 3717 N N . PHE D 2 13 ? 83.833 10.707 6.853 1.00 34.22 -3 PHE D N 1
ATOM 3718 C CA . PHE D 2 13 ? 83.538 9.411 6.208 1.00 34.52 -3 PHE D CA 1
ATOM 3719 C C . PHE D 2 13 ? 82.289 8.841 6.849 1.00 35.05 -3 PHE D C 1
ATOM 3720 O O . PHE D 2 13 ? 82.218 8.765 8.075 1.00 35.27 -3 PHE D O 1
ATOM 3728 N N . GLN D 2 14 ? 81.256 8.522 6.032 1.00 34.58 -2 GLN D N 1
ATOM 3729 C CA . GLN D 2 14 ? 79.938 8.115 6.518 1.00 33.98 -2 GLN D CA 1
ATOM 3730 C C . GLN D 2 14 ? 79.945 7.033 7.569 1.00 33.23 -2 GLN D C 1
ATOM 3731 O O . GLN D 2 14 ? 79.171 7.127 8.513 1.00 34.50 -2 GLN D O 1
ATOM 3737 N N . SER D 2 15 ? 80.829 6.049 7.454 1.00 32.25 -1 SER D N 1
ATOM 3738 C CA . SER D 2 15 ? 80.907 4.907 8.370 1.00 31.95 -1 SER D CA 1
ATOM 3739 C C . SER D 2 15 ? 81.707 5.118 9.619 1.00 31.05 -1 SER D C 1
ATOM 3740 O O . SER D 2 15 ? 81.738 4.231 10.487 1.00 31.95 -1 SER D O 1
ATOM 3743 N N . LEU D 2 16 ? 82.367 6.297 9.751 1.00 28.84 534 LEU D N 1
ATOM 3744 C CA . LEU D 2 16 ? 83.192 6.574 10.914 1.00 27.59 534 LEU D CA 1
ATOM 3745 C C . LEU D 2 16 ? 82.889 7.991 11.344 1.00 26.65 534 LEU D C 1
ATOM 3746 O O . LEU D 2 16 ? 83.513 8.955 10.876 1.00 27.22 534 LEU D O 1
ATOM 3751 N N . GLN D 2 17 ? 81.885 8.114 12.215 1.00 24.90 535 GLN D N 1
ATOM 3752 C CA . GLN D 2 17 ? 81.388 9.399 12.669 1.00 23.71 535 GLN D CA 1
ATOM 3753 C C . GLN D 2 17 ? 81.887 9.728 14.067 1.00 23.40 535 GLN D C 1
ATOM 3754 O O . GLN D 2 17 ? 82.105 8.836 14.885 1.00 24.21 535 GLN D O 1
ATOM 3760 N N . ASN D 2 18 ? 81.979 11.031 14.371 1.00 22.53 536 ASN D N 1
ATOM 3761 C CA . ASN D 2 18 ? 82.207 11.465 15.746 1.00 21.37 536 ASN D CA 1
ATOM 3762 C C . ASN D 2 18 ? 80.980 11.072 16.580 1.00 21.52 536 ASN D C 1
ATOM 3763 O O . ASN D 2 18 ? 79.852 11.023 16.047 1.00 22.73 536 ASN D O 1
ATOM 3768 N N . ILE D 2 19 ? 81.201 10.871 17.884 1.00 19.67 537 ILE D N 1
ATOM 3769 C CA . ILE D 2 19 ? 80.142 10.677 18.843 1.00 20.41 537 ILE D CA 1
ATOM 3770 C C . ILE D 2 19 ? 79.982 12.036 19.512 1.00 20.28 537 ILE D C 1
ATOM 3771 O O . ILE D 2 19 ? 80.983 12.588 19.971 1.00 20.37 537 ILE D O 1
ATOM 3776 N N . PHE D 2 20 ? 78.762 12.558 19.597 1.00 21.19 538 PHE D N 1
ATOM 3777 C CA . PHE D 2 20 ? 78.529 13.848 20.275 1.00 21.91 538 PHE D CA 1
ATOM 3778 C C . PHE D 2 20 ? 77.685 13.588 21.527 1.00 21.63 538 PHE D C 1
ATOM 3779 O O . PHE D 2 20 ? 76.885 12.629 21.550 1.00 21.82 538 PHE D O 1
ATOM 3787 N N . TYR D 2 21 ? 77.846 14.430 22.551 1.00 20.62 539 TYR D N 1
ATOM 3788 C CA . TYR D 2 21 ? 77.184 14.211 23.839 1.00 20.54 539 TYR D CA 1
ATOM 3789 C C . TYR D 2 21 ? 76.389 15.407 24.296 1.00 22.16 539 TYR D C 1
ATOM 3790 O O . TYR D 2 21 ? 76.688 16.554 23.934 1.00 23.03 539 TYR D O 1
ATOM 3799 N N . ASP D 2 22 ? 75.392 15.143 25.144 1.00 22.52 540 ASP D N 1
ATOM 3800 C CA . ASP D 2 22 ? 74.605 16.193 25.789 1.00 23.49 540 ASP D CA 1
ATOM 3801 C C . ASP D 2 22 ? 75.509 16.912 26.811 1.00 25.06 540 ASP D C 1
ATOM 3802 O O . ASP D 2 22 ? 76.516 16.360 27.297 1.00 26.04 540 ASP D O 1
ATOM 3807 N N . PHE D 2 23 ? 75.099 18.121 27.201 1.00 25.55 541 PHE D N 1
ATOM 3808 C CA . PHE D 2 23 ? 75.831 18.898 28.193 1.00 26.53 541 PHE D CA 1
ATOM 3809 C C . PHE D 2 23 ? 75.894 18.141 29.521 1.00 26.04 541 PHE D C 1
ATOM 3810 O O . PHE D 2 23 ? 74.880 17.642 30.006 1.00 26.25 541 PHE D O 1
ATOM 3818 N N . ASP D 2 24 ? 77.101 18.011 30.064 1.00 26.04 542 ASP D N 1
ATOM 3819 C CA . ASP D 2 24 ? 77.366 17.334 31.326 1.00 26.26 542 ASP D CA 1
ATOM 3820 C C . ASP D 2 24 ? 76.943 15.864 31.349 1.00 26.86 542 ASP D C 1
ATOM 3821 O O . ASP D 2 24 ? 76.686 15.308 32.430 1.00 28.66 542 ASP D O 1
ATOM 3826 N N . LYS D 2 25 ? 76.892 15.217 30.170 1.00 25.59 543 LYS D N 1
ATOM 3827 C CA . LYS D 2 25 ? 76.513 13.813 30.086 1.00 24.82 543 LYS D CA 1
ATOM 3828 C C . LYS D 2 25 ? 77.545 13.014 29.319 1.00 23.74 543 LYS D C 1
ATOM 3829 O O . LYS D 2 25 ? 78.166 13.506 28.371 1.00 24.48 543 LYS D O 1
ATOM 3835 N N . ALA D 2 26 ? 77.677 11.766 29.696 1.00 22.47 544 ALA D N 1
ATOM 3836 C CA . ALA D 2 26 ? 78.522 10.788 29.009 1.00 24.31 544 ALA D CA 1
ATOM 3837 C C . ALA D 2 26 ? 77.676 9.689 28.354 1.00 24.72 544 ALA D C 1
ATOM 3838 O O . ALA D 2 26 ? 78.222 8.727 27.825 1.00 25.29 544 ALA D O 1
ATOM 3840 N N . THR D 2 27 ? 76.347 9.832 28.365 1.00 23.74 545 THR D N 1
ATOM 3841 C CA . THR D 2 27 ? 75.450 8.837 27.798 1.00 23.75 545 THR D CA 1
ATOM 3842 C C . THR D 2 27 ? 75.544 8.778 26.285 1.00 23.30 545 THR D C 1
ATOM 3843 O O . THR D 2 27 ? 75.971 9.742 25.646 1.00 23.38 545 THR D O 1
ATOM 3847 N N . LEU D 2 28 ? 75.179 7.641 25.736 1.00 23.30 546 LEU D N 1
ATOM 3848 C CA . LEU D 2 28 ? 75.168 7.462 24.298 1.00 22.66 546 LEU D CA 1
ATOM 3849 C C . LEU D 2 28 ? 73.783 7.743 23.765 1.00 23.80 546 LEU D C 1
ATOM 3850 O O . LEU D 2 28 ? 72.846 7.011 24.061 1.00 25.28 546 LEU D O 1
ATOM 3855 N N . ARG D 2 29 ? 73.646 8.832 23.009 1.00 22.46 547 ARG D N 1
ATOM 3856 C CA . ARG D 2 29 ? 72.367 9.178 22.356 1.00 23.58 547 ARG D CA 1
ATOM 3857 C C . ARG D 2 29 ? 71.966 8.041 21.390 1.00 23.24 547 ARG D C 1
ATOM 3858 O O . ARG D 2 29 ? 72.833 7.321 20.894 1.00 22.18 547 ARG D O 1
ATOM 3866 N N . PRO D 2 30 ? 70.693 7.985 20.951 1.00 24.20 548 PRO D N 1
ATOM 3867 C CA . PRO D 2 30 ? 70.305 7.005 19.915 1.00 24.07 548 PRO D CA 1
ATOM 3868 C C . PRO D 2 30 ? 71.187 7.109 18.661 1.00 23.85 548 PRO D C 1
ATOM 3869 O O . PRO D 2 30 ? 71.608 6.091 18.109 1.00 24.02 548 PRO D O 1
ATOM 3873 N N . GLU D 2 31 ? 71.543 8.334 18.265 1.00 23.25 549 GLU D N 1
ATOM 3874 C CA . GLU D 2 31 ? 72.390 8.574 17.086 1.00 22.37 549 GLU D CA 1
ATOM 3875 C C . GLU D 2 31 ? 73.777 7.978 17.282 1.00 21.76 549 GLU D C 1
ATOM 3876 O O . GLU D 2 31 ? 74.385 7.456 16.346 1.00 22.03 549 GLU D O 1
ATOM 3882 N N . SER D 2 32 ? 74.299 8.086 18.508 1.00 20.30 550 SER D N 1
ATOM 3883 C CA . SER D 2 32 ? 75.614 7.535 18.841 1.00 19.86 550 SER D CA 1
ATOM 3884 C C . SER D 2 32 ? 75.612 6.030 18.686 1.00 19.93 550 SER D C 1
ATOM 3885 O O . SER D 2 32 ? 76.615 5.477 18.264 1.00 21.00 550 SER D O 1
ATOM 3888 N N . MET D 2 33 ? 74.517 5.357 19.083 1.00 20.04 551 MET D N 1
ATOM 3889 C CA . MET D 2 33 ? 74.456 3.900 18.965 1.00 20.71 551 MET D CA 1
ATOM 3890 C C . MET D 2 33 ? 74.487 3.461 17.508 1.00 21.35 551 MET D C 1
ATOM 3891 O O . MET D 2 33 ? 75.179 2.492 17.194 1.00 21.57 551 MET D O 1
ATOM 3896 N N . LYS D 2 34 ? 73.823 4.193 16.603 1.00 20.50 552 LYS D N 1
ATOM 3897 C CA . LYS D 2 34 ? 73.926 3.876 15.170 1.00 20.98 552 LYS D CA 1
ATOM 3898 C C . LYS D 2 34 ? 75.383 4.059 14.704 1.00 21.06 552 LYS D C 1
ATOM 3899 O O . LYS D 2 34 ? 75.943 3.182 14.023 1.00 20.86 552 LYS D O 1
ATOM 3905 N N . SER D 2 35 ? 76.018 5.156 15.121 1.00 20.58 553 SER D N 1
ATOM 3906 C CA . SER D 2 35 ? 77.410 5.417 14.719 1.00 21.41 553 SER D CA 1
ATOM 3907 C C . SER D 2 35 ? 78.342 4.314 15.227 1.00 22.15 553 SER D C 1
ATOM 3908 O O . SER D 2 35 ? 79.198 3.832 14.472 1.00 22.27 553 SER D O 1
ATOM 3911 N N . LEU D 2 36 ? 78.129 3.863 16.474 1.00 21.25 554 LEU D N 1
ATOM 3912 C CA . LEU D 2 36 ? 78.954 2.772 17.015 1.00 21.21 554 LEU D CA 1
ATOM 3913 C C . LEU D 2 36 ? 78.665 1.429 16.338 1.00 22.08 554 LEU D C 1
ATOM 3914 O O . LEU D 2 36 ? 79.596 0.660 16.105 1.00 22.11 554 LEU D O 1
ATOM 3919 N N . ASP D 2 37 ? 77.403 1.189 15.899 1.00 21.59 555 ASP D N 1
ATOM 3920 C CA . ASP D 2 37 ? 77.116 -0.049 15.167 1.00 22.43 555 ASP D CA 1
ATOM 3921 C C . ASP D 2 37 ? 77.912 -0.082 13.853 1.00 23.49 555 ASP D C 1
ATOM 3922 O O . ASP D 2 37 ? 78.403 -1.141 13.449 1.00 24.63 555 ASP D O 1
ATOM 3927 N N . GLU D 2 38 ? 78.052 1.084 13.207 1.00 22.30 556 GLU D N 1
ATOM 3928 C CA . GLU D 2 38 ? 78.811 1.167 11.965 1.00 23.54 556 GLU D CA 1
ATOM 3929 C C . GLU D 2 38 ? 80.320 0.989 12.216 1.00 23.83 556 GLU D C 1
ATOM 3930 O O . GLU D 2 38 ? 80.989 0.333 11.418 1.00 24.43 556 GLU D O 1
ATOM 3936 N N . LEU D 2 39 ? 80.823 1.464 13.357 1.00 22.98 557 LEU D N 1
ATOM 3937 C CA . LEU D 2 39 ? 82.229 1.226 13.762 1.00 22.74 557 LEU D CA 1
ATOM 3938 C C . LEU D 2 39 ? 82.429 -0.271 14.047 1.00 21.99 557 LEU D C 1
ATOM 3939 O O . LEU D 2 39 ? 83.428 -0.849 13.604 1.00 22.71 557 LEU D O 1
ATOM 3944 N N . ILE D 2 40 ? 81.463 -0.918 14.725 1.00 21.88 558 ILE D N 1
ATOM 3945 C CA . ILE D 2 40 ? 81.531 -2.364 14.983 1.00 22.82 558 ILE D CA 1
ATOM 3946 C C . ILE D 2 40 ? 81.620 -3.150 13.687 1.00 23.75 558 ILE D C 1
ATOM 3947 O O . ILE D 2 40 ? 82.413 -4.090 13.599 1.00 23.25 558 ILE D O 1
ATOM 3952 N N . ARG D 2 41 ? 80.905 -2.717 12.640 1.00 23.35 559 ARG D N 1
ATOM 3953 C CA . ARG D 2 41 ? 80.964 -3.406 11.347 1.00 23.81 559 ARG D CA 1
ATOM 3954 C C . ARG D 2 41 ? 82.376 -3.336 10.763 1.00 24.36 559 ARG D C 1
ATOM 3955 O O . ARG D 2 41 ? 82.892 -4.343 10.275 1.00 25.22 559 ARG D O 1
ATOM 3963 N N . ILE D 2 42 ? 83.016 -2.171 10.850 1.00 23.61 560 ILE D N 1
ATOM 3964 C CA . ILE D 2 42 ? 84.410 -2.015 10.379 1.00 24.42 560 ILE D CA 1
ATOM 3965 C C . ILE D 2 42 ? 85.322 -2.969 11.163 1.00 24.94 560 ILE D C 1
ATOM 3966 O O . ILE D 2 42 ? 86.160 -3.646 10.575 1.00 25.74 560 ILE D O 1
ATOM 3971 N N . LEU D 2 43 ? 85.141 -3.028 12.477 1.00 25.77 561 LEU D N 1
ATOM 3972 C CA . LEU D 2 43 ? 85.961 -3.903 13.324 1.00 26.28 561 LEU D CA 1
ATOM 3973 C C . LEU D 2 43 ? 85.755 -5.389 13.086 1.00 26.20 561 LEU D C 1
ATOM 3974 O O . LEU D 2 43 ? 86.718 -6.154 13.171 1.00 27.08 561 LEU D O 1
ATOM 3979 N N . THR D 2 44 ? 84.517 -5.814 12.787 1.00 25.50 562 THR D N 1
ATOM 3980 C CA . THR D 2 44 ? 84.255 -7.226 12.542 1.00 26.30 562 THR D CA 1
ATOM 3981 C C . THR D 2 44 ? 84.652 -7.622 11.109 1.00 26.52 562 THR D C 1
ATOM 3982 O O . THR D 2 44 ? 85.068 -8.758 10.893 1.00 27.87 562 THR D O 1
ATOM 3986 N N . ASP D 2 45 ? 84.549 -6.705 10.142 1.00 25.24 563 ASP D N 1
ATOM 3987 C CA . ASP D 2 45 ? 84.960 -6.990 8.765 1.00 25.61 563 ASP D CA 1
ATOM 3988 C C . ASP D 2 45 ? 86.497 -7.003 8.614 1.00 26.93 563 ASP D C 1
ATOM 3989 O O . ASP D 2 45 ? 87.001 -7.637 7.686 1.00 27.89 563 ASP D O 1
ATOM 3994 N N . ASN D 2 46 ? 87.222 -6.305 9.505 1.00 27.38 564 ASN D N 1
ATOM 3995 C CA . ASN D 2 46 ? 88.684 -6.167 9.477 1.00 27.82 564 ASN D CA 1
ATOM 3996 C C . ASN D 2 46 ? 89.169 -6.598 10.870 1.00 28.34 564 ASN D C 1
ATOM 3997 O O . ASN D 2 46 ? 89.423 -5.764 11.718 1.00 28.60 564 ASN D O 1
ATOM 4002 N N . PRO D 2 47 ? 89.248 -7.915 11.123 1.00 29.44 565 PRO D N 1
ATOM 4003 C CA . PRO D 2 47 ? 89.480 -8.385 12.496 1.00 30.15 565 PRO D CA 1
ATOM 4004 C C . PRO D 2 47 ? 90.787 -8.018 13.157 1.00 31.93 565 PRO D C 1
ATOM 4005 O O . PRO D 2 47 ? 90.869 -8.149 14.381 1.00 32.53 565 PRO D O 1
ATOM 4009 N N . ASP D 2 48 ? 91.779 -7.545 12.394 1.00 32.67 566 ASP D N 1
ATOM 4010 C CA . ASP D 2 48 ? 93.074 -7.214 12.988 1.00 34.03 566 ASP D CA 1
ATOM 4011 C C . ASP D 2 48 ? 93.278 -5.735 13.284 1.00 33.77 566 ASP D C 1
ATOM 4012 O O . ASP D 2 48 ? 94.209 -5.412 14.018 1.00 34.27 566 ASP D O 1
ATOM 4017 N N . ILE D 2 49 ? 92.424 -4.838 12.766 1.00 32.17 567 ILE D N 1
ATOM 4018 C CA . ILE D 2 49 ? 92.593 -3.409 13.045 1.00 31.26 567 ILE D CA 1
ATOM 4019 C C . ILE D 2 49 ? 92.218 -3.076 14.491 1.00 29.57 567 ILE D C 1
ATOM 4020 O O . ILE D 2 49 ? 91.504 -3.831 15.155 1.00 28.87 567 ILE D O 1
ATOM 4025 N N . ARG D 2 50 ? 92.733 -1.953 14.979 1.00 28.60 568 ARG D N 1
ATOM 4026 C CA . ARG D 2 50 ? 92.452 -1.447 16.308 1.00 28.01 568 ARG D CA 1
ATOM 4027 C C . ARG D 2 50 ? 91.913 -0.010 16.186 1.00 27.98 568 ARG D C 1
ATOM 4028 O O . ARG D 2 50 ? 91.963 0.601 15.107 1.00 28.05 568 ARG D O 1
ATOM 4036 N N . ILE D 2 51 ? 91.428 0.546 17.302 1.00 27.30 569 ILE D N 1
ATOM 4037 C CA . ILE D 2 51 ? 90.884 1.897 17.314 1.00 27.72 569 ILE D CA 1
ATOM 4038 C C . ILE D 2 51 ? 91.471 2.682 18.450 1.00 26.92 569 ILE D C 1
ATOM 4039 O O . ILE D 2 51 ? 91.555 2.192 19.588 1.00 27.57 569 ILE D O 1
ATOM 4044 N N . GLU D 2 52 ? 91.856 3.915 18.157 1.00 25.65 570 GLU D N 1
ATOM 4045 C CA . GLU D 2 52 ? 92.251 4.854 19.187 1.00 26.22 570 GLU D CA 1
ATOM 4046 C C . GLU D 2 52 ? 91.067 5.828 19.287 1.00 25.22 570 GLU D C 1
ATOM 4047 O O . GLU D 2 52 ? 90.568 6.339 18.260 1.00 25.13 570 GLU D O 1
ATOM 4053 N N . LEU D 2 53 ? 90.606 6.068 20.513 1.00 24.00 571 LEU D N 1
ATOM 4054 C CA . LEU D 2 53 ? 89.558 7.044 20.704 1.00 24.87 571 LEU D CA 1
ATOM 4055 C C . LEU D 2 53 ? 89.955 8.098 21.725 1.00 24.45 571 LEU D C 1
ATOM 4056 O O . LEU D 2 53 ? 90.711 7.830 22.683 1.00 25.19 571 LEU D O 1
ATOM 4061 N N . GLY D 2 54 ? 89.554 9.323 21.435 1.00 22.82 572 GLY D N 1
ATOM 4062 C CA . GLY D 2 54 ? 89.881 10.452 22.296 1.00 22.82 572 GLY D CA 1
ATOM 4063 C C . GLY D 2 54 ? 88.602 11.184 22.628 1.00 21.40 572 GLY D C 1
ATOM 4064 O O . GLY D 2 54 ? 87.849 11.529 21.722 1.00 21.77 572 GLY D O 1
ATOM 4065 N N . SER D 2 55 ? 88.309 11.357 23.923 1.00 20.96 573 SER D N 1
ATOM 4066 C CA . SER D 2 55 ? 87.060 12.003 24.332 1.00 20.59 573 SER D CA 1
ATOM 4067 C C . SER D 2 55 ? 87.294 13.347 24.970 1.00 20.99 573 SER D C 1
ATOM 4068 O O . SER D 2 55 ? 88.338 13.590 25.586 1.00 21.88 573 SER D O 1
ATOM 4071 N N . HIS D 2 56 ? 86.320 14.228 24.807 1.00 21.36 574 HIS D N 1
ATOM 4072 C CA . HIS D 2 56 ? 86.519 15.617 25.111 1.00 22.09 574 HIS D CA 1
ATOM 4073 C C . HIS D 2 56 ? 85.347 16.278 25.812 1.00 22.06 574 HIS D C 1
ATOM 4074 O O . HIS D 2 56 ? 84.278 15.701 25.930 1.00 22.60 574 HIS D O 1
ATOM 4081 N N . ALA D 2 57 ? 85.566 17.511 26.245 1.00 22.75 575 ALA D N 1
ATOM 4082 C CA . ALA D 2 57 ? 84.576 18.348 26.922 1.00 22.51 575 ALA D CA 1
ATOM 4083 C C . ALA D 2 57 ? 84.611 19.751 26.367 1.00 23.26 575 ALA D C 1
ATOM 4084 O O . ALA D 2 57 ? 85.659 20.223 25.902 1.00 24.28 575 ALA D O 1
ATOM 4086 N N . ASP D 2 58 ? 83.481 20.476 26.499 1.00 22.08 576 ASP D N 1
ATOM 4087 C CA . ASP D 2 58 ? 83.433 21.869 26.102 1.00 23.80 576 ASP D CA 1
ATOM 4088 C C . ASP D 2 58 ? 84.061 22.740 27.214 1.00 26.13 576 ASP D C 1
ATOM 4089 O O . ASP D 2 58 ? 84.398 22.224 28.290 1.00 26.86 576 ASP D O 1
ATOM 4094 N N . ARG D 2 59 ? 84.204 24.059 26.948 1.00 26.48 577 ARG D N 1
ATOM 4095 C CA . ARG D 2 59 ? 84.858 25.054 27.823 1.00 27.25 577 ARG D CA 1
ATOM 4096 C C . ARG D 2 59 ? 84.241 25.245 29.212 1.00 28.49 577 ARG D C 1
ATOM 4097 O O . ARG D 2 59 ? 84.905 25.829 30.074 1.00 29.86 577 ARG D O 1
ATOM 4105 N N . LYS D 2 60 ? 82.974 24.849 29.422 1.00 28.66 578 LYS D N 1
ATOM 4106 C CA . LYS D 2 60 ? 82.308 25.151 30.699 1.00 29.91 578 LYS D CA 1
ATOM 4107 C C . LYS D 2 60 ? 82.759 24.277 31.865 1.00 29.93 578 LYS D C 1
ATOM 4108 O O . LYS D 2 60 ? 82.905 23.077 31.712 1.00 29.58 578 LYS D O 1
ATOM 4114 N N . GLY D 2 61 ? 82.991 24.893 33.018 1.00 30.16 579 GLY D N 1
ATOM 4115 C CA . GLY D 2 61 ? 83.363 24.145 34.208 1.00 30.78 579 GLY D CA 1
ATOM 4116 C C . GLY D 2 61 ? 84.854 23.951 34.392 1.00 31.53 579 GLY D C 1
ATOM 4117 O O . GLY D 2 61 ? 85.649 24.242 33.502 1.00 31.45 579 GLY D O 1
ATOM 4118 N N . PRO D 2 62 ? 85.247 23.475 35.587 1.00 31.47 580 PRO D N 1
ATOM 4119 C CA . PRO D 2 62 ? 86.677 23.319 35.884 1.00 31.58 580 PRO D CA 1
ATOM 4120 C C . PRO D 2 62 ? 87.408 22.238 35.103 1.00 30.24 580 PRO D C 1
ATOM 4121 O O . PRO D 2 62 ? 86.795 21.290 34.621 1.00 29.63 580 PRO D O 1
ATOM 4125 N N . ASP D 2 63 ? 88.749 22.376 35.017 1.00 29.22 581 ASP D N 1
ATOM 4126 C CA . ASP D 2 63 ? 89.571 21.429 34.280 1.00 28.98 581 ASP D CA 1
ATOM 4127 C C . ASP D 2 63 ? 89.504 20.011 34.823 1.00 26.68 581 ASP D C 1
ATOM 4128 O O . ASP D 2 63 ? 89.307 19.085 34.031 1.00 25.85 581 ASP D O 1
ATOM 4133 N N . ALA D 2 64 ? 89.711 19.818 36.159 1.00 26.23 582 ALA D N 1
ATOM 4134 C CA . ALA D 2 64 ? 89.700 18.458 36.705 1.00 27.06 582 ALA D CA 1
ATOM 4135 C C . ALA D 2 64 ? 88.362 17.783 36.524 1.00 26.45 582 ALA D C 1
ATOM 4136 O O . ALA D 2 64 ? 88.312 16.621 36.106 1.00 27.18 582 ALA D O 1
ATOM 4138 N N . TYR D 2 65 ? 87.260 18.519 36.739 1.00 25.81 583 TYR D N 1
ATOM 4139 C CA . TYR D 2 65 ? 85.924 17.944 36.542 1.00 26.36 583 TYR D CA 1
ATOM 4140 C C . TYR D 2 65 ? 85.755 17.451 35.092 1.00 25.83 583 TYR D C 1
ATOM 4141 O O . TYR D 2 65 ? 85.296 16.336 34.858 1.00 26.41 583 TYR D O 1
ATOM 4150 N N . ASN D 2 66 ? 86.176 18.280 34.140 1.00 24.55 584 ASN D N 1
ATOM 4151 C CA . ASN D 2 66 ? 86.040 17.961 32.719 1.00 24.65 584 ASN D CA 1
ATOM 4152 C C . ASN D 2 66 ? 86.924 16.788 32.294 1.00 23.97 584 ASN D C 1
ATOM 4153 O O . ASN D 2 66 ? 86.564 16.060 31.374 1.00 23.77 584 ASN D O 1
ATOM 4158 N N . LEU D 2 67 ? 88.056 16.550 32.991 1.00 23.26 585 LEU D N 1
ATOM 4159 C CA . LEU D 2 67 ? 88.885 15.377 32.684 1.00 22.98 585 LEU D CA 1
ATOM 4160 C C . LEU D 2 67 ? 88.071 14.133 33.005 1.00 23.12 585 LEU D C 1
ATOM 4161 O O . LEU D 2 67 ? 87.963 13.236 32.168 1.00 23.49 585 LEU D O 1
ATOM 4166 N N . GLY D 2 68 ? 87.449 14.119 34.201 1.00 23.33 586 GLY D N 1
ATOM 4167 C CA . GLY D 2 68 ? 86.611 13.000 34.623 1.00 23.08 586 GLY D CA 1
ATOM 4168 C C . GLY D 2 68 ? 85.452 12.772 33.664 1.00 23.09 586 GLY D C 1
ATOM 4169 O O . GLY D 2 68 ? 85.178 11.634 33.264 1.00 23.93 586 GLY D O 1
ATOM 4170 N N . LEU D 2 69 ? 84.786 13.847 33.260 1.00 22.54 587 LEU D N 1
ATOM 4171 C CA . LEU D 2 69 ? 83.656 13.743 32.316 1.00 22.54 587 LEU D CA 1
ATOM 4172 C C . LEU D 2 69 ? 84.128 13.155 30.981 1.00 23.10 587 LEU D C 1
ATOM 4173 O O . LEU D 2 69 ? 83.479 12.254 30.440 1.00 24.38 587 LEU D O 1
ATOM 4178 N N . SER D 2 70 ? 85.302 13.592 30.493 1.00 22.53 588 SER D N 1
ATOM 4179 C CA . SER D 2 70 ? 85.818 13.070 29.228 1.00 22.56 588 SER D CA 1
ATOM 4180 C C . SER D 2 70 ? 86.167 11.589 29.372 1.00 22.39 588 SER D C 1
ATOM 4181 O O . SER D 2 70 ? 85.913 10.817 28.440 1.00 23.00 588 SER D O 1
ATOM 4184 N N . ASP D 2 71 ? 86.670 11.155 30.576 1.00 21.24 589 ASP D N 1
ATOM 4185 C CA . ASP D 2 71 ? 86.942 9.726 30.764 1.00 21.61 589 ASP D CA 1
ATOM 4186 C C . ASP D 2 71 ? 85.640 8.930 30.707 1.00 22.20 589 ASP D C 1
ATOM 4187 O O . ASP D 2 71 ? 85.611 7.846 30.116 1.00 23.49 589 ASP D O 1
ATOM 4192 N N . ARG D 2 72 ? 84.575 9.446 31.328 1.00 21.93 590 ARG D N 1
ATOM 4193 C CA . ARG D 2 72 ? 83.271 8.773 31.308 1.00 22.28 590 ARG D CA 1
ATOM 4194 C C . ARG D 2 72 ? 82.737 8.671 29.865 1.00 22.50 590 ARG D C 1
ATOM 4195 O O . ARG D 2 72 ? 82.140 7.671 29.497 1.00 24.10 590 ARG D O 1
ATOM 4203 N N . ARG D 2 73 ? 82.978 9.704 29.048 1.00 20.94 591 ARG D N 1
ATOM 4204 C CA . ARG D 2 73 ? 82.563 9.711 27.637 1.00 20.74 591 ARG D CA 1
ATOM 4205 C C . ARG D 2 73 ? 83.286 8.598 26.859 1.00 22.66 591 ARG D C 1
ATOM 4206 O O . ARG D 2 73 ? 82.670 7.930 26.003 1.00 22.81 591 ARG D O 1
ATOM 4214 N N . ALA D 2 74 ? 84.596 8.415 27.125 1.00 22.20 592 ALA D N 1
ATOM 4215 C CA . ALA D 2 74 ? 85.327 7.347 26.439 1.00 22.36 592 ALA D CA 1
ATOM 4216 C C . ALA D 2 74 ? 84.850 5.995 26.931 1.00 22.24 592 ALA D C 1
ATOM 4217 O O . ALA D 2 74 ? 84.636 5.091 26.125 1.00 22.67 592 ALA D O 1
ATOM 4219 N N . LYS D 2 75 ? 84.660 5.853 28.252 1.00 21.12 593 LYS D N 1
ATOM 4220 C CA . LYS D 2 75 ? 84.249 4.580 28.812 1.00 22.11 593 LYS D CA 1
ATOM 4221 C C . LYS D 2 75 ? 82.868 4.153 28.292 1.00 22.99 593 LYS D C 1
ATOM 4222 O O . LYS D 2 75 ? 82.657 2.965 28.073 1.00 23.94 593 LYS D O 1
ATOM 4228 N N . SER D 2 76 ? 81.930 5.086 28.093 1.00 23.13 594 SER D N 1
ATOM 4229 C CA . SER D 2 76 ? 80.603 4.716 27.552 1.00 23.32 594 SER D CA 1
ATOM 4230 C C . SER D 2 76 ? 80.762 4.102 26.148 1.00 23.28 594 SER D C 1
ATOM 4231 O O . SER D 2 76 ? 80.123 3.090 25.852 1.00 24.14 594 SER D O 1
ATOM 4234 N N . VAL D 2 77 ? 81.691 4.632 25.345 1.00 21.67 595 VAL D N 1
ATOM 4235 C CA . VAL D 2 77 ? 81.955 4.093 23.999 1.00 21.63 595 VAL D CA 1
ATOM 4236 C C . VAL D 2 77 ? 82.592 2.720 24.118 1.00 22.16 595 VAL D C 1
ATOM 4237 O O . VAL D 2 77 ? 82.129 1.766 23.489 1.00 22.70 595 VAL D O 1
ATOM 4241 N N . VAL D 2 78 ? 83.641 2.601 24.942 1.00 21.95 596 VAL D N 1
ATOM 4242 C CA . VAL D 2 78 ? 84.311 1.295 25.125 1.00 22.46 596 VAL D CA 1
ATOM 4243 C C . VAL D 2 78 ? 83.352 0.224 25.603 1.00 24.40 596 VAL D C 1
ATOM 4244 O O . VAL D 2 78 ? 83.334 -0.868 25.045 1.00 24.27 596 VAL D O 1
ATOM 4248 N N . ASP D 2 79 ? 82.514 0.550 26.598 1.00 24.88 597 ASP D N 1
ATOM 4249 C CA . ASP D 2 79 ? 81.560 -0.411 27.152 1.00 25.01 597 ASP D CA 1
ATOM 4250 C C . ASP D 2 79 ? 80.532 -0.847 26.116 1.00 25.51 597 ASP D C 1
ATOM 4251 O O . ASP D 2 79 ? 80.165 -2.027 26.087 1.00 26.45 597 ASP D O 1
ATOM 4256 N N . TYR D 2 80 ? 80.077 0.066 25.261 1.00 23.71 598 TYR D N 1
ATOM 4257 C CA . TYR D 2 80 ? 79.128 -0.287 24.194 1.00 23.90 598 TYR D CA 1
ATOM 4258 C C . TYR D 2 80 ? 79.800 -1.279 23.230 1.00 24.95 598 TYR D C 1
ATOM 4259 O O . TYR D 2 80 ? 79.211 -2.311 22.914 1.00 26.01 598 TYR D O 1
ATOM 4268 N N . LEU D 2 81 ? 81.043 -0.985 22.805 1.00 23.94 599 LEU D N 1
ATOM 4269 C CA . LEU D 2 81 ? 81.766 -1.855 21.881 1.00 23.79 599 LEU D CA 1
ATOM 4270 C C . LEU D 2 81 ? 82.045 -3.218 22.468 1.00 25.63 599 LEU D C 1
ATOM 4271 O O . LEU D 2 81 ? 81.780 -4.229 21.811 1.00 25.81 599 LEU D O 1
ATOM 4276 N N . THR D 2 82 ? 82.565 -3.271 23.713 1.00 25.65 600 THR D N 1
ATOM 4277 C CA . THR D 2 82 ? 82.856 -4.572 24.325 1.00 27.04 600 THR D CA 1
ATOM 4278 C C . THR D 2 82 ? 81.574 -5.349 24.595 1.00 28.84 600 THR D C 1
ATOM 4279 O O . THR D 2 82 ? 81.584 -6.572 24.439 1.00 28.91 600 THR D O 1
ATOM 4283 N N . SER D 2 83 ? 80.452 -4.667 24.888 1.00 29.54 601 SER D N 1
ATOM 4284 C CA . SER D 2 83 ? 79.164 -5.373 25.088 1.00 31.00 601 SER D CA 1
ATOM 4285 C C . SER D 2 83 ? 78.653 -6.042 23.791 1.00 31.85 601 SER D C 1
ATOM 4286 O O . SER D 2 83 ? 77.854 -6.988 23.849 1.00 33.37 601 SER D O 1
ATOM 4289 N N . ARG D 2 84 ? 79.114 -5.564 22.642 1.00 30.91 602 ARG D N 1
ATOM 4290 C CA . ARG D 2 84 ? 78.790 -6.084 21.319 1.00 31.42 602 ARG D CA 1
ATOM 4291 C C . ARG D 2 84 ? 79.849 -7.073 20.786 1.00 31.73 602 ARG D C 1
ATOM 4292 O O . ARG D 2 84 ? 79.834 -7.383 19.590 1.00 32.43 602 ARG D O 1
ATOM 4300 N N . GLY D 2 85 ? 80.762 -7.528 21.643 1.00 30.92 603 GLY D N 1
ATOM 4301 C CA . GLY D 2 85 ? 81.738 -8.530 21.242 1.00 31.29 603 GLY D CA 1
ATOM 4302 C C . GLY D 2 85 ? 83.120 -8.059 20.846 1.00 30.23 603 GLY D C 1
ATOM 4303 O O . GLY D 2 85 ? 83.975 -8.904 20.565 1.00 32.84 603 GLY D O 1
ATOM 4304 N N . ILE D 2 86 ? 83.360 -6.739 20.795 1.00 27.43 604 ILE D N 1
ATOM 4305 C CA . ILE D 2 86 ? 84.686 -6.245 20.433 1.00 25.63 604 ILE D CA 1
ATOM 4306 C C . ILE D 2 86 ? 85.658 -6.508 21.569 1.00 26.76 604 ILE D C 1
ATOM 4307 O O . ILE D 2 86 ? 85.362 -6.163 22.716 1.00 27.41 604 ILE D O 1
ATOM 4312 N N . ALA D 2 87 ? 86.799 -7.178 21.266 1.00 26.17 605 ALA D N 1
ATOM 4313 C CA . ALA D 2 87 ? 87.807 -7.449 22.292 1.00 27.31 605 ALA D CA 1
ATOM 4314 C C . ALA D 2 87 ? 88.367 -6.129 22.849 1.00 28.11 605 ALA D C 1
ATOM 4315 O O . ALA D 2 87 ? 88.674 -5.214 22.090 1.00 28.34 605 ALA D O 1
ATOM 4317 N N . ALA D 2 88 ? 88.471 -6.023 24.187 1.00 29.00 606 ALA D N 1
ATOM 4318 C CA . ALA D 2 88 ? 88.949 -4.793 24.829 1.00 29.92 606 ALA D CA 1
ATOM 4319 C C . ALA D 2 88 ? 90.367 -4.421 24.393 1.00 29.84 606 ALA D C 1
ATOM 4320 O O . ALA D 2 88 ? 90.684 -3.231 24.325 1.00 30.03 606 ALA D O 1
ATOM 4322 N N . ASP D 2 89 ? 91.189 -5.419 24.027 1.00 30.56 607 ASP D N 1
ATOM 4323 C CA . ASP D 2 89 ? 92.563 -5.160 23.590 1.00 31.79 607 ASP D CA 1
ATOM 4324 C C . ASP D 2 89 ? 92.645 -4.448 22.225 1.00 31.51 607 ASP D C 1
ATOM 4325 O O . ASP D 2 89 ? 93.715 -3.963 21.880 1.00 32.23 607 ASP D O 1
ATOM 4330 N N . ARG D 2 90 ? 91.537 -4.345 21.484 1.00 29.68 608 ARG D N 1
ATOM 4331 C CA . ARG D 2 90 ? 91.546 -3.624 20.209 1.00 27.79 608 ARG D CA 1
ATOM 4332 C C . ARG D 2 90 ? 91.304 -2.124 20.370 1.00 27.37 608 ARG D C 1
ATOM 4333 O O . ARG D 2 90 ? 91.308 -1.393 19.374 1.00 27.68 608 ARG D O 1
ATOM 4341 N N . LEU D 2 91 ? 91.067 -1.653 21.603 1.00 26.64 609 LEU D N 1
ATOM 4342 C CA . LEU D 2 91 ? 90.721 -0.266 21.832 1.00 26.12 609 LEU D CA 1
ATOM 4343 C C . LEU D 2 91 ? 91.712 0.390 22.794 1.00 27.15 609 LEU D C 1
ATOM 4344 O O . LEU D 2 91 ? 92.095 -0.208 23.800 1.00 28.40 609 LEU D O 1
ATOM 4349 N N . THR D 2 92 ? 92.101 1.615 22.489 1.00 27.22 610 THR D N 1
ATOM 4350 C CA . THR D 2 92 ? 92.916 2.427 23.388 1.00 28.36 610 THR D CA 1
ATOM 4351 C C . THR D 2 92 ? 92.192 3.754 23.503 1.00 27.64 610 THR D C 1
ATOM 4352 O O . THR D 2 92 ? 91.758 4.294 22.476 1.00 28.44 610 THR D O 1
ATOM 4356 N N . TRP D 2 93 ? 91.998 4.245 24.728 1.00 25.89 611 TRP D N 1
ATOM 4357 C CA . TRP D 2 93 ? 91.267 5.503 24.884 1.00 26.00 611 TRP D CA 1
ATOM 4358 C C . TRP D 2 93 ? 91.990 6.479 25.787 1.00 25.65 611 TRP D C 1
ATOM 4359 O O . TRP D 2 93 ? 92.791 6.079 26.647 1.00 25.67 611 TRP D O 1
ATOM 4370 N N . LYS D 2 94 ? 91.657 7.768 25.607 1.00 25.38 612 LYS D N 1
ATOM 4371 C CA . LYS D 2 94 ? 92.187 8.847 26.423 1.00 25.63 612 LYS D CA 1
ATOM 4372 C C . LYS D 2 94 ? 91.109 9.921 26.584 1.00 25.02 612 LYS D C 1
ATOM 4373 O O . LYS D 2 94 ? 90.378 10.218 25.622 1.00 24.13 612 LYS D O 1
ATOM 4379 N N . GLY D 2 95 ? 91.013 10.473 27.784 1.00 24.49 613 GLY D N 1
ATOM 4380 C CA . GLY D 2 95 ? 90.113 11.573 28.086 1.00 24.26 613 GLY D CA 1
ATOM 4381 C C . GLY D 2 95 ? 90.946 12.841 28.138 1.00 24.71 613 GLY D C 1
ATOM 4382 O O . GLY D 2 95 ? 91.876 12.939 28.942 1.00 25.07 613 GLY D O 1
ATOM 4383 N N . TYR D 2 96 ? 90.661 13.796 27.259 1.00 23.92 614 TYR D N 1
ATOM 4384 C CA . TYR D 2 96 ? 91.456 15.027 27.178 1.00 23.48 614 TYR D CA 1
ATOM 4385 C C . TYR D 2 96 ? 90.846 16.198 27.936 1.00 22.11 614 TYR D C 1
ATOM 4386 O O . TYR D 2 96 ? 91.340 17.318 27.826 1.00 23.39 614 TYR D O 1
ATOM 4395 N N . GLY D 2 97 ? 89.705 15.994 28.599 1.00 21.76 615 GLY D N 1
ATOM 4396 C CA . GLY D 2 97 ? 88.977 17.087 29.239 1.00 22.75 615 GLY D CA 1
ATOM 4397 C C . GLY D 2 97 ? 88.678 18.184 28.229 1.00 23.27 615 GLY D C 1
ATOM 4398 O O . GLY D 2 97 ? 88.328 17.878 27.080 1.00 22.66 615 GLY D O 1
ATOM 4399 N N . LYS D 2 98 ? 88.971 19.445 28.587 1.00 23.33 616 LYS D N 1
ATOM 4400 C CA . LYS D 2 98 ? 88.769 20.529 27.611 1.00 25.03 616 LYS D CA 1
ATOM 4401 C C . LYS D 2 98 ? 90.084 21.025 27.021 1.00 24.99 616 LYS D C 1
ATOM 4402 O O . LYS D 2 98 ? 90.130 22.128 26.487 1.00 26.11 616 LYS D O 1
ATOM 4408 N N . SER D 2 99 ? 91.154 20.196 27.041 1.00 24.34 617 SER D N 1
ATOM 4409 C CA . SER D 2 99 ? 92.482 20.641 26.588 1.00 24.45 617 SER D CA 1
ATOM 4410 C C . SER D 2 99 ? 92.685 20.662 25.078 1.00 24.82 617 SER D C 1
ATOM 4411 O O . SER D 2 99 ? 93.706 21.194 24.608 1.00 25.64 617 SER D O 1
ATOM 4414 N N . VAL D 2 100 ? 91.783 20.028 24.320 1.00 23.50 618 VAL D N 1
ATOM 4415 C CA . VAL D 2 100 ? 91.935 19.951 22.872 1.00 24.05 618 VAL D CA 1
ATOM 4416 C C . VAL D 2 100 ? 90.633 20.391 22.171 1.00 24.30 618 VAL D C 1
ATOM 4417 O O . VAL D 2 100 ? 89.815 19.559 21.804 1.00 22.47 618 VAL D O 1
ATOM 4421 N N . PRO D 2 101 ? 90.423 21.701 21.987 1.00 26.39 619 PRO D N 1
ATOM 4422 C CA . PRO D 2 101 ? 89.237 22.151 21.219 1.00 26.37 619 PRO D CA 1
ATOM 4423 C C . PRO D 2 101 ? 89.283 21.588 19.796 1.00 25.82 619 PRO D C 1
ATOM 4424 O O . PRO D 2 101 ? 90.365 21.382 19.229 1.00 26.50 619 PRO D O 1
ATOM 4428 N N . LYS D 2 102 ? 88.102 21.307 19.238 1.00 24.43 620 LYS D N 1
ATOM 4429 C CA . LYS D 2 102 ? 88.003 20.712 17.913 1.00 25.07 620 LYS D CA 1
ATOM 4430 C C . LYS D 2 102 ? 88.348 21.658 16.781 1.00 25.32 620 LYS D C 1
ATOM 4431 O O . LYS D 2 102 ? 88.094 22.853 16.868 1.00 25.08 620 LYS D O 1
ATOM 4437 N N . THR D 2 103 ? 88.930 21.114 15.705 1.00 25.26 621 THR D N 1
ATOM 4438 C CA . THR D 2 103 ? 89.186 21.900 14.502 1.00 25.77 621 THR D CA 1
ATOM 4439 C C . THR D 2 103 ? 88.002 21.669 13.530 1.00 25.85 621 THR D C 1
ATOM 4440 O O . THR D 2 103 ? 87.592 20.530 13.309 1.00 26.12 621 THR D O 1
ATOM 4444 N N . VAL D 2 104 ? 87.466 22.746 12.969 1.00 25.49 622 VAL D N 1
ATOM 4445 C CA . VAL D 2 104 ? 86.351 22.667 12.033 1.00 26.10 622 VAL D CA 1
ATOM 4446 C C . VAL D 2 104 ? 86.791 22.013 10.724 1.00 27.73 622 VAL D C 1
ATOM 4447 O O . VAL D 2 104 ? 87.767 22.440 10.103 1.00 29.52 622 VAL D O 1
ATOM 4451 N N . THR D 2 105 ? 86.094 20.950 10.338 1.00 27.58 623 THR D N 1
ATOM 4452 C CA . THR D 2 105 ? 86.364 20.237 9.093 1.00 27.62 623 THR D CA 1
ATOM 4453 C C . THR D 2 105 ? 85.581 20.920 7.948 1.00 28.79 623 THR D C 1
ATOM 4454 O O . THR D 2 105 ? 84.695 21.755 8.193 1.00 28.14 623 THR D O 1
ATOM 4458 N N . ALA D 2 106 ? 85.850 20.517 6.689 1.00 29.11 624 ALA D N 1
ATOM 4459 C CA . ALA D 2 106 ? 85.107 21.069 5.554 1.00 29.92 624 ALA D CA 1
ATOM 4460 C C . ALA D 2 106 ? 83.596 20.777 5.697 1.00 29.97 624 ALA D C 1
ATOM 4461 O O . ALA D 2 106 ? 82.775 21.642 5.387 1.00 32.11 624 ALA D O 1
ATOM 4463 N N . LYS D 2 107 ? 83.242 19.576 6.186 1.00 29.30 625 LYS D N 1
ATOM 4464 C CA . LYS D 2 107 ? 81.819 19.218 6.339 1.00 28.83 625 LYS D CA 1
ATOM 4465 C C . LYS D 2 107 ? 81.132 20.094 7.386 1.00 28.82 625 LYS D C 1
ATOM 4466 O O . LYS D 2 107 ? 80.038 20.617 7.140 1.00 29.30 625 LYS D O 1
ATOM 4472 N N . ILE D 2 108 ? 81.792 20.292 8.559 1.00 28.40 626 ILE D N 1
ATOM 4473 C CA . ILE D 2 108 ? 81.216 21.183 9.578 1.00 28.36 626 ILE D CA 1
ATOM 4474 C C . ILE D 2 108 ? 81.069 22.608 9.043 1.00 29.62 626 ILE D C 1
ATOM 4475 O O . ILE D 2 108 ? 80.025 23.235 9.232 1.00 30.83 626 ILE D O 1
ATOM 4480 N N . ALA D 2 109 ? 82.085 23.091 8.314 1.00 29.62 627 ALA D N 1
ATOM 4481 C CA . ALA D 2 109 ? 82.052 24.429 7.739 1.00 30.99 627 ALA D CA 1
ATOM 4482 C C . ALA D 2 109 ? 80.926 24.584 6.720 1.00 32.64 627 ALA D C 1
ATOM 4483 O O . ALA D 2 109 ? 80.322 25.650 6.630 1.00 33.63 627 ALA D O 1
ATOM 4485 N N . GLU D 2 110 ? 80.633 23.530 5.963 1.00 32.92 628 GLU D N 1
ATOM 4486 C CA . GLU D 2 110 ? 79.552 23.594 4.966 1.00 34.08 628 GLU D CA 1
ATOM 4487 C C . GLU D 2 110 ? 78.184 23.785 5.651 1.00 34.72 628 GLU D C 1
ATOM 4488 O O . GLU D 2 110 ? 77.290 24.426 5.098 1.00 35.59 628 GLU D O 1
ATOM 4490 N N . ARG D 2 111 ? 78.028 23.219 6.851 1.00 34.61 629 ARG D N 1
ATOM 4491 C CA . ARG D 2 111 ? 76.788 23.253 7.600 1.00 35.10 629 ARG D CA 1
ATOM 4492 C C . ARG D 2 111 ? 76.540 24.521 8.395 1.00 36.48 629 ARG D C 1
ATOM 4493 O O . ARG D 2 111 ? 75.414 24.738 8.830 1.00 38.11 629 ARG D O 1
ATOM 4501 N N . HIS D 2 112 ? 77.570 25.342 8.615 1.00 35.57 630 HIS D N 1
ATOM 4502 C CA . HIS D 2 112 ? 77.438 26.534 9.443 1.00 35.89 630 HIS D CA 1
ATOM 4503 C C . HIS D 2 112 ? 78.100 27.718 8.796 1.00 37.59 630 HIS D C 1
ATOM 4504 O O . HIS D 2 112 ? 79.309 27.721 8.598 1.00 38.39 630 HIS D O 1
ATOM 4511 N N . ASP D 2 113 ? 77.303 28.754 8.494 1.00 38.73 631 ASP D N 1
ATOM 4512 C CA . ASP D 2 113 ? 77.798 29.960 7.848 1.00 40.29 631 ASP D CA 1
ATOM 4513 C C . ASP D 2 113 ? 78.881 30.700 8.645 1.00 41.32 631 ASP D C 1
ATOM 4514 O O . ASP D 2 113 ? 79.772 31.300 8.047 1.00 42.68 631 ASP D O 1
ATOM 4519 N N . PHE D 2 114 ? 78.836 30.631 9.976 1.00 40.22 632 PHE D N 1
ATOM 4520 C CA . PHE D 2 114 ? 79.808 31.332 10.813 1.00 39.97 632 PHE D CA 1
ATOM 4521 C C . PHE D 2 114 ? 81.121 30.561 11.064 1.00 40.04 632 PHE D C 1
ATOM 4522 O O . PHE D 2 114 ? 82.021 31.098 11.721 1.00 42.50 632 PHE D O 1
ATOM 4530 N N . LEU D 2 115 ? 81.229 29.318 10.570 1.00 37.80 633 LEU D N 1
ATOM 4531 C CA . LEU D 2 115 ? 82.433 28.504 10.781 1.00 35.94 633 LEU D CA 1
ATOM 4532 C C . LEU D 2 115 ? 83.138 28.255 9.466 1.00 36.43 633 LEU D C 1
ATOM 4533 O O . LEU D 2 115 ? 82.493 27.989 8.450 1.00 36.14 633 LEU D O 1
ATOM 4538 N N . LYS D 2 116 ? 84.470 28.334 9.487 1.00 36.09 634 LYS D N 1
ATOM 4539 C CA . LYS D 2 116 ? 85.295 28.096 8.317 1.00 36.17 634 LYS D CA 1
ATOM 4540 C C . LYS D 2 116 ? 86.218 26.912 8.615 1.00 35.85 634 LYS D C 1
ATOM 4541 O O . LYS D 2 116 ? 86.652 26.730 9.761 1.00 35.02 634 LYS D O 1
ATOM 4547 N N . GLU D 2 117 ? 86.588 26.150 7.578 1.00 35.36 635 GLU D N 1
ATOM 4548 C CA . GLU D 2 117 ? 87.504 25.014 7.732 1.00 34.81 635 GLU D CA 1
ATOM 4549 C C . GLU D 2 117 ? 88.836 25.486 8.328 1.00 34.67 635 GLU D C 1
ATOM 4550 O O . GLU D 2 117 ? 89.372 26.517 7.899 1.00 34.49 635 GLU D O 1
ATOM 4556 N N . GLY D 2 118 ? 89.312 24.787 9.345 1.00 34.42 636 GLY D N 1
ATOM 4557 C CA . GLY D 2 118 ? 90.553 25.169 10.001 1.00 34.34 636 GLY D CA 1
ATOM 4558 C C . GLY D 2 118 ? 90.356 25.979 11.273 1.00 33.94 636 GLY D C 1
ATOM 4559 O O . GLY D 2 118 ? 91.283 26.087 12.079 1.00 33.61 636 GLY D O 1
ATOM 4560 N N . ASP D 2 119 ? 89.147 26.550 11.485 1.00 33.16 637 ASP D N 1
ATOM 4561 C CA . ASP D 2 119 ? 88.869 27.278 12.728 1.00 32.57 637 ASP D CA 1
ATOM 4562 C C . ASP D 2 119 ? 88.986 26.325 13.926 1.00 31.75 637 ASP D C 1
ATOM 4563 O O . ASP D 2 119 ? 88.502 25.190 13.851 1.00 30.95 637 ASP D O 1
ATOM 4568 N N . VAL D 2 120 ? 89.663 26.751 14.988 1.00 31.03 638 VAL D N 1
ATOM 4569 C CA . VAL D 2 120 ? 89.799 25.920 16.184 1.00 30.66 638 VAL D CA 1
ATOM 4570 C C . VAL D 2 120 ? 88.875 26.507 17.220 1.00 29.85 638 VAL D C 1
ATOM 4571 O O . VAL D 2 120 ? 88.949 27.709 17.496 1.00 29.76 638 VAL D O 1
ATOM 4575 N N . LEU D 2 121 ? 87.995 25.689 17.789 1.00 28.69 639 LEU D N 1
ATOM 4576 C CA . LEU D 2 121 ? 86.942 26.131 18.708 1.00 28.45 639 LEU D CA 1
ATOM 4577 C C . LEU D 2 121 ? 87.425 26.395 20.131 1.00 29.18 639 LEU D C 1
ATOM 4578 O O . LEU D 2 121 ? 86.861 25.876 21.097 1.00 28.20 639 LEU D O 1
ATOM 4583 N N . THR D 2 122 ? 88.449 27.229 20.254 1.00 30.27 640 THR D N 1
ATOM 4584 C CA . THR D 2 122 ? 89.021 27.596 21.543 1.00 31.81 640 THR D CA 1
ATOM 4585 C C . THR D 2 122 ? 88.043 28.491 22.322 1.00 32.49 640 THR D C 1
ATOM 4586 O O . THR D 2 122 ? 87.107 29.056 21.745 1.00 30.60 640 THR D O 1
ATOM 4590 N N . GLU D 2 123 ? 88.281 28.671 23.636 1.00 34.02 641 GLU D N 1
ATOM 4591 C CA . GLU D 2 123 ? 87.439 29.543 24.453 1.00 35.82 641 GLU D CA 1
ATOM 4592 C C . GLU D 2 123 ? 87.429 30.976 23.893 1.00 37.10 641 GLU D C 1
ATOM 4593 O O . GLU D 2 123 ? 86.376 31.603 23.833 1.00 37.30 641 GLU D O 1
ATOM 4599 N N . GLU D 2 124 ? 88.590 31.451 23.404 1.00 37.23 642 GLU D N 1
ATOM 4600 C CA . GLU D 2 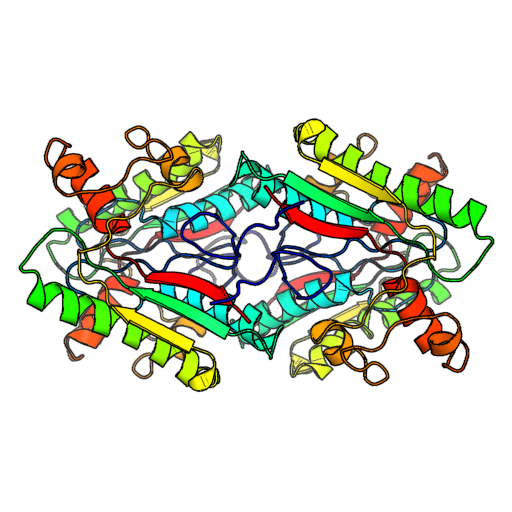124 ? 88.748 32.780 22.823 1.00 38.21 642 GLU D CA 1
ATOM 4601 C C . GLU D 2 124 ? 87.978 32.916 21.504 1.00 38.28 642 GLU D C 1
ATOM 4602 O O . GLU D 2 124 ? 87.455 33.985 21.211 1.00 39.62 642 GLU D O 1
ATOM 4608 N N . PHE D 2 125 ? 87.889 31.833 20.720 1.00 37.22 643 PHE D N 1
ATOM 4609 C CA . PHE D 2 125 ? 87.127 31.824 19.476 1.00 36.73 643 PHE D CA 1
ATOM 4610 C C . PHE D 2 125 ? 85.619 31.861 19.763 1.00 36.81 643 PHE D C 1
ATOM 4611 O O . PHE D 2 125 ? 84.874 32.556 19.062 1.00 37.23 643 PHE D O 1
ATOM 4619 N N . VAL D 2 126 ? 85.170 31.091 20.759 1.00 36.08 644 VAL D N 1
ATOM 4620 C CA . VAL D 2 126 ? 83.744 30.955 21.060 1.00 36.41 644 VAL D CA 1
ATOM 4621 C C . VAL D 2 126 ? 83.158 32.142 21.833 1.00 37.86 644 VAL D C 1
ATOM 4622 O O . VAL D 2 126 ? 82.019 32.530 21.570 1.00 37.38 644 VAL D O 1
ATOM 4626 N N . ALA D 2 127 ? 83.931 32.715 22.761 1.00 39.48 645 ALA D N 1
ATOM 4627 C CA . ALA D 2 127 ? 83.507 33.833 23.612 1.00 42.26 645 ALA D CA 1
ATOM 4628 C C . ALA D 2 127 ? 82.738 34.982 22.924 1.00 44.08 645 ALA D C 1
ATOM 4629 O O . ALA D 2 127 ? 81.707 35.384 23.471 1.00 44.91 645 ALA D O 1
ATOM 4631 N N . PRO D 2 128 ? 83.182 35.558 21.778 1.00 44.52 646 PRO D N 1
ATOM 4632 C CA . PRO D 2 128 ? 82.445 36.705 21.218 1.00 44.66 646 PRO D CA 1
ATOM 4633 C C . PRO D 2 128 ? 81.240 36.361 20.346 1.00 44.13 646 PRO D C 1
ATOM 4634 O O . PRO D 2 128 ? 80.559 37.263 19.885 1.00 44.42 646 PRO D O 1
ATOM 4638 N N . LEU D 2 129 ? 80.975 35.078 20.113 1.00 42.93 647 LEU D N 1
ATOM 4639 C CA . LEU D 2 129 ? 79.872 34.652 19.250 1.00 42.12 647 LEU D CA 1
ATOM 4640 C C . LEU D 2 129 ? 78.487 34.828 19.892 1.00 42.28 647 LEU D C 1
ATOM 4641 O O . LEU D 2 129 ? 78.393 35.050 21.095 1.00 41.87 647 LEU D O 1
ATOM 4646 N N . THR D 2 130 ? 77.408 34.720 19.092 1.00 42.26 648 THR D N 1
ATOM 4647 C CA . THR D 2 130 ? 76.048 34.806 19.636 1.00 42.62 648 THR D CA 1
ATOM 4648 C C . THR D 2 130 ? 75.752 33.570 20.507 1.00 42.68 648 THR D C 1
ATOM 4649 O O . THR D 2 130 ? 76.447 32.563 20.396 1.00 42.80 648 THR D O 1
ATOM 4653 N N . GLU D 2 131 ? 74.699 33.621 21.332 1.00 42.41 649 GLU D N 1
ATOM 4654 C CA . GLU D 2 131 ? 74.327 32.487 22.181 1.00 42.22 649 GLU D CA 1
ATOM 4655 C C . GLU D 2 131 ? 74.091 31.199 21.367 1.00 40.22 649 GLU D C 1
ATOM 4656 O O . GLU D 2 131 ? 74.555 30.119 21.751 1.00 40.13 649 GLU D O 1
ATOM 4662 N N . GLU D 2 132 ? 73.389 31.325 20.223 1.00 38.21 650 GLU D N 1
ATOM 4663 C CA . GLU D 2 132 ? 73.138 30.160 19.373 1.00 37.33 650 GLU D CA 1
ATOM 4664 C C . GLU D 2 132 ? 74.431 29.618 18.761 1.00 34.74 650 GLU D C 1
ATOM 4665 O O . GLU D 2 132 ? 74.623 28.403 18.711 1.00 33.98 650 GLU D O 1
ATOM 4671 N N . GLN D 2 133 ? 75.332 30.510 18.330 1.00 33.51 651 GLN D N 1
ATOM 4672 C CA . GLN D 2 133 ? 76.619 30.085 17.751 1.00 32.87 651 GLN D CA 1
ATOM 4673 C C . GLN D 2 133 ? 77.499 29.413 18.804 1.00 32.19 651 GLN D C 1
ATOM 4674 O O . GLN D 2 133 ? 78.148 28.396 18.515 1.00 30.15 651 GLN D O 1
ATOM 4680 N N . GLN D 2 134 ? 77.485 29.944 20.041 1.00 32.14 652 GLN D N 1
ATOM 4681 C CA . GLN D 2 134 ? 78.235 29.365 21.156 1.00 31.86 652 GLN D CA 1
ATOM 4682 C C . GLN D 2 134 ? 77.712 27.956 21.443 1.00 31.99 652 GLN D C 1
ATOM 4683 O O . GLN D 2 134 ? 78.502 27.059 21.673 1.00 32.47 652 GLN D O 1
ATOM 4689 N N . SER D 2 135 ? 76.376 27.760 21.390 1.00 31.22 653 SER D N 1
ATOM 4690 C CA . SER D 2 135 ? 75.805 26.441 21.630 1.00 30.06 653 SER D CA 1
ATOM 4691 C C . SER D 2 135 ? 76.255 25.435 20.563 1.00 28.69 653 SER D C 1
ATOM 4692 O O . SER D 2 135 ? 76.529 24.272 20.883 1.00 27.40 653 SER D O 1
ATOM 4695 N N . VAL D 2 136 ? 76.377 25.885 19.299 1.00 27.94 654 VAL D N 1
ATOM 4696 C CA . VAL D 2 136 ? 76.843 25.003 18.226 1.00 27.45 654 VAL D CA 1
ATOM 4697 C C . VAL D 2 136 ? 78.303 24.599 18.501 1.00 26.81 654 VAL D C 1
ATOM 4698 O O . VAL D 2 136 ? 78.655 23.414 18.410 1.00 26.34 654 VAL D O 1
ATOM 4702 N N . CYS D 2 137 ? 79.154 25.583 18.822 1.00 26.53 655 CYS D N 1
ATOM 4703 C CA . CYS D 2 137 ? 80.567 25.296 19.092 1.00 27.18 655 CYS D CA 1
ATOM 4704 C C . CYS D 2 137 ? 80.770 24.381 20.278 1.00 26.90 655 CYS D C 1
ATOM 4705 O O . CYS D 2 137 ? 81.571 23.451 20.196 1.00 25.47 655 CYS D O 1
ATOM 4708 N N . ASP D 2 138 ? 80.078 24.655 21.398 1.00 26.32 656 ASP D N 1
ATOM 4709 C CA . ASP D 2 138 ? 80.196 23.846 22.607 1.00 25.21 656 ASP D CA 1
ATOM 4710 C C . ASP D 2 138 ? 79.768 22.412 22.324 1.00 23.95 656 ASP D C 1
ATOM 4711 O O . ASP D 2 138 ? 80.457 21.452 22.718 1.00 24.02 656 ASP D O 1
ATOM 4716 N N . GLN D 2 139 ? 78.678 22.249 21.517 1.00 23.23 657 GLN D N 1
ATOM 4717 C CA . GLN D 2 139 ? 78.279 20.892 21.136 1.00 22.41 657 GLN D CA 1
ATOM 4718 C C . GLN D 2 139 ? 79.394 20.191 20.353 1.00 22.62 657 GLN D C 1
ATOM 4719 O O . GLN D 2 139 ? 79.673 19.007 20.606 1.00 22.19 657 GLN D O 1
ATOM 4725 N N . LEU D 2 140 ? 80.015 20.888 19.398 1.00 23.11 658 LEU D N 1
ATOM 4726 C CA . LEU D 2 140 ? 81.066 20.284 18.587 1.00 23.13 658 LEU D CA 1
ATOM 4727 C C . LEU D 2 140 ? 82.256 19.838 19.423 1.00 22.38 658 LEU D C 1
ATOM 4728 O O . LEU D 2 140 ? 82.883 18.854 19.073 1.00 21.87 658 LEU D O 1
ATOM 4733 N N . ASN D 2 141 ? 82.529 20.535 20.538 1.00 22.09 659 ASN D N 1
ATOM 4734 C CA . ASN D 2 141 ? 83.619 20.180 21.451 1.00 22.01 659 ASN D CA 1
ATOM 4735 C C . ASN D 2 141 ? 83.277 18.973 22.342 1.00 21.61 659 ASN D C 1
ATOM 4736 O O . ASN D 2 141 ? 84.187 18.277 22.825 1.00 22.22 659 ASN D O 1
ATOM 4741 N N . ARG D 2 142 ? 81.974 18.733 22.601 1.00 20.70 660 ARG D N 1
ATOM 4742 C CA . ARG D 2 142 ? 81.537 17.592 23.409 1.00 19.98 660 ARG D CA 1
ATOM 4743 C C . ARG D 2 142 ? 81.500 16.356 22.516 1.00 21.04 660 ARG D C 1
ATOM 4744 O O . ARG D 2 142 ? 80.429 15.942 22.054 1.00 20.25 660 ARG D O 1
ATOM 4752 N N . ARG D 2 143 ? 82.698 15.783 22.222 1.00 20.30 661 ARG D N 1
ATOM 4753 C CA . ARG D 2 143 ? 82.753 14.687 21.281 1.00 20.29 661 ARG D CA 1
ATOM 4754 C C . ARG D 2 143 ? 83.819 13.657 21.598 1.00 19.32 661 ARG D C 1
ATOM 4755 O O . ARG D 2 143 ? 84.768 13.933 22.346 1.00 20.49 661 ARG D O 1
ATOM 4763 N N . THR D 2 144 ? 83.682 12.488 20.943 1.00 19.97 662 THR D N 1
ATOM 4764 C CA . THR D 2 144 ? 84.711 11.481 20.904 1.00 20.27 662 THR D CA 1
ATOM 4765 C C . THR D 2 144 ? 85.175 11.385 19.447 1.00 20.24 662 THR D C 1
ATOM 4766 O O . THR D 2 144 ? 84.360 11.348 18.505 1.00 19.85 662 THR D O 1
ATOM 4770 N N . GLU D 2 145 ? 86.501 11.384 19.277 1.00 20.34 663 GLU D N 1
ATOM 4771 C CA . GLU D 2 145 ? 87.191 11.252 17.995 1.00 21.17 663 GLU D CA 1
ATOM 4772 C C . GLU D 2 145 ? 87.707 9.823 17.890 1.00 22.27 663 GLU D C 1
ATOM 4773 O O . GLU D 2 145 ? 88.074 9.215 18.895 1.00 22.13 663 GLU D O 1
ATOM 4779 N N . PHE D 2 146 ? 87.822 9.329 16.663 1.00 22.23 664 PHE D N 1
ATOM 4780 C CA . PHE D 2 146 ? 88.361 7.996 16.410 1.00 23.66 664 PHE D CA 1
ATOM 4781 C C . PHE D 2 146 ? 89.466 8.060 15.367 1.00 25.16 664 PHE D C 1
ATOM 4782 O O . PHE D 2 146 ? 89.412 8.874 14.455 1.00 24.98 664 PHE D O 1
ATOM 4790 N N . ARG D 2 147 ? 90.405 7.114 15.449 1.00 25.48 665 ARG D N 1
ATOM 4791 C CA . ARG D 2 147 ? 91.415 6.918 14.415 1.00 27.29 665 ARG D CA 1
ATOM 4792 C C . ARG D 2 147 ? 91.651 5.409 14.316 1.00 27.11 665 ARG D C 1
ATOM 4793 O O . ARG D 2 147 ? 91.826 4.746 15.347 1.00 27.46 665 ARG D O 1
ATOM 4801 N N . VAL D 2 148 ? 91.580 4.863 13.088 1.00 26.60 666 VAL D N 1
ATOM 4802 C CA . VAL D 2 148 ? 91.778 3.437 12.863 1.00 27.35 666 VAL D CA 1
ATOM 4803 C C . VAL D 2 148 ? 93.262 3.186 12.754 1.00 29.37 666 VAL D C 1
ATOM 4804 O O . VAL D 2 148 ? 93.953 3.846 11.968 1.00 31.05 666 VAL D O 1
ATOM 4808 N N . ILE D 2 149 ? 93.776 2.258 13.556 1.00 29.03 667 ILE D N 1
ATOM 4809 C CA . ILE D 2 149 ? 95.214 1.986 13.556 1.00 30.81 667 ILE D CA 1
ATOM 4810 C C . ILE D 2 149 ? 95.507 0.487 13.425 1.00 33.01 667 ILE D C 1
ATOM 4811 O O . ILE D 2 149 ? 94.618 -0.345 13.554 1.00 31.58 667 ILE D O 1
ATOM 4816 N N . GLU D 2 150 ? 96.774 0.153 13.161 1.00 36.43 668 GLU D N 1
ATOM 4817 C CA . GLU D 2 150 ? 97.219 -1.226 13.101 1.00 40.89 668 GLU D CA 1
ATOM 4818 C C . GLU D 2 150 ? 97.595 -1.651 14.537 1.00 44.65 668 GLU D C 1
ATOM 4819 O O . GLU D 2 150 ? 98.142 -0.815 15.294 1.00 46.00 668 GLU D O 1
#

Foldseek 3Di:
DDPDDDDDFPKAQADDDPLQDKFWDDALDLAGDPVNLVNLVSVLVVCVVPVPKAKEKEFEAFPPDDQVSQQVSRVSNVVNSLVSNVVVPRDSVRYHYHYPRHPFFGFQYCVNCVVDVVDDGRDGLDCVNLVVDDPVSNVVRRRSRRIMMMTIGD/DPDDWPKAQADDDPLAYKFWDDALDLAGDPVNLVSLVSVLVVCVVVVPKAKEKEFEAFPDDDQVSQQVSRVSNVVNSLVSNVVVPRDSVRYHYHYDRHPFFGAQYCVNCVVDVVDDGGDGLDPVNLVVDDPVSNVVRRRSRRIMMMTMGD/DDDDFPKAQADDDPLAYKFWDDALDLDGDPVNLVNLVSVLVVCVVPVPKAKEKEFEAFPDDDQVSQQVSRVSNQVNSLVSNVVVPDDSVRYHYHYDRHVFFGFQYCVNCVVDVVDDGRDGLDCVNLVVDDPVSNVVRRRSRRIMMMTIGD/DDDDFPKAQADDDPLAYKFWDDALDLAGDPVNLVSLVSVLVVCVVVVPKAKEKEFEAFPDDDQVSQQVSRVSNVVNSLVSNVVVPRDSVRYHYHYPRHVAFGFQYCVNCVVDVVDDGGDGLDPVNLVVDDPVSNVVRRRSRRIMMMTMGD